Protein AF-A0A2T2NX23-F1 (afdb_monomer_lite)

Radius of gyration: 28.85 Å; chains: 1; bounding box: 80×73×83 Å

pLDDT: mean 78.24, std 18.64, range [32.81, 97.5]

Foldseek 3Di:
DDPDDDPVVVVVLVVVLVVVVVVPVVDDPPPQLQDLVSLVSQLVVLVVQLVVLVVVLVVVQVVCVVVVNDNVNVCPDPVVVVSVVSNVVSVVSSVVSVVSSVVNVVCSVVVVVVVVVVVCCVVVPPPDDPDDDDPVCCVVVVVVVQQPDWDAAQFVRDTDRLVQKDWAFLQDCVLALLLVCQWQHVVDDSCLSVDPLRTDTHGPVVVVCLLQLFKAKFFPFPPPVPDPVSLLVSLQCQQPPDADTKIKMWTPPCVVPDGDITTGHDPDRDYHDVLSSVLSLLLSLVSCQVPVVVVPDCVVVCLVVLSPSPANHEARTALLQQVLSCVVSDDSNVRSSRNHDPVRNPRHDRCSSVVSSVCSSVVSVVVVVVVVVVVVVVVVVVVVVPPPPPPPPDDDDDDD

Organism: NCBI:txid1448308

Structure (mmCIF, N/CA/C/O backbone):
data_AF-A0A2T2NX23-F1
#
_entry.id   AF-A0A2T2NX23-F1
#
loop_
_atom_site.group_PDB
_atom_site.id
_atom_site.type_symbol
_atom_site.label_atom_id
_atom_site.label_alt_id
_atom_site.label_comp_id
_atom_site.label_asym_id
_atom_site.label_entity_id
_atom_site.label_seq_id
_atom_site.pdbx_PDB_ins_code
_atom_site.Cartn_x
_atom_site.Cartn_y
_atom_site.Cartn_z
_atom_site.occupancy
_atom_site.B_iso_or_equiv
_atom_site.auth_seq_id
_atom_site.auth_comp_id
_atom_site.auth_asym_id
_atom_site.auth_atom_id
_atom_site.pdbx_PDB_model_num
ATOM 1 N N . MET A 1 1 ? -48.664 16.636 13.241 1.00 33.91 1 MET A N 1
ATOM 2 C CA . MET A 1 1 ? -49.111 15.301 12.798 1.00 33.91 1 MET A CA 1
ATOM 3 C C . MET A 1 1 ? -47.855 14.469 12.622 1.00 33.91 1 MET A C 1
ATOM 5 O O . MET A 1 1 ? -47.147 14.659 11.646 1.00 33.91 1 MET A O 1
ATOM 9 N N . SER A 1 2 ? -47.480 13.700 13.643 1.00 32.81 2 SER A N 1
ATOM 10 C CA . SER A 1 2 ? -46.312 12.820 13.602 1.00 32.81 2 SER A CA 1
ATOM 11 C C . SER A 1 2 ? -46.674 11.587 12.779 1.00 32.81 2 SER A C 1
ATOM 13 O O . SER A 1 2 ? -47.554 10.832 13.185 1.00 32.81 2 SER A O 1
ATOM 15 N N . ASN A 1 3 ? -46.022 11.395 11.634 1.00 34.81 3 ASN A N 1
ATOM 16 C CA . ASN A 1 3 ? -46.081 10.128 10.910 1.00 34.81 3 ASN A CA 1
ATOM 17 C C . ASN A 1 3 ? -45.314 9.091 11.738 1.00 34.81 3 ASN A C 1
ATOM 19 O O . ASN A 1 3 ? -44.100 8.954 11.595 1.00 34.81 3 ASN A O 1
ATOM 23 N N . SER A 1 4 ? -46.006 8.442 12.673 1.00 44.34 4 SER A N 1
ATOM 24 C CA . SER A 1 4 ? -45.501 7.255 13.352 1.00 44.34 4 SER A CA 1
ATOM 25 C C . SER A 1 4 ? -45.604 6.097 12.371 1.00 44.34 4 SER A C 1
ATOM 27 O O . SER A 1 4 ? -46.716 5.702 12.015 1.00 44.34 4 SER A O 1
ATOM 29 N N . PHE A 1 5 ? -44.461 5.588 11.925 1.00 53.78 5 PHE A N 1
ATOM 30 C CA . PHE A 1 5 ? -44.419 4.340 11.175 1.00 53.78 5 PHE A CA 1
ATOM 31 C C . PHE A 1 5 ? -44.986 3.216 12.041 1.00 53.78 5 PHE A C 1
ATOM 33 O O . PHE A 1 5 ? -44.733 3.141 13.247 1.00 53.78 5 PHE A O 1
ATOM 40 N N . THR A 1 6 ? -45.793 2.362 11.432 1.00 76.06 6 THR A N 1
ATOM 41 C CA . THR A 1 6 ? -46.304 1.164 12.088 1.00 76.06 6 THR A CA 1
ATOM 42 C C . THR A 1 6 ? -45.182 0.132 12.214 1.00 76.06 6 THR A C 1
ATOM 44 O O . THR A 1 6 ? -44.265 0.085 11.397 1.00 76.06 6 THR A O 1
ATOM 47 N N . SER A 1 7 ? -45.260 -0.742 13.222 1.00 58.16 7 SER A N 1
ATOM 48 C CA . SER A 1 7 ? -44.306 -1.853 13.385 1.00 58.16 7 SER A CA 1
ATOM 49 C C . SER A 1 7 ? -44.185 -2.728 12.126 1.00 58.16 7 SER A C 1
ATOM 51 O O . SER A 1 7 ? -43.153 -3.359 11.937 1.00 58.16 7 SER A O 1
ATOM 53 N N . ALA A 1 8 ? -45.219 -2.764 11.277 1.00 65.25 8 ALA A N 1
ATOM 54 C CA . ALA A 1 8 ? -45.244 -3.534 10.038 1.00 65.25 8 ALA A CA 1
ATOM 55 C C . ALA A 1 8 ? -44.397 -2.897 8.922 1.00 65.25 8 ALA A C 1
ATOM 57 O O . ALA A 1 8 ? -43.606 -3.596 8.302 1.00 65.25 8 ALA A O 1
ATOM 58 N N . GLU A 1 9 ? -44.492 -1.579 8.718 1.00 61.88 9 GLU A N 1
ATOM 59 C CA . GLU A 1 9 ? -43.665 -0.850 7.734 1.00 61.88 9 GLU A CA 1
ATOM 60 C C . GLU A 1 9 ? -42.169 -0.938 8.082 1.00 61.88 9 GLU A C 1
ATOM 62 O O . GLU A 1 9 ? -41.302 -0.968 7.212 1.00 61.88 9 GLU A O 1
ATOM 67 N N . LEU A 1 10 ? -41.867 -1.015 9.379 1.00 51.72 10 LEU A N 1
ATOM 68 C CA . LEU A 1 10 ? -40.516 -1.177 9.907 1.00 51.72 10 LEU A CA 1
ATOM 69 C C . LEU A 1 10 ? -39.969 -2.590 9.688 1.00 51.72 10 LEU A C 1
ATOM 71 O O . LEU A 1 10 ? -38.825 -2.749 9.268 1.00 51.72 10 LEU A O 1
ATOM 75 N N . GLN A 1 11 ? -40.801 -3.604 9.929 1.00 60.78 11 GLN A N 1
ATOM 76 C CA . GLN A 1 11 ? -40.476 -4.997 9.642 1.00 60.78 11 GLN A CA 1
ATOM 77 C C . GLN A 1 11 ? -40.222 -5.197 8.139 1.00 60.78 11 GLN A C 1
ATOM 79 O O . GLN A 1 11 ? -39.230 -5.812 7.765 1.00 60.78 11 GLN A O 1
ATOM 84 N N . GLU A 1 12 ? -41.048 -4.595 7.281 1.00 69.06 12 GLU A N 1
ATOM 85 C CA . GLU A 1 12 ? -40.896 -4.635 5.823 1.00 69.06 12 GLU A CA 1
ATOM 86 C C . GLU A 1 12 ? -39.609 -3.936 5.355 1.00 69.06 12 GLU A C 1
ATOM 88 O O . GLU A 1 12 ? -38.891 -4.464 4.506 1.00 69.06 12 GLU A O 1
ATOM 93 N N . ALA A 1 13 ? -39.251 -2.791 5.947 1.00 58.31 13 ALA A N 1
ATOM 94 C CA . ALA A 1 13 ? -37.991 -2.107 5.651 1.00 58.31 13 ALA A CA 1
ATOM 95 C C . ALA A 1 13 ? -36.764 -2.929 6.081 1.00 58.31 13 ALA A C 1
ATOM 97 O O . ALA A 1 13 ? -35.787 -3.006 5.335 1.00 58.31 13 ALA A O 1
ATOM 98 N N . ILE A 1 14 ? -36.819 -3.576 7.251 1.00 59.53 14 ILE A N 1
ATOM 99 C CA . ILE A 1 14 ? -35.761 -4.467 7.748 1.00 59.53 14 ILE A CA 1
ATOM 100 C C . ILE A 1 14 ? -35.641 -5.705 6.857 1.00 59.53 14 ILE A C 1
ATOM 102 O O . ILE A 1 14 ? -34.532 -6.072 6.474 1.00 59.53 14 ILE A O 1
ATOM 106 N N . GLU A 1 15 ? -36.753 -6.335 6.486 1.00 67.19 15 GLU A N 1
ATOM 107 C CA . GLU A 1 15 ? -36.774 -7.510 5.611 1.00 67.19 15 GLU A CA 1
ATOM 108 C C . GLU A 1 15 ? -36.294 -7.168 4.195 1.00 67.19 15 GLU A C 1
ATOM 110 O O . GLU A 1 15 ? -35.501 -7.919 3.629 1.00 67.19 15 GLU A O 1
ATOM 115 N N . SER A 1 16 ? -36.668 -6.002 3.660 1.00 64.62 16 SER A N 1
ATOM 116 C CA . SER A 1 16 ? -36.171 -5.476 2.383 1.00 64.62 16 SER A CA 1
ATOM 117 C C . SER A 1 16 ? -34.658 -5.231 2.414 1.00 64.62 16 SER A C 1
ATOM 119 O O . SER A 1 16 ? -33.931 -5.708 1.538 1.00 64.62 16 SER A O 1
ATOM 121 N N . LEU A 1 17 ? -34.144 -4.585 3.471 1.00 52.06 17 LEU A N 1
ATOM 122 C CA . LEU A 1 17 ? -32.704 -4.392 3.680 1.00 52.06 17 LEU A CA 1
ATOM 123 C C . LEU A 1 17 ? -31.967 -5.721 3.848 1.00 52.06 17 LEU A C 1
ATOM 125 O O . LEU A 1 17 ? -30.915 -5.902 3.246 1.00 52.06 17 LEU A O 1
ATOM 129 N N . THR A 1 18 ? -32.530 -6.665 4.604 1.00 57.03 18 THR A N 1
ATOM 130 C CA . THR A 1 18 ? -31.946 -7.995 4.842 1.00 57.03 18 THR A CA 1
ATOM 131 C C . THR A 1 18 ? -31.939 -8.839 3.567 1.00 57.03 18 THR A C 1
ATOM 133 O O . THR A 1 18 ? -30.994 -9.579 3.302 1.00 57.03 18 THR A O 1
ATOM 136 N N . MET A 1 19 ? -32.971 -8.720 2.731 1.00 53.81 19 MET A N 1
ATOM 137 C CA . MET A 1 19 ? -33.032 -9.371 1.426 1.00 53.81 19 MET A CA 1
ATOM 138 C C . MET A 1 19 ? -32.015 -8.753 0.459 1.00 53.81 19 MET A C 1
ATOM 140 O O . MET A 1 19 ? -31.310 -9.481 -0.240 1.00 53.81 19 MET A O 1
ATOM 144 N N . HIS A 1 20 ? -31.882 -7.424 0.443 1.00 48.19 20 HIS A N 1
ATOM 145 C CA . HIS A 1 20 ? -30.874 -6.729 -0.358 1.00 48.19 20 HIS A CA 1
ATOM 146 C C . HIS A 1 20 ? -29.442 -7.032 0.094 1.00 48.19 20 HIS A C 1
ATOM 148 O O . HIS A 1 20 ? -28.587 -7.245 -0.764 1.00 48.19 20 HIS A O 1
ATOM 154 N N . THR A 1 21 ? -29.174 -7.148 1.396 1.00 47.00 21 THR A N 1
ATOM 155 C CA . THR A 1 21 ? -27.851 -7.530 1.912 1.00 47.00 21 THR A CA 1
ATOM 156 C C . THR A 1 21 ? -27.547 -9.013 1.692 1.00 47.00 21 THR A C 1
ATOM 158 O O . THR A 1 21 ? -26.436 -9.335 1.276 1.00 47.00 21 THR A O 1
ATOM 161 N N . LYS A 1 22 ? -28.519 -9.929 1.837 1.00 47.91 22 LYS A N 1
ATOM 162 C CA . LYS A 1 22 ? -28.343 -11.365 1.517 1.00 47.91 22 LYS A CA 1
ATOM 163 C C . LYS A 1 22 ? -28.079 -11.625 0.031 1.00 47.91 22 LYS A C 1
ATOM 165 O O . LYS A 1 22 ? -27.241 -12.459 -0.295 1.00 47.91 22 LYS A O 1
ATOM 170 N N . ILE A 1 23 ? -28.726 -10.885 -0.874 1.00 47.50 23 ILE A N 1
ATOM 171 C CA . ILE A 1 23 ? -28.440 -10.940 -2.322 1.00 47.50 23 ILE A CA 1
ATOM 172 C C . ILE A 1 23 ? -27.027 -10.394 -2.640 1.00 47.50 23 ILE A C 1
ATOM 174 O O . ILE A 1 23 ? -26.457 -10.730 -3.676 1.00 47.50 23 ILE A O 1
ATOM 178 N N . GLN A 1 24 ? -26.432 -9.592 -1.748 1.00 46.75 24 GLN A N 1
ATOM 179 C CA . GLN A 1 24 ? -25.145 -8.912 -1.953 1.00 46.75 24 GLN A CA 1
ATOM 180 C C . GLN A 1 24 ? -23.944 -9.550 -1.228 1.00 46.75 24 GLN A C 1
ATOM 182 O O . GLN A 1 24 ? -22.819 -9.398 -1.714 1.00 46.75 24 GLN A O 1
ATOM 187 N N . LYS A 1 25 ? -24.150 -10.321 -0.144 1.00 40.50 25 LYS A N 1
ATOM 188 C CA . LYS A 1 25 ? -23.085 -11.090 0.544 1.00 40.50 25 LYS A CA 1
ATOM 189 C C . LYS A 1 25 ? -22.386 -12.112 -0.384 1.00 40.50 25 LYS A C 1
ATOM 191 O O . LYS A 1 25 ? -21.244 -12.473 -0.141 1.00 40.50 25 LYS A O 1
ATOM 196 N N . GLY A 1 26 ? -23.003 -12.499 -1.508 1.00 35.69 26 GLY A N 1
ATOM 197 C CA . GLY A 1 26 ? -22.426 -13.400 -2.524 1.00 35.69 26 GLY A CA 1
ATOM 198 C C . GLY A 1 26 ? -21.416 -12.781 -3.509 1.00 35.69 26 GLY A C 1
ATOM 199 O O . GLY A 1 26 ? -20.993 -13.457 -4.445 1.00 35.69 26 GLY A O 1
ATOM 200 N N . GLY A 1 27 ? -21.020 -11.518 -3.325 1.00 36.19 27 GLY A N 1
ATOM 201 C CA . GLY A 1 27 ? -19.955 -10.880 -4.102 1.00 36.19 27 GLY A CA 1
ATOM 202 C C . GLY A 1 27 ? -20.452 -9.751 -4.997 1.00 36.19 27 GLY A C 1
ATOM 203 O O . GLY A 1 27 ? -20.819 -9.985 -6.142 1.00 36.19 27 GLY A O 1
ATOM 204 N N . LEU A 1 28 ? -20.430 -8.523 -4.464 1.00 36.41 28 LEU A N 1
ATOM 205 C CA . LEU A 1 28 ? -20.261 -7.238 -5.171 1.00 36.41 28 LEU A CA 1
ATOM 206 C C . LEU A 1 28 ? -20.330 -6.080 -4.142 1.00 36.41 28 LEU A C 1
ATOM 208 O O . LEU A 1 28 ? -21.290 -5.313 -4.126 1.00 36.41 28 LEU A O 1
ATOM 212 N N . LYS A 1 29 ? -19.276 -5.898 -3.323 1.00 41.06 29 LYS A N 1
ATOM 213 C CA . LYS A 1 29 ? -19.095 -4.746 -2.393 1.00 41.06 29 LYS A CA 1
ATOM 214 C C . LYS A 1 29 ? -19.053 -3.362 -3.108 1.00 41.06 29 LYS A C 1
ATOM 216 O O . LYS A 1 29 ? -18.975 -2.339 -2.446 1.00 41.06 29 LYS A O 1
ATOM 221 N N . MET A 1 30 ? -19.142 -3.294 -4.447 1.00 34.66 30 MET A N 1
ATOM 222 C CA . MET A 1 30 ? -19.093 -2.040 -5.234 1.00 34.66 30 MET A CA 1
ATOM 223 C C . MET A 1 30 ? -20.441 -1.534 -5.792 1.00 34.66 30 MET A C 1
ATOM 225 O O . MET A 1 30 ? -20.488 -0.443 -6.356 1.00 34.66 30 MET A O 1
ATOM 229 N N . MET A 1 31 ? -21.549 -2.277 -5.669 1.00 39.81 31 MET A N 1
ATOM 230 C CA . MET A 1 31 ? -22.808 -1.930 -6.369 1.00 39.81 31 MET A CA 1
ATOM 231 C C . MET A 1 31 ? -23.786 -1.062 -5.559 1.00 39.81 31 MET A C 1
ATOM 233 O O . MET A 1 31 ? -24.723 -0.502 -6.129 1.00 39.81 31 MET A O 1
ATOM 237 N N . CYS A 1 32 ? -23.580 -0.917 -4.251 1.00 50.50 32 CYS A N 1
ATOM 238 C CA . CYS A 1 32 ? -24.488 -0.208 -3.343 1.00 50.50 32 CYS A CA 1
ATOM 239 C C . CYS A 1 32 ? -24.402 1.329 -3.432 1.00 50.50 32 CYS A C 1
ATOM 241 O O . CYS A 1 32 ? -25.313 2.011 -2.972 1.00 50.50 32 CYS A O 1
ATOM 243 N N . TYR A 1 33 ? -23.392 1.896 -4.102 1.00 59.03 33 TYR A N 1
ATOM 244 C CA . TYR A 1 33 ? -23.277 3.352 -4.235 1.00 59.03 33 TYR A CA 1
ATOM 245 C C . TYR A 1 33 ? -24.302 3.984 -5.188 1.00 59.03 33 TYR A C 1
ATOM 247 O O . TYR A 1 33 ? -24.558 5.170 -5.042 1.00 59.03 33 TYR A O 1
ATOM 255 N N . TYR A 1 34 ? -24.937 3.236 -6.102 1.00 67.31 34 TYR A N 1
ATOM 256 C CA . TYR A 1 34 ? -25.755 3.812 -7.192 1.00 67.31 34 TYR A CA 1
ATOM 257 C C . TYR A 1 34 ? -27.236 3.398 -7.200 1.00 67.31 34 TYR A C 1
ATOM 259 O O . TYR A 1 34 ? -27.917 3.591 -8.208 1.00 67.31 34 TYR A O 1
ATOM 267 N N . ASN A 1 35 ? -27.752 2.810 -6.117 1.00 77.31 35 ASN A N 1
ATOM 268 C CA . ASN A 1 35 ? -29.164 2.434 -6.025 1.00 77.31 35 ASN A CA 1
ATOM 269 C C . ASN A 1 35 ? -29.939 3.436 -5.150 1.00 77.31 35 ASN A C 1
ATOM 271 O O . ASN A 1 35 ? -29.676 3.549 -3.955 1.00 77.31 35 ASN A O 1
ATOM 275 N N . CYS A 1 36 ? -30.894 4.152 -5.751 1.00 82.50 36 CYS A N 1
ATOM 276 C CA . CYS A 1 36 ? -31.747 5.119 -5.055 1.00 82.50 36 CYS A CA 1
ATOM 277 C C . CYS A 1 36 ? -32.556 4.459 -3.928 1.00 82.50 36 CYS A C 1
ATOM 279 O O . CYS A 1 36 ? -32.545 4.952 -2.802 1.00 82.50 36 CYS A O 1
ATOM 281 N N . ASP A 1 37 ? -33.152 3.296 -4.202 1.00 80.00 37 ASP A N 1
ATOM 282 C CA . ASP A 1 37 ? -34.023 2.574 -3.266 1.00 80.00 37 ASP A CA 1
ATOM 283 C C . ASP A 1 37 ? -33.244 2.095 -2.029 1.00 80.00 37 ASP A C 1
ATOM 285 O O . ASP A 1 37 ? -33.760 2.082 -0.909 1.00 80.00 37 ASP A O 1
ATOM 289 N N . TYR A 1 38 ? -31.960 1.760 -2.211 1.00 84.38 38 TYR A N 1
ATOM 290 C CA . TYR A 1 38 ? -31.060 1.426 -1.106 1.00 84.38 38 TYR A CA 1
ATOM 291 C C . TYR A 1 38 ? -30.827 2.631 -0.194 1.00 84.38 38 TYR A C 1
ATOM 293 O O . TYR A 1 38 ? -30.977 2.511 1.019 1.00 84.38 38 TYR A O 1
ATOM 301 N N . TRP A 1 39 ? -30.475 3.792 -0.757 1.00 86.38 39 TRP A N 1
ATOM 302 C CA . TRP A 1 39 ? -30.197 4.990 0.041 1.00 86.38 39 TRP A CA 1
ATOM 303 C C . TRP A 1 39 ? -31.448 5.528 0.739 1.00 86.38 39 TRP A C 1
ATOM 305 O O . TRP A 1 39 ? -31.347 6.018 1.864 1.00 86.38 39 TRP A O 1
ATOM 315 N N . GLU A 1 40 ? -32.624 5.385 0.125 1.00 85.75 40 GLU A N 1
ATOM 316 C CA . GLU A 1 40 ? -33.910 5.662 0.773 1.00 85.75 40 GLU A CA 1
ATOM 317 C C . GLU A 1 40 ? -34.167 4.708 1.947 1.00 85.75 40 GLU A C 1
ATOM 319 O O . GLU A 1 40 ? -34.455 5.157 3.057 1.00 85.75 40 GLU A O 1
ATOM 324 N N . SER A 1 41 ? -33.969 3.403 1.749 1.00 82.50 41 SER A N 1
ATOM 325 C CA . SER A 1 41 ? -34.140 2.399 2.809 1.00 82.50 41 SER A CA 1
ATOM 326 C C . SER A 1 41 ? -33.141 2.599 3.957 1.00 82.50 41 SER A C 1
ATOM 328 O O . SER A 1 41 ? -33.516 2.571 5.130 1.00 82.50 41 SER A O 1
ATOM 330 N N . ALA A 1 42 ? -31.876 2.890 3.642 1.00 82.06 42 ALA A N 1
ATOM 331 C CA . ALA A 1 42 ? -30.838 3.208 4.622 1.00 82.06 42 ALA A CA 1
ATOM 332 C C . ALA A 1 42 ? -31.150 4.506 5.389 1.00 82.06 42 ALA A C 1
ATOM 334 O O . ALA A 1 42 ? -30.905 4.601 6.594 1.00 82.06 42 ALA A O 1
ATOM 335 N N . SER A 1 43 ? -31.744 5.499 4.721 1.00 88.88 43 SER A N 1
ATOM 336 C CA . SER A 1 43 ? -32.222 6.727 5.362 1.00 88.88 43 SER A CA 1
ATOM 337 C C . SER A 1 43 ? -33.369 6.468 6.344 1.00 88.88 43 SER A C 1
ATOM 339 O O . SER A 1 43 ? -33.428 7.111 7.391 1.00 88.88 43 SER A O 1
ATOM 341 N N . LEU A 1 44 ? -34.283 5.547 6.030 1.00 86.44 44 LEU A N 1
ATOM 342 C CA . LEU A 1 44 ? -35.371 5.170 6.937 1.00 86.44 44 LEU A CA 1
ATOM 343 C C . LEU A 1 44 ? -34.848 4.394 8.151 1.00 86.44 44 LEU A C 1
ATOM 345 O O . LEU A 1 44 ? -35.223 4.703 9.283 1.00 86.44 44 LEU A O 1
ATOM 349 N N . LEU A 1 45 ? -33.943 3.438 7.930 1.00 84.06 45 LEU A N 1
ATOM 350 C CA . LEU A 1 45 ? -33.334 2.657 9.006 1.00 84.06 45 LEU A CA 1
ATOM 351 C C . LEU A 1 45 ? -32.522 3.540 9.962 1.00 84.06 45 LEU A C 1
ATOM 353 O O . LEU A 1 45 ? -32.680 3.452 11.177 1.00 84.06 45 LEU A O 1
ATOM 357 N N . SER A 1 46 ? -31.682 4.424 9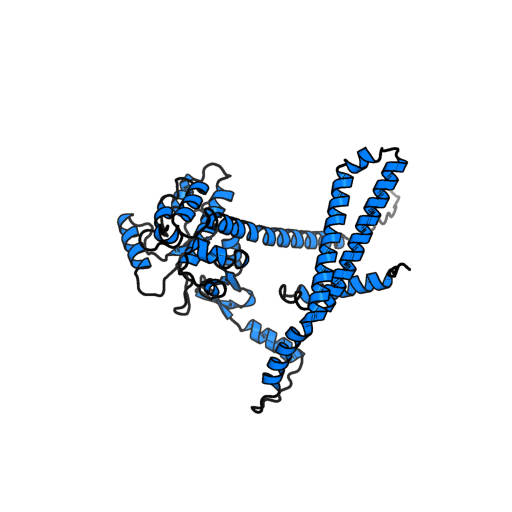.424 1.00 86.25 46 SER A N 1
ATOM 358 C CA . SER A 1 46 ? -30.873 5.343 10.235 1.00 86.25 46 SER A CA 1
ATOM 359 C C . SER A 1 46 ? -31.728 6.286 11.084 1.00 86.25 46 SER A C 1
ATOM 361 O O . SER A 1 46 ? -31.399 6.518 12.244 1.00 86.25 46 SER A O 1
ATOM 363 N N . LYS A 1 47 ? -32.870 6.752 10.562 1.00 91.62 47 LYS A N 1
ATOM 364 C CA . LYS A 1 47 ? -33.859 7.505 11.344 1.00 91.62 47 LYS A CA 1
ATOM 365 C C . LYS A 1 47 ? -34.440 6.691 12.499 1.00 91.62 47 LYS A C 1
ATOM 367 O O . LYS A 1 47 ? -34.552 7.206 13.605 1.00 91.62 47 LYS A O 1
ATOM 372 N N . PHE A 1 48 ? -34.793 5.431 12.264 1.00 89.44 48 PHE A N 1
ATOM 373 C CA . PHE A 1 48 ? -35.292 4.567 13.333 1.00 89.44 48 PHE A CA 1
ATOM 374 C C . PHE A 1 48 ? -34.253 4.366 14.449 1.00 89.44 48 PHE A C 1
ATOM 376 O O . PHE A 1 48 ? -34.593 4.407 15.632 1.00 89.44 48 PHE A O 1
ATOM 383 N N . LEU A 1 49 ? -32.984 4.180 14.082 1.00 87.94 49 LEU A N 1
ATOM 384 C CA . LEU A 1 49 ? -31.893 4.015 15.045 1.00 87.94 49 LEU A CA 1
ATOM 385 C C . LEU A 1 49 ? -31.609 5.308 15.821 1.00 87.94 49 LEU A C 1
ATOM 387 O O . LEU A 1 49 ? -31.409 5.255 17.033 1.00 87.94 49 LEU A O 1
ATOM 391 N N . GLU A 1 50 ? -31.694 6.465 15.162 1.00 93.31 50 GLU A N 1
ATOM 392 C CA . GLU A 1 50 ? -31.653 7.776 15.819 1.00 93.31 50 GLU A CA 1
ATOM 393 C C . GLU A 1 50 ? -32.792 7.930 16.845 1.00 93.31 50 GLU A C 1
ATOM 395 O O . GLU A 1 50 ? -32.538 8.289 17.996 1.00 93.31 50 GLU A O 1
ATOM 400 N N . ASP A 1 51 ? -34.034 7.606 16.464 1.00 91.94 51 ASP A N 1
ATOM 401 C CA . ASP A 1 51 ? -35.206 7.684 17.348 1.00 91.94 51 ASP A CA 1
ATOM 402 C C . ASP A 1 51 ? -35.054 6.750 18.565 1.00 91.94 51 ASP A C 1
ATOM 404 O O . ASP A 1 51 ? -35.379 7.128 19.696 1.00 91.94 51 ASP A O 1
ATOM 408 N N . ARG A 1 52 ? -34.503 5.545 18.361 1.00 91.44 52 ARG A N 1
ATOM 409 C CA . ARG A 1 52 ? -34.194 4.594 19.439 1.00 91.44 52 ARG A CA 1
ATOM 410 C C . ARG A 1 52 ? -33.139 5.146 20.400 1.00 91.44 52 ARG A C 1
ATOM 412 O O . ARG A 1 52 ? -33.359 5.092 21.612 1.00 91.44 52 ARG A O 1
ATOM 419 N N . ALA A 1 53 ? -32.034 5.686 19.883 1.00 88.44 53 ALA A N 1
ATOM 420 C CA . ALA A 1 53 ? -30.971 6.276 20.699 1.00 88.44 53 ALA A CA 1
ATOM 421 C C . ALA A 1 53 ? -31.495 7.474 21.513 1.00 88.44 53 ALA A C 1
ATOM 423 O O . ALA A 1 53 ? -31.266 7.565 22.721 1.00 88.44 53 ALA A O 1
ATOM 424 N N . CYS A 1 54 ? -32.302 8.337 20.888 1.00 93.50 54 CYS A N 1
ATOM 425 C CA . CYS A 1 54 ? -32.968 9.459 21.548 1.00 93.50 54 CYS A CA 1
ATOM 426 C C . CYS A 1 54 ? -33.917 8.994 22.671 1.00 93.50 54 CYS A C 1
ATOM 428 O O . CYS A 1 54 ? -33.889 9.528 23.783 1.00 93.50 54 CYS A O 1
ATOM 430 N N . HIS A 1 55 ? -34.721 7.952 22.428 1.00 91.94 55 HIS A N 1
ATOM 431 C CA . HIS A 1 55 ? -35.604 7.381 23.448 1.00 91.94 55 HIS A CA 1
ATOM 432 C C . HIS A 1 55 ? -34.817 6.777 24.621 1.00 91.94 55 HIS A C 1
ATOM 434 O O . HIS A 1 55 ? -35.193 6.954 25.782 1.00 91.94 55 HIS A O 1
ATOM 440 N N . GLN A 1 56 ? -33.716 6.078 24.341 1.00 92.50 56 GLN A N 1
ATOM 441 C CA . GLN A 1 56 ? -32.842 5.514 25.369 1.00 92.50 56 GLN A CA 1
ATOM 442 C C . GLN A 1 56 ? -32.203 6.614 26.225 1.00 92.50 56 GLN A C 1
ATOM 444 O O . GLN A 1 56 ? -32.246 6.535 27.453 1.00 92.50 56 GLN A O 1
ATOM 449 N N . PHE A 1 57 ? -31.721 7.688 25.594 1.00 93.62 57 PHE A N 1
ATOM 450 C CA . PHE A 1 57 ? -31.227 8.877 26.284 1.00 93.62 57 PHE A CA 1
ATOM 451 C C . PHE A 1 57 ? -32.293 9.500 27.201 1.00 93.62 57 PHE A C 1
ATOM 453 O O . PHE A 1 57 ? -32.034 9.756 28.381 1.00 93.62 57 PHE A O 1
ATOM 460 N N . ALA A 1 58 ? -33.513 9.700 26.692 1.00 93.00 58 ALA A N 1
ATOM 461 C CA . ALA A 1 58 ? -34.620 10.266 27.461 1.00 93.00 58 ALA A CA 1
ATOM 462 C C . ALA A 1 58 ? -34.998 9.391 28.667 1.00 93.00 58 ALA A C 1
ATOM 464 O O . ALA A 1 58 ? -35.184 9.912 29.770 1.00 93.00 58 ALA A O 1
ATOM 465 N N . LYS A 1 59 ? -35.048 8.066 28.474 1.00 95.00 59 LYS A N 1
ATOM 466 C CA . LYS A 1 59 ? -35.327 7.093 29.535 1.00 95.00 59 LYS A CA 1
ATOM 467 C C . LYS A 1 59 ? -34.273 7.154 30.642 1.00 95.00 59 LYS A C 1
ATOM 469 O O . LYS A 1 59 ? -34.633 7.338 31.801 1.00 95.00 59 LYS A O 1
ATOM 474 N N . CYS A 1 60 ? -32.986 7.086 30.298 1.00 93.69 60 CYS A N 1
ATOM 475 C CA . CYS A 1 60 ? -31.908 7.159 31.288 1.00 93.69 60 CYS A CA 1
ATOM 476 C C . CYS A 1 60 ? -31.889 8.510 32.024 1.00 93.69 60 CYS A C 1
ATOM 478 O O . CYS A 1 60 ? -31.642 8.560 33.229 1.00 93.69 60 CYS A O 1
ATOM 480 N N . SER A 1 61 ? -32.208 9.609 31.331 1.00 94.25 61 SER A N 1
ATOM 481 C CA . SER A 1 61 ? -32.341 10.928 31.960 1.00 94.25 61 SER A CA 1
ATOM 482 C C . SER A 1 61 ? -33.494 10.977 32.971 1.00 94.25 61 SER A C 1
ATOM 484 O O . SER A 1 61 ? -33.355 11.576 34.041 1.00 94.25 61 SER A O 1
ATOM 486 N N . GLN A 1 62 ? -34.627 10.337 32.666 1.00 94.81 62 GLN A N 1
ATOM 487 C CA . GLN A 1 62 ? -35.762 10.236 33.582 1.00 94.81 62 GLN A CA 1
ATOM 488 C C . GLN A 1 62 ? -35.433 9.365 34.802 1.00 94.81 62 GLN A C 1
ATOM 490 O O . GLN A 1 62 ? -35.667 9.801 35.928 1.00 94.81 62 GLN A O 1
ATOM 495 N N . GLU A 1 63 ? -34.833 8.192 34.598 1.00 95.75 63 GLU A N 1
ATOM 496 C CA . GLU A 1 63 ? -34.414 7.296 35.685 1.00 95.75 63 GLU A CA 1
ATOM 497 C C . GLU A 1 63 ? -33.431 7.996 36.638 1.00 95.75 63 GLU A C 1
ATOM 499 O O . GLU A 1 63 ? -33.575 7.917 37.858 1.00 95.75 63 GLU A O 1
ATOM 504 N N . ALA A 1 64 ? -32.484 8.774 36.100 1.00 95.31 64 ALA A N 1
ATOM 505 C CA . ALA A 1 64 ? -31.565 9.570 36.909 1.00 95.31 64 ALA A CA 1
ATOM 506 C C . ALA A 1 64 ? -32.301 10.610 37.778 1.00 95.31 64 ALA A C 1
ATOM 508 O O . ALA A 1 64 ? -31.945 10.801 38.945 1.00 95.31 64 ALA A O 1
ATOM 509 N N . ARG A 1 65 ? -33.349 11.258 37.243 1.00 94.88 65 ARG A N 1
ATOM 510 C CA . ARG A 1 65 ? -34.187 12.206 38.002 1.00 94.88 65 ARG A CA 1
ATOM 511 C C . ARG A 1 65 ? -34.981 11.516 39.105 1.00 94.88 65 ARG A C 1
ATOM 513 O O . ARG A 1 65 ? -35.051 12.050 40.209 1.00 94.88 65 ARG A O 1
ATOM 520 N N . GLU A 1 66 ? -35.558 10.351 38.826 1.00 96.62 66 GLU A N 1
ATOM 521 C CA . GLU A 1 66 ? -36.319 9.561 39.804 1.00 96.62 66 GLU A CA 1
ATOM 522 C C . GLU A 1 66 ? -35.432 9.079 40.962 1.00 96.62 66 GLU A C 1
ATOM 524 O O . GLU A 1 66 ? -35.872 9.037 42.109 1.00 96.62 66 GLU A O 1
ATOM 529 N N . GLN A 1 67 ? -34.151 8.824 40.689 1.00 97.50 67 GLN A N 1
ATOM 530 C CA . GLN A 1 67 ? -33.137 8.505 41.699 1.00 97.50 67 GLN A CA 1
ATOM 531 C C . GLN A 1 67 ? -32.626 9.732 42.479 1.00 97.50 67 GLN A C 1
ATOM 533 O O . GLN A 1 67 ? -31.768 9.597 43.351 1.00 97.50 67 GLN A O 1
ATOM 538 N N . GLY A 1 68 ? -33.116 10.939 42.181 1.00 97.19 68 GLY A N 1
ATOM 539 C CA . GLY A 1 68 ? -32.663 12.178 42.818 1.00 97.19 68 GLY A CA 1
ATOM 540 C C . GLY A 1 68 ? -31.278 12.649 42.364 1.00 97.19 68 GLY A C 1
ATOM 541 O O . GLY A 1 68 ? -30.684 13.521 43.003 1.00 97.19 68 GLY A O 1
ATOM 542 N N . THR A 1 69 ? -30.750 12.107 41.262 1.00 96.56 69 THR A N 1
ATOM 543 C CA . THR A 1 69 ? -29.483 12.564 40.683 1.00 96.56 69 THR A CA 1
ATOM 544 C C . THR A 1 69 ? -29.675 13.966 40.119 1.00 96.56 69 THR A C 1
ATOM 546 O O . THR A 1 69 ? -30.589 14.220 39.329 1.00 96.56 69 THR A O 1
ATOM 549 N N . ARG A 1 70 ? -28.807 14.908 40.507 1.00 96.56 70 ARG A N 1
ATOM 550 C CA . ARG A 1 70 ? -28.843 16.248 39.916 1.00 96.56 70 ARG A CA 1
ATOM 551 C C . ARG A 1 70 ? -28.524 16.171 38.423 1.00 96.56 70 ARG A C 1
ATOM 553 O O . ARG A 1 70 ? -27.637 15.433 38.000 1.00 96.56 70 ARG A O 1
ATOM 560 N N . ILE A 1 71 ? -29.223 16.980 37.632 1.00 91.94 71 ILE A N 1
ATOM 561 C CA . ILE A 1 71 ? -29.128 16.948 36.169 1.00 91.94 71 ILE A CA 1
ATOM 562 C C . ILE A 1 71 ? -27.704 17.218 35.657 1.00 91.94 71 ILE A C 1
ATOM 564 O O . ILE A 1 71 ? -27.254 16.560 34.727 1.00 91.94 71 ILE A O 1
ATOM 568 N N . ASP A 1 72 ? -26.962 18.115 36.308 1.00 93.69 72 ASP A N 1
ATOM 569 C CA . ASP A 1 72 ? -25.567 18.424 35.987 1.00 93.69 72 ASP A CA 1
ATOM 570 C C . ASP A 1 72 ? -24.627 17.241 36.241 1.00 93.69 72 ASP A C 1
ATOM 572 O O . ASP A 1 72 ? -23.668 17.048 35.501 1.00 93.69 72 ASP A O 1
ATOM 576 N N . VAL A 1 73 ? -24.915 16.407 37.243 1.00 95.94 73 VAL A N 1
ATOM 577 C CA . VAL A 1 73 ? -24.136 15.190 37.512 1.00 95.94 73 VAL A CA 1
ATOM 578 C C . VAL A 1 73 ? -24.399 14.132 36.438 1.00 95.94 73 VAL A C 1
ATOM 580 O O . VAL A 1 73 ? -23.454 13.503 35.970 1.00 95.94 73 VAL A O 1
ATOM 583 N N . PHE A 1 74 ? -25.651 13.974 35.993 1.00 95.44 74 PHE A N 1
ATOM 584 C CA . PHE A 1 74 ? -25.990 13.063 34.893 1.00 95.44 74 PHE A CA 1
ATOM 585 C C . PHE A 1 74 ? -25.301 13.473 33.586 1.00 95.44 74 PHE A C 1
ATOM 587 O O . PHE A 1 74 ? -24.656 12.634 32.962 1.00 95.44 74 PHE A O 1
ATOM 594 N N . PHE A 1 75 ? -25.354 14.755 33.210 1.00 94.56 75 PHE A N 1
ATOM 595 C CA . PHE A 1 75 ? -24.720 15.245 31.978 1.00 94.56 75 PHE A CA 1
ATOM 596 C C . PHE A 1 75 ? -23.189 15.125 31.970 1.00 94.56 75 PHE A C 1
ATOM 598 O O . PHE A 1 75 ? -22.597 15.033 30.902 1.00 94.56 75 PHE A O 1
ATOM 605 N N . ASN A 1 76 ? -22.551 15.085 33.142 1.00 96.06 76 ASN A N 1
ATOM 606 C CA . ASN A 1 76 ? -21.111 14.843 33.273 1.00 96.06 76 ASN A CA 1
ATOM 607 C C . ASN A 1 76 ? -20.760 13.357 33.483 1.00 96.06 76 ASN A C 1
ATOM 609 O O . ASN A 1 76 ? -19.595 13.019 33.692 1.00 96.06 76 ASN A O 1
ATOM 613 N N . SER A 1 77 ? -21.750 12.459 33.476 1.00 96.50 77 SER A N 1
ATOM 614 C CA . SER A 1 77 ? -21.521 11.025 33.650 1.00 96.50 77 SER A CA 1
ATOM 615 C C . SER A 1 77 ? -21.014 10.374 32.361 1.00 96.50 77 SER A C 1
ATOM 617 O O . SER A 1 77 ? -21.395 10.766 31.257 1.00 96.50 77 SER A O 1
ATOM 619 N N . LYS A 1 78 ? -20.203 9.317 32.504 1.00 96.69 78 LYS A N 1
ATOM 620 C CA . LYS A 1 78 ? -19.711 8.517 31.369 1.00 96.69 78 LYS A CA 1
ATOM 621 C C . LYS A 1 78 ? -20.857 7.963 30.513 1.00 96.69 78 LYS A C 1
ATOM 623 O O . LYS A 1 78 ? -20.797 8.047 29.295 1.00 96.69 78 LYS A O 1
ATOM 628 N N . LEU A 1 79 ? -21.916 7.475 31.165 1.00 94.62 79 LEU A N 1
ATOM 629 C CA . LEU A 1 79 ? -23.106 6.933 30.507 1.00 94.62 79 LEU A CA 1
ATOM 630 C C . LEU A 1 79 ? -23.788 7.970 29.604 1.00 94.62 79 LEU A C 1
ATOM 632 O O . LEU A 1 79 ? -24.175 7.656 28.485 1.00 94.62 79 LEU A O 1
ATOM 636 N N . CYS A 1 80 ? -23.930 9.214 30.075 1.00 95.50 80 CYS A N 1
ATOM 637 C CA . CYS A 1 80 ? -24.498 10.282 29.255 1.00 95.50 80 CYS A CA 1
ATOM 638 C C . CYS A 1 80 ? -23.612 10.592 28.042 1.00 95.50 80 CYS A C 1
ATOM 640 O O . CYS A 1 80 ? -24.153 10.850 26.972 1.00 95.50 80 CYS A O 1
ATOM 642 N N . GLY A 1 81 ? -22.284 10.553 28.199 1.00 93.94 81 GLY A N 1
ATOM 643 C CA . GLY A 1 81 ? -21.344 10.697 27.085 1.00 93.94 81 GLY A CA 1
ATOM 644 C C . GLY A 1 81 ? -21.547 9.619 26.019 1.00 93.94 81 GLY A C 1
ATOM 645 O O . GLY A 1 81 ? -21.765 9.950 24.861 1.00 93.94 81 GLY A O 1
ATOM 646 N N . GLU A 1 82 ? -21.590 8.348 26.425 1.00 94.00 82 GLU A N 1
ATOM 647 C CA . GLU A 1 82 ? -21.796 7.209 25.515 1.00 94.00 82 GLU A CA 1
ATOM 648 C C . GLU A 1 82 ? -23.138 7.293 24.764 1.00 94.00 82 GLU A C 1
ATOM 650 O O . GLU A 1 82 ? -23.177 7.136 23.545 1.00 94.00 82 GLU A O 1
ATOM 655 N N . LEU A 1 83 ? -24.232 7.614 25.466 1.00 92.50 83 LEU A N 1
ATOM 656 C CA . LEU A 1 83 ? -25.556 7.766 24.848 1.00 92.50 83 LEU A CA 1
ATOM 657 C C . LEU A 1 83 ? -25.623 8.959 23.884 1.00 92.50 83 LEU A C 1
ATOM 659 O O . LEU A 1 83 ? -26.314 8.902 22.866 1.00 92.50 83 LEU A O 1
ATOM 663 N N . LEU A 1 84 ? -24.934 10.056 24.211 1.00 93.75 84 LEU A N 1
ATOM 664 C CA . LEU A 1 84 ? -24.896 11.245 23.366 1.00 93.75 84 LEU A CA 1
ATOM 665 C C . LEU A 1 84 ? -24.050 11.000 22.110 1.00 93.75 84 LEU A C 1
ATOM 667 O O . LEU A 1 84 ? -24.444 11.427 21.028 1.00 93.75 84 LEU A O 1
ATOM 671 N N . ASP A 1 85 ? -22.933 10.284 22.235 1.00 89.75 85 ASP A N 1
ATOM 672 C CA . ASP A 1 85 ? -22.090 9.884 21.106 1.00 89.75 85 ASP A CA 1
ATOM 673 C C . ASP A 1 85 ? -22.833 8.932 20.161 1.00 89.75 85 ASP A C 1
ATOM 675 O O . ASP A 1 85 ? -22.806 9.128 18.943 1.00 89.75 85 ASP A O 1
ATOM 679 N N . GLU A 1 86 ? -23.564 7.952 20.701 1.00 91.62 86 GLU A N 1
ATOM 680 C CA . GLU A 1 86 ? -24.412 7.055 19.911 1.00 91.62 86 GLU A CA 1
ATOM 681 C C . GLU A 1 86 ? -25.500 7.839 19.157 1.00 91.62 86 GLU A C 1
ATOM 683 O O . GLU A 1 86 ? -25.651 7.696 17.940 1.00 91.62 86 GLU A O 1
ATOM 688 N N . TRP A 1 87 ? -26.218 8.733 19.847 1.00 93.25 87 TRP A N 1
ATOM 689 C CA . TRP A 1 87 ? -27.247 9.561 19.215 1.00 93.25 87 TRP A CA 1
ATOM 690 C C . TRP A 1 87 ? -26.666 10.486 18.132 1.00 93.25 87 TRP A C 1
ATOM 692 O O . TRP A 1 87 ? -27.205 10.560 17.022 1.00 93.25 87 TRP A O 1
ATOM 702 N N . ASN A 1 88 ? -25.533 11.143 18.397 1.00 90.06 88 ASN A N 1
ATOM 703 C CA . ASN A 1 88 ? -24.845 11.995 17.423 1.00 90.06 88 ASN A CA 1
ATOM 704 C C . ASN A 1 88 ? -24.378 11.203 16.193 1.00 90.06 88 ASN A C 1
ATOM 706 O O . ASN A 1 88 ? -24.493 11.691 15.066 1.00 90.06 88 ASN A O 1
ATOM 710 N N . THR A 1 89 ? -23.894 9.975 16.394 1.00 88.06 89 THR A N 1
ATOM 711 C CA . THR A 1 89 ? -23.453 9.082 15.314 1.00 88.06 89 THR A CA 1
ATOM 712 C C . THR A 1 89 ? -24.607 8.763 14.369 1.00 88.06 89 THR A C 1
ATOM 714 O O . THR A 1 89 ? -24.482 8.952 13.156 1.00 88.06 89 THR A O 1
ATOM 717 N N . TRP A 1 90 ? -25.763 8.363 14.906 1.00 92.19 90 TRP A N 1
ATOM 718 C CA . TRP A 1 90 ? -26.938 8.061 14.084 1.00 92.19 90 TRP A CA 1
ATOM 719 C C . TRP A 1 90 ? -27.529 9.298 13.412 1.00 92.19 90 TRP A C 1
ATOM 721 O O . TRP A 1 90 ? -27.918 9.229 12.246 1.00 92.19 90 TRP A O 1
ATOM 731 N N . THR A 1 91 ? -27.498 10.447 14.088 1.00 91.88 91 THR A N 1
ATOM 732 C CA . THR A 1 91 ? -27.901 11.736 13.505 1.00 91.88 91 THR A CA 1
ATOM 733 C C . THR A 1 91 ? -27.044 12.080 12.281 1.00 91.88 91 THR A C 1
ATOM 735 O O . THR A 1 91 ? -27.563 12.445 11.222 1.00 91.88 91 THR A O 1
ATOM 738 N N . TYR A 1 92 ? -25.720 11.924 12.392 1.00 88.69 92 TYR A N 1
ATOM 739 C CA . TYR A 1 92 ? -24.797 12.144 11.278 1.00 88.69 92 TYR A CA 1
ATOM 740 C C . TYR A 1 92 ? -25.031 11.148 10.137 1.00 88.69 92 TYR A C 1
ATOM 742 O O . TYR A 1 92 ? -25.130 11.547 8.972 1.00 88.69 92 TYR A O 1
ATOM 750 N N . PHE A 1 93 ? -25.146 9.859 10.462 1.00 86.50 93 PHE A N 1
ATOM 751 C CA . PHE A 1 93 ? -25.324 8.801 9.472 1.00 86.50 93 PHE A CA 1
ATOM 752 C C . PHE A 1 93 ? -26.634 8.961 8.693 1.00 86.50 93 PHE A C 1
ATOM 754 O O . PHE A 1 93 ? -26.640 8.885 7.464 1.00 86.50 93 PHE A O 1
ATOM 761 N N . ARG A 1 94 ? -27.730 9.307 9.374 1.00 92.00 94 ARG A N 1
ATOM 762 C CA . ARG A 1 94 ? -28.997 9.645 8.722 1.00 92.00 94 ARG A CA 1
ATOM 763 C C . ARG A 1 94 ? -28.850 10.815 7.758 1.00 92.00 94 ARG A C 1
ATOM 765 O O . ARG A 1 94 ? -29.278 10.716 6.609 1.00 92.00 94 ARG A O 1
ATOM 772 N N . ALA A 1 95 ? -28.214 11.906 8.186 1.00 90.88 95 ALA A N 1
ATOM 773 C CA . ALA A 1 95 ? -28.001 13.072 7.330 1.00 90.88 95 ALA A CA 1
ATOM 774 C C . ALA A 1 95 ? -27.168 12.737 6.077 1.00 90.88 95 ALA A C 1
ATOM 776 O O . ALA A 1 95 ? -27.381 13.323 5.009 1.00 90.88 95 ALA A O 1
ATOM 777 N N . LEU A 1 96 ? -26.228 11.793 6.191 1.00 87.19 96 LEU A N 1
ATOM 778 C CA . LEU A 1 96 ? -25.464 11.266 5.064 1.00 87.19 96 LEU A CA 1
ATOM 779 C C . LEU A 1 96 ? -26.360 10.468 4.104 1.00 87.19 96 LEU A C 1
ATOM 781 O O . LEU A 1 96 ? -26.359 10.760 2.906 1.00 87.19 96 LEU A O 1
ATOM 785 N N . CYS A 1 97 ? -27.150 9.519 4.613 1.00 86.50 97 CYS A N 1
ATOM 786 C CA . CYS A 1 97 ? -28.076 8.721 3.805 1.00 86.50 97 CYS A CA 1
ATOM 787 C C . CYS A 1 97 ? -29.114 9.597 3.088 1.00 86.50 97 CYS A C 1
ATOM 789 O O . CYS A 1 97 ? -29.296 9.457 1.881 1.00 86.50 97 CYS A O 1
ATOM 791 N N . GLU A 1 98 ? -29.720 10.568 3.778 1.00 91.50 98 GLU A N 1
ATOM 792 C CA . GLU A 1 98 ? -30.676 11.520 3.191 1.00 91.50 98 GLU A CA 1
ATOM 793 C C . GLU A 1 98 ? -30.046 12.379 2.080 1.00 91.50 98 GLU A C 1
ATOM 795 O O . GLU A 1 98 ? -30.715 12.775 1.119 1.00 91.50 98 GLU A O 1
ATOM 800 N N . ARG A 1 99 ? -28.757 12.718 2.206 1.00 91.38 99 ARG A N 1
ATOM 801 C CA . ARG A 1 99 ? -28.023 13.470 1.179 1.00 91.38 99 ARG A CA 1
ATOM 802 C C . ARG A 1 99 ? -27.757 12.608 -0.051 1.00 91.38 99 ARG A C 1
ATOM 804 O O . ARG A 1 99 ? -27.945 13.092 -1.163 1.00 91.38 99 ARG A O 1
ATOM 811 N N . GLN A 1 100 ? -27.347 11.357 0.147 1.00 88.12 100 GLN A N 1
ATOM 812 C CA . GLN A 1 100 ? -27.093 10.423 -0.950 1.00 88.12 100 GLN A CA 1
ATOM 813 C C . GLN A 1 100 ? -28.380 10.036 -1.679 1.00 88.12 100 GLN A C 1
ATOM 815 O O . GLN A 1 100 ? -28.409 10.067 -2.906 1.00 88.12 100 GLN A O 1
ATOM 820 N N . ALA A 1 101 ? -29.467 9.777 -0.946 1.00 88.25 101 ALA A N 1
ATOM 821 C CA . ALA A 1 101 ? -30.779 9.518 -1.531 1.00 88.25 101 ALA A CA 1
ATOM 822 C C . ALA A 1 101 ? -31.216 10.680 -2.438 1.00 88.25 101 ALA A C 1
ATOM 824 O O . ALA A 1 101 ? -31.513 10.466 -3.611 1.00 88.25 101 ALA A O 1
ATOM 825 N N . ARG A 1 102 ? -31.140 11.930 -1.952 1.00 91.44 102 ARG A N 1
ATOM 826 C CA . ARG A 1 102 ? -31.441 13.123 -2.767 1.00 91.44 102 ARG A CA 1
ATOM 827 C C . ARG A 1 102 ? -30.536 13.257 -3.984 1.00 91.44 102 ARG A C 1
ATOM 829 O O . ARG A 1 102 ? -31.026 13.480 -5.086 1.00 91.44 102 ARG A O 1
ATOM 836 N N . TYR A 1 103 ? -29.228 13.083 -3.804 1.00 87.06 103 TYR A N 1
ATOM 837 C CA . TYR A 1 103 ? -28.278 13.147 -4.910 1.00 87.06 103 TYR A CA 1
ATOM 838 C C . TYR A 1 103 ? -28.628 12.132 -6.010 1.00 87.06 103 TYR A C 1
ATOM 840 O O . TYR A 1 103 ? -28.628 12.480 -7.191 1.00 87.06 103 TYR A O 1
ATOM 848 N N . MET A 1 104 ? -29.000 10.907 -5.628 1.00 85.81 104 MET A N 1
ATOM 849 C CA . MET A 1 104 ? -29.406 9.847 -6.554 1.00 85.81 104 MET A CA 1
ATOM 850 C C . MET A 1 104 ? -30.769 10.109 -7.201 1.00 85.81 104 MET A C 1
ATOM 852 O O . MET A 1 104 ? -30.925 9.843 -8.391 1.00 85.81 104 MET A O 1
ATOM 856 N N . GLN A 1 105 ? -31.732 10.687 -6.484 1.00 85.75 105 GLN A N 1
ATOM 857 C CA . GLN A 1 105 ? -33.004 11.120 -7.075 1.00 85.75 105 GLN A CA 1
ATOM 858 C C . GLN A 1 105 ? -32.791 12.209 -8.140 1.00 85.75 105 GLN A C 1
ATOM 860 O O . GLN A 1 105 ? -33.420 12.177 -9.201 1.00 85.75 105 GLN A O 1
ATOM 865 N N . GLU A 1 106 ? -31.878 13.149 -7.883 1.00 89.19 106 GLU A N 1
ATOM 866 C CA . GLU A 1 106 ? -31.571 14.269 -8.779 1.00 89.19 106 GLU A CA 1
ATOM 867 C C . GLU A 1 106 ? -30.717 13.847 -9.991 1.00 89.19 106 GLU A C 1
ATOM 869 O O . GLU A 1 106 ? -30.978 14.288 -11.111 1.00 89.19 106 GLU A O 1
ATOM 874 N N . HIS A 1 107 ? -29.726 12.965 -9.799 1.00 82.06 107 HIS A N 1
ATOM 875 C CA . HIS A 1 107 ? -28.691 12.664 -10.804 1.00 82.06 107 HIS A CA 1
ATOM 876 C C . HIS A 1 107 ? -28.707 11.215 -11.323 1.00 82.06 107 HIS A C 1
ATOM 878 O O . HIS A 1 107 ? -28.093 10.915 -12.350 1.00 82.06 107 HIS A O 1
ATOM 884 N N . GLY A 1 108 ? -29.432 10.298 -10.678 1.00 68.69 108 GLY A N 1
ATOM 885 C CA . GLY A 1 108 ? -29.401 8.857 -10.974 1.00 68.69 108 GLY A CA 1
ATOM 886 C C . GLY A 1 108 ? -29.878 8.483 -12.381 1.00 68.69 108 GLY A C 1
ATOM 887 O O . GLY A 1 108 ? -29.431 7.483 -12.948 1.00 68.69 108 GLY A O 1
ATOM 888 N N . LYS A 1 109 ? -30.711 9.321 -13.015 1.00 62.12 109 LYS A N 1
ATOM 889 C CA . LYS A 1 109 ? -31.148 9.119 -14.411 1.00 62.12 109 LYS A CA 1
ATOM 890 C C . LYS A 1 109 ? -30.001 9.221 -15.420 1.00 62.12 109 LYS A C 1
ATOM 892 O O . LYS A 1 109 ? -30.073 8.567 -16.456 1.00 62.12 109 LYS A O 1
ATOM 897 N N . VAL A 1 110 ? -28.945 9.982 -15.122 1.00 58.41 110 VAL A N 1
ATOM 898 C CA . VAL A 1 110 ? -27.760 10.100 -15.991 1.00 58.41 110 VAL A CA 1
ATOM 899 C C . VAL A 1 110 ? -26.955 8.796 -15.975 1.00 58.41 110 VAL A C 1
ATOM 901 O O . VAL A 1 110 ? -26.542 8.315 -17.026 1.00 58.41 110 VAL A O 1
ATOM 904 N N . PHE A 1 111 ? -26.847 8.145 -14.814 1.00 55.03 111 PHE A N 1
ATOM 905 C CA . PHE A 1 111 ? -26.122 6.879 -14.652 1.00 55.03 111 PHE A CA 1
ATOM 906 C C . PHE A 1 111 ? -26.888 5.655 -15.187 1.00 55.03 111 PHE A C 1
ATOM 908 O O . PHE A 1 111 ? -26.281 4.704 -15.683 1.00 55.03 111 PHE A O 1
ATOM 915 N N . ALA A 1 112 ? -28.225 5.674 -15.160 1.00 54.03 112 ALA A N 1
ATOM 916 C CA . ALA A 1 112 ? -29.049 4.615 -15.751 1.00 54.03 112 ALA A CA 1
ATOM 917 C C . ALA A 1 112 ? -29.043 4.626 -17.298 1.00 54.03 112 ALA A C 1
ATOM 919 O O . ALA A 1 112 ? -29.197 3.576 -17.933 1.00 54.03 112 ALA A O 1
ATOM 920 N N . PHE A 1 113 ? -28.844 5.796 -17.919 1.00 48.66 113 PHE A N 1
ATOM 921 C CA . PHE A 1 113 ? -28.957 5.988 -19.370 1.00 48.66 113 PHE A CA 1
ATOM 922 C C . PHE A 1 113 ? -27.769 5.412 -20.166 1.00 48.66 113 PHE A C 1
ATOM 924 O O . PHE A 1 113 ? -27.963 4.926 -21.284 1.00 48.66 113 PHE A O 1
ATOM 931 N N . ASP A 1 114 ? -26.565 5.365 -19.586 1.00 55.78 114 ASP A N 1
ATOM 932 C CA . ASP A 1 114 ? -25.381 4.785 -20.247 1.00 55.78 114 ASP A CA 1
ATOM 933 C C . ASP A 1 114 ? -25.362 3.250 -20.213 1.00 55.78 114 ASP A C 1
ATOM 935 O O . ASP A 1 114 ? -24.908 2.598 -21.159 1.00 55.78 114 ASP A O 1
ATOM 939 N N . LYS A 1 115 ? -25.972 2.641 -19.190 1.00 55.03 115 LYS A N 1
ATOM 940 C CA . LYS A 1 115 ? -26.076 1.180 -19.074 1.00 55.03 115 LYS A CA 1
ATOM 941 C C . LYS A 1 115 ? -27.030 0.584 -20.116 1.00 55.03 115 LYS A C 1
ATOM 943 O O . LYS A 1 115 ? -26.736 -0.460 -20.695 1.00 55.03 115 LYS A O 1
ATOM 948 N N . HIS A 1 116 ? -28.145 1.262 -20.400 1.00 50.47 116 HIS A N 1
ATOM 949 C CA . HIS A 1 116 ? -29.116 0.823 -21.408 1.00 50.47 116 HIS A CA 1
ATOM 950 C C . HIS A 1 116 ? -28.581 0.990 -22.839 1.00 50.47 116 HIS A C 1
ATOM 952 O O . HIS A 1 116 ? -28.800 0.113 -23.668 1.00 50.47 116 HIS A O 1
ATOM 958 N N . LYS A 1 117 ? -27.812 2.049 -23.130 1.00 54.44 117 LYS A N 1
ATOM 959 C CA . LYS A 1 117 ? -27.206 2.255 -24.457 1.00 54.44 117 LYS A CA 1
ATOM 960 C C . LYS A 1 117 ? -26.150 1.207 -24.807 1.00 54.44 117 LYS A C 1
ATOM 962 O O . LYS A 1 117 ? -26.156 0.729 -25.936 1.00 54.44 117 LYS A O 1
ATOM 967 N N . LEU A 1 118 ? -25.309 0.791 -23.857 1.00 55.78 118 LEU A N 1
ATOM 968 C CA . LEU A 1 118 ? -24.336 -0.288 -24.084 1.00 55.78 118 LEU A CA 1
ATOM 969 C C . LEU A 1 118 ? -25.034 -1.640 -24.316 1.00 55.78 118 LEU A C 1
ATOM 971 O O . LEU A 1 118 ? -24.649 -2.411 -25.195 1.00 55.78 118 LEU A O 1
ATOM 975 N N . TYR A 1 119 ? -26.115 -1.895 -23.575 1.00 52.12 119 TYR A N 1
ATOM 976 C CA . TYR A 1 119 ? -26.931 -3.101 -23.729 1.00 52.12 119 TYR A CA 1
ATOM 977 C C . TYR A 1 119 ? -27.689 -3.124 -25.069 1.00 52.12 119 TYR A C 1
ATOM 979 O O . TYR A 1 119 ? -27.752 -4.151 -25.742 1.00 52.12 119 TYR A O 1
ATOM 987 N N . MET A 1 120 ? -28.213 -1.974 -25.502 1.00 52.97 120 MET A N 1
ATOM 988 C CA . MET A 1 120 ? -28.885 -1.799 -26.793 1.00 52.97 120 MET A CA 1
ATOM 989 C C . MET A 1 120 ? -27.904 -1.899 -27.969 1.00 52.97 120 MET A C 1
ATOM 991 O O . MET A 1 120 ? -28.266 -2.447 -29.005 1.00 52.97 120 MET A O 1
ATOM 995 N N . LEU A 1 121 ? -26.645 -1.478 -27.802 1.00 53.69 121 LEU A N 1
ATOM 996 C CA . LEU A 1 121 ? -25.602 -1.624 -28.823 1.00 53.69 121 LEU A CA 1
ATOM 997 C C . LEU A 1 121 ? -25.273 -3.098 -29.120 1.00 53.69 121 LEU A C 1
ATOM 999 O O . LEU A 1 121 ? -25.013 -3.457 -30.265 1.00 53.69 121 LEU A O 1
ATOM 1003 N N . LEU A 1 122 ? -25.320 -3.962 -28.101 1.00 50.88 122 LEU A N 1
ATOM 1004 C CA . LEU A 1 122 ? -25.038 -5.396 -28.238 1.00 50.88 122 LEU A CA 1
ATOM 1005 C C . LEU A 1 122 ? -26.257 -6.209 -28.698 1.00 50.88 122 LEU A C 1
ATOM 1007 O O . LEU A 1 122 ? -26.090 -7.247 -29.332 1.00 50.88 122 LEU A O 1
ATOM 1011 N N . HIS A 1 123 ? -27.477 -5.734 -28.426 1.00 46.22 123 HIS A N 1
ATOM 1012 C CA . HIS A 1 123 ? -28.709 -6.453 -28.767 1.00 46.22 123 HIS A CA 1
ATOM 1013 C C . HIS A 1 123 ? -29.450 -5.942 -30.010 1.00 46.22 123 HIS A C 1
ATOM 1015 O O . HIS A 1 123 ? -30.218 -6.704 -30.594 1.00 46.22 123 HIS A O 1
ATOM 1021 N N . GLN A 1 124 ? -29.245 -4.687 -30.421 1.00 46.28 124 GLN A N 1
ATOM 1022 C CA . GLN A 1 124 ? -29.910 -4.070 -31.580 1.00 46.28 124 GLN A CA 1
ATOM 1023 C C . GLN A 1 124 ? -28.955 -3.764 -32.741 1.00 46.28 124 GLN A C 1
ATOM 1025 O O . GLN A 1 124 ? -29.377 -3.194 -33.747 1.00 46.28 124 GLN A O 1
ATOM 1030 N N . SER A 1 125 ? -27.677 -4.148 -32.629 1.00 45.28 125 SER A N 1
ATOM 1031 C CA . SER A 1 125 ? -26.737 -4.059 -33.747 1.00 45.28 125 SER A CA 1
ATOM 1032 C C . SER A 1 125 ? -27.240 -4.894 -34.941 1.00 45.28 125 SER A C 1
ATOM 1034 O O . SER A 1 125 ? -27.555 -6.077 -34.768 1.00 45.28 125 SER A O 1
ATOM 1036 N N . PRO A 1 126 ? -27.263 -4.333 -36.165 1.00 46.28 126 PRO A N 1
ATOM 1037 C CA . PRO A 1 126 ? -27.675 -5.031 -37.387 1.00 46.28 126 PRO A CA 1
ATOM 1038 C C . PRO A 1 126 ? -26.832 -6.266 -37.756 1.00 46.28 126 PRO A C 1
ATOM 1040 O O . PRO A 1 126 ? -27.180 -6.969 -38.699 1.00 46.28 126 PRO A O 1
ATOM 1043 N N . LEU A 1 127 ? -25.733 -6.544 -37.041 1.00 48.91 127 LEU A N 1
ATOM 1044 C CA . LEU A 1 127 ? -24.857 -7.701 -37.276 1.00 48.91 127 LEU A CA 1
ATOM 1045 C C . LEU A 1 127 ? -25.346 -9.016 -36.630 1.00 48.91 127 LEU A C 1
ATOM 1047 O O . LEU A 1 127 ? -24.655 -10.022 -36.728 1.00 48.91 127 LEU A O 1
ATOM 1051 N N . GLY A 1 128 ? -26.538 -9.021 -36.020 1.00 50.03 128 GLY A N 1
ATOM 1052 C CA . GLY A 1 128 ? -27.425 -10.187 -35.923 1.00 50.03 128 GLY A CA 1
ATOM 1053 C C . GLY A 1 128 ? -26.863 -11.480 -35.320 1.00 50.03 128 GLY A C 1
ATOM 1054 O O . GLY A 1 128 ? -26.385 -12.343 -36.045 1.00 50.03 128 GLY A O 1
ATOM 1055 N N . LEU A 1 129 ? -27.109 -11.710 -34.026 1.00 46.94 129 LEU A N 1
ATOM 1056 C CA . LEU A 1 129 ? -27.197 -13.062 -33.454 1.00 46.94 129 LEU A CA 1
ATOM 1057 C C . LEU A 1 129 ? -28.332 -13.111 -32.420 1.00 46.94 129 LEU A C 1
ATOM 1059 O O . LEU A 1 129 ? -28.130 -12.960 -31.218 1.00 46.94 129 LEU A O 1
ATOM 1063 N N . HIS A 1 130 ? -29.561 -13.304 -32.902 1.00 42.38 130 HIS A N 1
ATOM 1064 C CA . HIS A 1 130 ? -30.765 -13.488 -32.085 1.00 42.38 130 HIS A CA 1
ATOM 1065 C C . HIS A 1 130 ? -30.794 -14.861 -31.396 1.00 42.38 130 HIS A C 1
ATOM 1067 O O . HIS A 1 130 ? -31.650 -15.697 -31.673 1.00 42.38 130 HIS A O 1
ATOM 1073 N N . ILE A 1 131 ? -29.870 -15.100 -30.473 1.00 46.47 131 ILE A N 1
ATOM 1074 C CA . ILE A 1 131 ? -29.898 -16.274 -29.603 1.00 46.47 131 ILE A CA 1
ATOM 1075 C C . ILE A 1 131 ? -30.396 -15.794 -28.241 1.00 46.47 131 ILE A C 1
ATOM 1077 O O . ILE A 1 131 ? -29.746 -14.970 -27.602 1.00 46.47 131 ILE A O 1
ATOM 1081 N N . ARG A 1 132 ? -31.567 -16.273 -27.799 1.00 44.12 132 ARG A N 1
ATOM 1082 C CA . ARG A 1 132 ? -32.015 -16.119 -26.407 1.00 44.12 132 ARG A CA 1
ATOM 1083 C C . ARG A 1 132 ? -31.619 -17.371 -25.628 1.00 44.12 132 ARG A C 1
ATOM 1085 O O . ARG A 1 132 ? -32.307 -18.383 -25.742 1.00 44.12 132 ARG A O 1
ATOM 1092 N N . PRO A 1 133 ? -30.520 -17.343 -24.870 1.00 46.78 133 PRO A N 1
ATOM 1093 C CA . PRO A 1 133 ? -30.219 -18.418 -23.943 1.00 46.78 133 PRO A CA 1
ATOM 1094 C C . PRO A 1 133 ? -31.192 -18.408 -22.753 1.00 46.78 133 PRO A C 1
ATOM 1096 O O . PRO A 1 133 ? -31.622 -17.347 -22.298 1.00 46.78 133 PRO A O 1
ATOM 1099 N N . SER A 1 134 ? -31.530 -19.602 -22.258 1.00 53.38 134 SER A N 1
ATOM 1100 C CA . SER A 1 134 ? -32.270 -19.791 -21.002 1.00 53.38 134 SER A CA 1
ATOM 1101 C C . SER A 1 134 ? -31.543 -19.083 -19.841 1.00 53.38 134 SER A C 1
ATOM 1103 O O . SER A 1 134 ? -30.309 -19.104 -19.829 1.00 53.38 134 SER A O 1
ATOM 1105 N N . PRO A 1 135 ? -32.254 -18.482 -18.864 1.00 62.69 135 PRO A N 1
ATOM 1106 C CA . PRO A 1 135 ? -31.648 -17.917 -17.654 1.00 62.69 135 PRO A CA 1
ATOM 1107 C C . PRO A 1 135 ? -30.709 -18.904 -16.948 1.00 62.69 135 PRO A C 1
ATOM 1109 O O . PRO A 1 135 ? -29.609 -18.519 -16.557 1.00 62.69 135 PRO A O 1
ATOM 1112 N N . ASP A 1 136 ? -31.089 -20.183 -16.908 1.00 68.81 136 ASP A N 1
ATOM 1113 C CA . ASP A 1 136 ? -30.292 -21.256 -16.306 1.00 68.81 136 ASP A CA 1
ATOM 1114 C C . ASP A 1 136 ? -29.049 -21.571 -17.142 1.00 68.81 136 ASP A C 1
ATOM 1116 O O . ASP A 1 136 ? -27.966 -21.761 -16.604 1.00 68.81 136 ASP A O 1
ATOM 1120 N N . TYR A 1 137 ? -29.158 -21.528 -18.475 1.00 63.19 137 TYR A N 1
ATOM 1121 C CA . TYR A 1 137 ? -28.004 -21.691 -19.362 1.00 63.19 137 TYR A CA 1
ATOM 1122 C C . TYR A 1 137 ? -27.055 -20.491 -19.293 1.00 63.19 137 TYR A C 1
ATOM 1124 O O . TYR A 1 137 ? -25.853 -20.676 -19.388 1.00 63.19 137 TYR A O 1
ATOM 1132 N N . LEU A 1 138 ? -27.545 -19.259 -19.114 1.00 58.34 138 LEU A N 1
ATOM 1133 C CA . LEU A 1 138 ? -26.675 -18.097 -18.905 1.00 58.34 138 LEU A CA 1
ATOM 1134 C C . LEU A 1 138 ? -25.994 -18.126 -17.543 1.00 58.34 138 LEU A C 1
ATOM 1136 O O . LEU A 1 138 ? -24.830 -17.748 -17.464 1.00 58.34 138 LEU A O 1
ATOM 1140 N N . ALA A 1 139 ? -26.695 -18.549 -16.492 1.00 68.38 139 ALA A N 1
ATOM 1141 C CA . ALA A 1 139 ? -26.110 -18.717 -15.169 1.00 68.38 139 ALA A CA 1
ATOM 1142 C C . ALA A 1 139 ? -25.056 -19.832 -15.181 1.00 68.38 139 ALA A C 1
ATOM 1144 O O . ALA A 1 139 ? -23.942 -19.615 -14.717 1.00 68.38 139 ALA A O 1
ATOM 1145 N N . GLN A 1 140 ? -25.363 -20.971 -15.807 1.00 65.00 140 GLN A N 1
ATOM 1146 C CA . GLN A 1 140 ? -24.461 -22.114 -15.914 1.00 65.00 140 GLN A CA 1
ATOM 1147 C C . GLN A 1 140 ? -23.295 -21.854 -16.868 1.00 65.00 140 GLN A C 1
ATOM 1149 O O . GLN A 1 140 ? -22.158 -22.086 -16.498 1.00 65.00 140 GLN A O 1
ATOM 1154 N N . LYS A 1 141 ? -23.528 -21.257 -18.041 1.00 62.88 141 LYS A N 1
ATOM 1155 C CA . LYS A 1 141 ? -22.457 -20.865 -18.966 1.00 62.88 141 LYS A CA 1
ATOM 1156 C C . LYS A 1 141 ? -21.597 -19.748 -18.392 1.00 62.88 141 LYS A C 1
ATOM 1158 O O . LYS A 1 141 ? -20.405 -19.765 -18.631 1.00 62.88 141 LYS A O 1
ATOM 1163 N N . ARG A 1 142 ? -22.147 -18.799 -17.621 1.00 59.53 142 ARG A N 1
ATOM 1164 C CA . ARG A 1 142 ? -21.322 -17.821 -16.889 1.00 59.53 142 ARG A CA 1
ATOM 1165 C C . ARG A 1 142 ? -20.543 -18.483 -15.767 1.00 59.53 142 ARG A C 1
ATOM 1167 O O . ARG A 1 142 ? -19.384 -18.139 -15.615 1.00 59.53 142 ARG A O 1
ATOM 1174 N N . ALA A 1 143 ? -21.135 -19.412 -15.018 1.00 60.91 143 ALA A N 1
ATOM 1175 C CA . ALA A 1 143 ? -20.427 -20.183 -14.000 1.00 60.91 143 ALA A CA 1
ATOM 1176 C C . ALA A 1 143 ? -19.305 -21.028 -14.623 1.00 60.91 143 ALA A C 1
ATOM 1178 O O . ALA A 1 143 ? -18.199 -21.029 -14.099 1.00 60.91 143 ALA A O 1
ATOM 1179 N N . ASP A 1 144 ? -19.543 -21.639 -15.783 1.00 56.94 144 ASP A N 1
ATOM 1180 C CA . ASP A 1 144 ? -18.559 -22.404 -16.545 1.00 56.94 144 ASP A CA 1
ATOM 1181 C C . ASP A 1 144 ? -17.496 -21.477 -17.168 1.00 56.94 144 ASP A C 1
ATOM 1183 O O . ASP A 1 144 ? -16.304 -21.705 -17.008 1.00 56.94 144 ASP A O 1
ATOM 1187 N N . GLU A 1 145 ? -17.874 -20.371 -17.813 1.00 57.91 145 GLU A N 1
ATOM 1188 C CA . GLU A 1 145 ? -16.945 -19.383 -18.390 1.00 57.91 145 GLU A CA 1
ATOM 1189 C C . GLU A 1 145 ? -16.095 -18.691 -17.308 1.00 57.91 145 GLU A C 1
ATOM 1191 O O . GLU A 1 145 ? -14.902 -18.473 -17.523 1.00 57.91 145 GLU A O 1
ATOM 1196 N N . LEU A 1 146 ? -16.657 -18.412 -16.126 1.00 55.06 146 LEU A N 1
ATOM 1197 C CA . LEU A 1 146 ? -15.921 -17.942 -14.944 1.00 55.06 146 LEU A CA 1
ATOM 1198 C C . LEU A 1 146 ? -15.051 -19.049 -14.331 1.00 55.06 146 LEU A C 1
ATOM 1200 O O . LEU A 1 146 ? -13.945 -18.755 -13.881 1.00 55.06 146 LEU A O 1
ATOM 1204 N N . ALA A 1 147 ? -15.491 -20.311 -14.362 1.00 55.50 147 ALA A N 1
ATOM 1205 C CA . ALA A 1 147 ? -14.682 -21.465 -13.962 1.00 55.50 147 ALA A CA 1
ATOM 1206 C C . ALA A 1 147 ? -13.516 -21.741 -14.935 1.00 55.50 147 ALA A C 1
ATOM 1208 O O . ALA A 1 147 ? -12.519 -22.358 -14.547 1.00 55.50 147 ALA A O 1
ATOM 1209 N N . PHE A 1 148 ? -13.600 -21.257 -16.180 1.00 61.91 148 PHE A N 1
ATOM 1210 C CA . PHE A 1 148 ? -12.556 -21.404 -17.199 1.00 61.91 148 PHE A CA 1
ATOM 1211 C C . PHE A 1 148 ? -11.639 -20.192 -17.365 1.00 61.91 148 PHE A C 1
ATOM 1213 O O . PHE A 1 148 ? -10.544 -20.359 -17.911 1.00 61.91 148 PHE A O 1
ATOM 1220 N N . GLN A 1 149 ? -12.009 -19.000 -16.885 1.00 79.12 149 GLN A N 1
ATOM 1221 C CA . GLN A 1 149 ? -11.055 -17.895 -16.832 1.00 79.12 149 GLN A CA 1
ATOM 1222 C C . GLN A 1 149 ? -9.985 -18.225 -15.792 1.00 79.12 149 GLN A C 1
ATOM 1224 O O . GLN A 1 149 ? -10.217 -18.246 -14.583 1.00 79.12 149 GLN A O 1
ATOM 1229 N N . ARG A 1 150 ? -8.802 -18.562 -16.303 1.00 89.75 150 ARG A N 1
ATOM 1230 C CA . ARG A 1 150 ? -7.619 -18.807 -15.497 1.00 89.75 150 ARG A CA 1
ATOM 1231 C C . ARG A 1 150 ? -6.680 -17.626 -15.631 1.00 89.75 150 ARG A C 1
ATOM 1233 O O . ARG A 1 150 ? -6.309 -17.243 -16.738 1.00 89.75 150 ARG A O 1
ATOM 1240 N N . ASN A 1 151 ? -6.266 -17.105 -14.493 1.00 94.06 151 ASN A N 1
ATOM 1241 C CA . ASN A 1 151 ? -5.247 -16.080 -14.384 1.00 94.06 151 ASN A CA 1
ATOM 1242 C C . ASN A 1 151 ? -3.881 -16.726 -14.161 1.00 94.06 151 ASN A C 1
ATOM 1244 O O . ASN A 1 151 ? -3.779 -17.863 -13.702 1.00 94.06 151 ASN A O 1
ATOM 1248 N N . TRP A 1 152 ? -2.814 -16.018 -14.514 1.00 95.25 152 TRP A N 1
ATOM 1249 C CA . TRP A 1 152 ? -1.459 -16.525 -14.337 1.00 95.25 152 TRP A CA 1
ATOM 1250 C C . TRP A 1 152 ? -0.957 -16.252 -12.919 1.00 95.25 152 TRP A C 1
ATOM 1252 O O . TRP A 1 152 ? -0.858 -15.098 -12.510 1.00 95.25 152 TRP A O 1
ATOM 1262 N N . ASP A 1 153 ? -0.609 -17.304 -12.179 1.00 95.44 153 ASP A N 1
ATOM 1263 C CA . ASP A 1 153 ? 0.066 -17.176 -10.891 1.00 95.44 153 ASP A CA 1
ATOM 1264 C C . ASP A 1 153 ? 1.548 -16.857 -11.122 1.00 95.44 153 ASP A C 1
ATOM 1266 O O . ASP A 1 153 ? 2.333 -17.725 -11.519 1.00 95.44 153 ASP A O 1
ATOM 1270 N N . ILE A 1 154 ? 1.932 -15.607 -10.854 1.00 95.69 154 ILE A N 1
ATOM 1271 C CA . ILE A 1 154 ? 3.305 -15.124 -11.048 1.00 95.69 154 ILE A CA 1
ATOM 1272 C C . ILE A 1 154 ? 4.322 -15.784 -10.110 1.00 95.69 154 ILE A C 1
ATOM 1274 O O . ILE A 1 154 ? 5.519 -15.722 -10.376 1.00 95.69 154 ILE A O 1
ATOM 1278 N N . ILE A 1 155 ? 3.884 -16.424 -9.024 1.00 94.12 155 ILE A N 1
ATOM 1279 C CA . ILE A 1 155 ? 4.760 -17.184 -8.133 1.00 94.12 155 ILE A CA 1
ATOM 1280 C C . ILE A 1 155 ? 4.832 -18.617 -8.630 1.00 94.12 155 ILE A C 1
ATOM 1282 O O . ILE A 1 155 ? 5.912 -19.102 -8.968 1.00 94.12 155 ILE A O 1
ATOM 1286 N N . ALA A 1 156 ? 3.692 -19.307 -8.699 1.00 93.94 156 ALA A N 1
ATOM 1287 C CA . ALA A 1 156 ? 3.650 -20.727 -9.025 1.00 93.94 156 ALA A CA 1
ATOM 1288 C C . ALA A 1 156 ? 4.003 -21.033 -10.492 1.00 93.94 156 ALA A C 1
ATOM 1290 O O . ALA A 1 156 ? 4.318 -22.186 -10.790 1.00 93.94 156 ALA A O 1
ATOM 1291 N N . ASN A 1 157 ? 4.015 -20.020 -11.367 1.00 95.06 157 ASN A N 1
ATOM 1292 C CA . ASN A 1 157 ? 4.272 -20.134 -12.803 1.00 95.06 157 ASN A CA 1
ATOM 1293 C C . ASN A 1 157 ? 3.289 -21.100 -13.487 1.00 95.06 157 ASN A C 1
ATOM 1295 O O . ASN A 1 157 ? 3.680 -21.985 -14.250 1.00 95.06 157 ASN A O 1
ATOM 1299 N N . ARG A 1 158 ? 2.005 -20.984 -13.133 1.00 94.88 158 ARG A N 1
ATOM 1300 C CA . ARG A 1 158 ? 0.924 -21.833 -13.650 1.00 94.88 158 ARG A CA 1
ATOM 1301 C C . ARG A 1 158 ? -0.402 -21.070 -13.674 1.00 94.88 158 ARG A C 1
ATOM 1303 O O . ARG A 1 158 ? -0.583 -20.150 -12.879 1.00 94.88 158 ARG A O 1
ATOM 1310 N N . PRO A 1 159 ? -1.355 -21.463 -14.530 1.00 94.75 159 PRO A N 1
ATOM 1311 C CA . PRO A 1 159 ? -2.689 -20.881 -14.507 1.00 94.75 159 PRO A CA 1
ATOM 1312 C C . PRO A 1 159 ? -3.467 -21.332 -13.256 1.00 94.75 159 PRO A C 1
ATOM 1314 O O . PRO A 1 159 ? -3.479 -22.521 -12.930 1.00 94.75 159 PRO A O 1
ATOM 1317 N N . ILE A 1 160 ? -4.144 -20.399 -12.587 1.00 93.62 160 ILE A N 1
ATOM 1318 C CA . ILE A 1 160 ? -5.031 -20.616 -11.433 1.00 93.62 160 ILE A CA 1
ATOM 1319 C C . ILE A 1 160 ? -6.421 -20.014 -11.703 1.00 93.62 160 ILE A C 1
ATOM 1321 O O . ILE A 1 160 ? -6.527 -19.113 -12.535 1.00 93.62 160 ILE A O 1
ATOM 1325 N N . PRO A 1 161 ? -7.501 -20.500 -11.062 1.00 92.31 161 PRO A N 1
ATOM 1326 C CA . PRO A 1 161 ? -8.841 -19.938 -11.251 1.00 92.31 161 PRO A CA 1
ATOM 1327 C C . PRO A 1 161 ? -8.886 -18.441 -10.927 1.00 92.31 161 PRO A C 1
ATOM 1329 O O . PRO A 1 161 ? -8.288 -18.011 -9.941 1.00 92.31 161 PRO A O 1
ATOM 1332 N N . SER A 1 162 ? -9.624 -17.650 -11.711 1.00 90.94 162 SER A N 1
ATOM 1333 C CA . SER A 1 162 ? -9.741 -16.203 -11.480 1.00 90.94 162 SER A CA 1
ATOM 1334 C C . SER A 1 162 ? -10.264 -15.840 -10.090 1.00 90.94 162 SER A C 1
ATOM 1336 O O . SER A 1 162 ? -9.831 -14.837 -9.530 1.00 90.94 162 SER A O 1
ATOM 1338 N N . SER A 1 163 ? -11.130 -16.672 -9.503 1.00 88.81 163 SER A N 1
ATOM 1339 C CA . SER A 1 163 ? -11.644 -16.505 -8.135 1.00 88.81 163 SER A CA 1
ATOM 1340 C C . SER A 1 163 ? -10.548 -16.512 -7.061 1.00 88.81 163 SER A C 1
ATOM 1342 O O . SER A 1 163 ? -10.738 -15.964 -5.974 1.00 88.81 163 SER A O 1
ATOM 1344 N N . HIS A 1 164 ? -9.390 -17.106 -7.360 1.00 92.00 164 HIS A N 1
ATOM 1345 C CA . HIS A 1 164 ? -8.248 -17.194 -6.452 1.00 92.00 164 HIS A CA 1
ATOM 1346 C C . HIS A 1 164 ? -7.256 -16.042 -6.638 1.00 92.00 164 HIS A C 1
ATOM 1348 O O . HIS A 1 164 ? -6.237 -16.012 -5.947 1.00 92.00 164 HIS A O 1
ATOM 1354 N N . CYS A 1 165 ? -7.527 -15.108 -7.551 1.00 94.44 165 CYS A N 1
ATOM 1355 C CA . CYS A 1 165 ? -6.692 -13.941 -7.789 1.00 94.44 165 CYS A CA 1
ATOM 1356 C C . CYS A 1 165 ? -7.356 -12.658 -7.298 1.00 94.44 165 CYS A C 1
ATOM 1358 O O . CYS A 1 165 ? -8.575 -12.517 -7.326 1.00 94.44 165 CYS A O 1
ATOM 1360 N N . VAL A 1 166 ? -6.523 -11.696 -6.926 1.00 95.25 166 VAL A N 1
ATOM 1361 C CA . VAL A 1 166 ? -6.911 -10.339 -6.553 1.00 95.25 166 VAL A CA 1
ATOM 1362 C C . VAL A 1 166 ? -6.026 -9.370 -7.327 1.00 95.25 166 VAL A C 1
ATOM 1364 O O . VAL A 1 166 ? -4.819 -9.584 -7.454 1.00 95.25 166 VAL A O 1
ATOM 1367 N N . ALA A 1 167 ? -6.628 -8.317 -7.878 1.00 95.50 167 ALA A N 1
ATOM 1368 C CA . ALA A 1 167 ? -5.881 -7.194 -8.428 1.00 95.50 167 ALA A CA 1
ATOM 1369 C C . ALA A 1 167 ? -5.389 -6.329 -7.259 1.00 95.50 167 ALA A C 1
ATOM 1371 O O . ALA A 1 167 ? -6.148 -5.542 -6.702 1.00 95.50 167 ALA A O 1
ATOM 1372 N N . TYR A 1 168 ? -4.138 -6.530 -6.863 1.00 96.00 168 TYR A N 1
ATOM 1373 C CA . TYR A 1 168 ? -3.513 -5.885 -5.719 1.00 96.00 168 TYR A CA 1
ATOM 1374 C C . TYR A 1 168 ? -2.858 -4.561 -6.143 1.00 96.00 168 TYR A C 1
ATOM 1376 O O . TYR A 1 168 ? -1.909 -4.594 -6.942 1.00 96.00 168 TYR A O 1
ATOM 1384 N N . PRO A 1 169 ? -3.338 -3.400 -5.659 1.00 96.38 169 PRO A N 1
ATOM 1385 C CA . PRO A 1 169 ? -2.692 -2.120 -5.916 1.00 96.38 169 PRO A CA 1
ATOM 1386 C C . PRO A 1 169 ? -1.383 -2.022 -5.123 1.00 96.38 169 PRO A C 1
ATOM 1388 O O . PRO A 1 169 ? -1.336 -2.307 -3.931 1.00 96.38 169 PRO A O 1
ATOM 1391 N N . LEU A 1 170 ? -0.306 -1.596 -5.778 1.00 96.94 170 LEU A N 1
ATOM 1392 C CA . LEU A 1 170 ? 1.000 -1.423 -5.137 1.00 96.94 170 LEU A CA 1
ATOM 1393 C C . LEU A 1 170 ? 1.032 -0.137 -4.298 1.00 96.94 170 LEU A C 1
ATOM 1395 O O . LEU A 1 170 ? 1.451 -0.155 -3.141 1.00 96.94 170 LEU A O 1
ATOM 1399 N N . PHE A 1 171 ? 0.525 0.957 -4.866 1.00 97.12 171 PHE A N 1
ATOM 1400 C CA . PHE A 1 171 ? 0.218 2.210 -4.184 1.00 97.12 171 PHE A CA 1
ATOM 1401 C C . PHE A 1 171 ? -1.301 2.384 -4.118 1.00 97.12 171 PHE A C 1
ATOM 1403 O O . PHE A 1 171 ? -1.970 2.460 -5.155 1.00 97.12 171 PHE A O 1
ATOM 1410 N N . ALA A 1 172 ? -1.859 2.418 -2.909 1.00 95.19 172 ALA A N 1
ATOM 1411 C CA . ALA A 1 172 ? -3.304 2.399 -2.726 1.00 95.19 172 ALA A CA 1
ATOM 1412 C C . ALA A 1 172 ? -3.980 3.698 -3.211 1.00 95.19 172 ALA A C 1
ATOM 1414 O O . ALA A 1 172 ? -3.548 4.809 -2.901 1.00 95.19 172 ALA A O 1
ATOM 1415 N N . HIS A 1 173 ? -5.101 3.550 -3.925 1.00 94.25 173 HIS A N 1
ATOM 1416 C CA . HIS A 1 173 ? -5.934 4.663 -4.401 1.00 94.25 173 HIS A CA 1
ATOM 1417 C C . HIS A 1 173 ? -6.313 5.700 -3.320 1.00 94.25 173 HIS A C 1
ATOM 1419 O O . HIS A 1 173 ? -6.277 6.889 -3.640 1.00 94.25 173 HIS A O 1
ATOM 1425 N N . PRO A 1 174 ? -6.645 5.319 -2.065 1.00 94.06 174 PRO A N 1
ATOM 1426 C CA . PRO A 1 174 ? -7.039 6.276 -1.028 1.00 94.06 174 PRO A CA 1
ATOM 1427 C C . PRO A 1 174 ? -6.006 7.366 -0.714 1.00 94.06 174 PRO A C 1
ATOM 1429 O O . PRO A 1 174 ? -6.392 8.427 -0.233 1.00 94.06 174 PRO A O 1
ATOM 1432 N N . HIS A 1 175 ? -4.720 7.150 -1.012 1.00 94.50 175 HIS A N 1
ATOM 1433 C CA . HIS A 1 175 ? -3.685 8.184 -0.851 1.00 94.50 175 HIS A CA 1
ATOM 1434 C C . HIS A 1 175 ? -3.856 9.340 -1.846 1.00 94.50 175 HIS A C 1
ATOM 1436 O O . HIS A 1 175 ? -3.462 10.475 -1.580 1.00 94.50 175 HIS A O 1
ATOM 1442 N N . GLY A 1 176 ? -4.475 9.056 -2.992 1.00 95.25 176 GLY A N 1
ATOM 1443 C CA . GLY A 1 176 ? -4.804 10.017 -4.031 1.00 95.25 176 GLY A CA 1
ATOM 1444 C C . GLY A 1 176 ? -3.615 10.485 -4.887 1.00 95.25 176 GLY A C 1
ATOM 1445 O O . GLY A 1 176 ? -2.447 10.226 -4.578 1.00 95.25 176 GLY A O 1
ATOM 1446 N N . PRO A 1 177 ? -3.896 11.217 -5.983 1.00 95.94 177 PRO A N 1
ATOM 1447 C CA . PRO A 1 177 ? -2.870 11.654 -6.930 1.00 95.94 177 PRO A CA 1
ATOM 1448 C C . PRO A 1 177 ? -1.883 12.678 -6.358 1.00 95.94 177 PRO A C 1
ATOM 1450 O O . PRO A 1 177 ? -0.722 12.677 -6.747 1.00 95.94 177 PRO A O 1
ATOM 1453 N N . LYS A 1 178 ? -2.315 13.529 -5.411 1.00 95.31 178 LYS A N 1
ATOM 1454 C CA . LYS A 1 178 ? -1.428 14.517 -4.767 1.00 95.31 178 LYS A CA 1
ATOM 1455 C C . LYS A 1 178 ? -0.291 13.813 -4.021 1.00 95.31 178 LYS A C 1
ATOM 1457 O O . LYS A 1 178 ? 0.867 14.175 -4.199 1.00 95.31 178 LYS A O 1
ATOM 1462 N N . ALA A 1 179 ? -0.610 12.784 -3.230 1.00 95.81 179 ALA A N 1
ATOM 1463 C CA . ALA A 1 179 ? 0.402 12.003 -2.523 1.00 95.81 179 ALA A CA 1
ATOM 1464 C C . ALA A 1 179 ? 1.330 11.278 -3.505 1.00 95.81 179 ALA A C 1
ATOM 1466 O O . ALA A 1 179 ? 2.542 11.289 -3.316 1.00 95.81 179 ALA A O 1
ATOM 1467 N N . LEU A 1 180 ? 0.772 10.719 -4.586 1.00 95.62 180 LEU A N 1
ATOM 1468 C CA . LEU A 1 180 ? 1.543 10.079 -5.649 1.00 95.62 180 LEU A CA 1
ATOM 1469 C C . LEU A 1 180 ? 2.618 11.023 -6.221 1.00 95.62 180 LEU A C 1
ATOM 1471 O O . LEU A 1 180 ? 3.794 10.667 -6.246 1.00 95.62 180 LEU A O 1
ATOM 1475 N N . THR A 1 181 ? 2.237 12.234 -6.634 1.00 94.81 181 THR A N 1
ATOM 1476 C CA . THR A 1 181 ? 3.177 13.220 -7.193 1.00 94.81 181 THR A CA 1
ATOM 1477 C C . THR A 1 181 ? 4.144 13.773 -6.148 1.00 94.81 181 THR A C 1
ATOM 1479 O O . THR A 1 181 ? 5.303 14.013 -6.463 1.00 94.81 181 THR A O 1
ATOM 1482 N N . SER A 1 182 ? 3.710 13.946 -4.894 1.00 94.38 182 SER A N 1
ATOM 1483 C CA . SER A 1 182 ? 4.592 14.410 -3.814 1.00 94.38 182 SER A CA 1
ATOM 1484 C C . SER A 1 182 ? 5.651 13.374 -3.429 1.00 94.38 182 SER A C 1
ATOM 1486 O O . SER A 1 182 ? 6.747 13.750 -3.025 1.00 94.38 182 SER A O 1
ATOM 1488 N N . ILE A 1 183 ? 5.339 12.080 -3.543 1.00 95.19 183 ILE A N 1
ATOM 1489 C CA . ILE A 1 183 ? 6.269 10.991 -3.222 1.00 95.19 183 ILE A CA 1
ATOM 1490 C C . ILE A 1 183 ? 7.216 10.735 -4.396 1.00 95.19 183 ILE A C 1
ATOM 1492 O O . ILE A 1 183 ? 8.429 10.733 -4.211 1.00 95.19 183 ILE A O 1
ATOM 1496 N N . PHE A 1 184 ? 6.674 10.533 -5.599 1.00 95.06 184 PHE A N 1
ATOM 1497 C CA . PHE A 1 184 ? 7.436 10.082 -6.771 1.00 95.06 184 PHE A CA 1
ATOM 1498 C C . PHE A 1 184 ? 7.853 11.220 -7.722 1.00 95.06 184 PHE A C 1
ATOM 1500 O O . PHE A 1 184 ? 8.303 10.962 -8.842 1.00 95.06 184 PHE A O 1
ATOM 1507 N N . GLY A 1 185 ? 7.656 12.473 -7.311 1.00 93.62 185 GLY A N 1
ATOM 1508 C CA . GLY A 1 185 ? 7.995 13.672 -8.072 1.00 93.62 185 GLY A CA 1
ATOM 1509 C C . GLY A 1 185 ? 6.983 14.059 -9.166 1.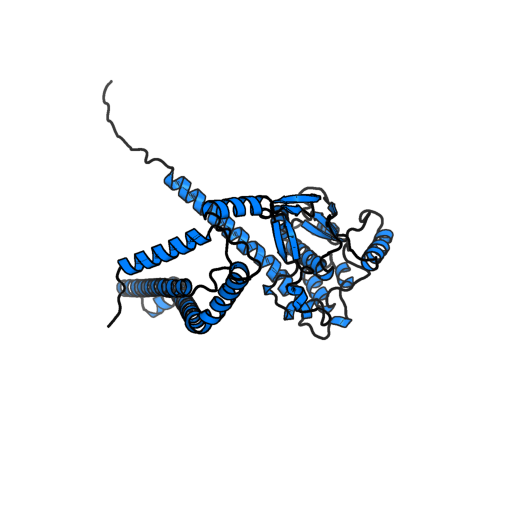00 93.62 185 GLY A C 1
ATOM 1510 O O . GLY A 1 185 ? 6.126 13.261 -9.566 1.00 93.62 185 GLY A O 1
ATOM 1511 N N . PRO A 1 186 ? 7.106 15.284 -9.713 1.00 92.94 186 PRO A N 1
ATOM 1512 C CA . PRO A 1 186 ? 6.153 15.864 -10.668 1.00 92.94 186 PRO A CA 1
ATOM 1513 C C . PRO A 1 186 ? 6.154 15.191 -12.047 1.00 92.94 186 PRO A C 1
ATOM 1515 O O . PRO A 1 186 ? 5.217 15.361 -12.821 1.00 92.94 186 PRO A O 1
ATOM 1518 N N . ALA A 1 187 ? 7.190 14.411 -12.370 1.00 92.38 187 ALA A N 1
ATOM 1519 C CA . ALA A 1 187 ? 7.245 13.625 -13.602 1.00 92.38 187 ALA A CA 1
ATOM 1520 C C . ALA A 1 187 ? 6.320 12.392 -13.572 1.00 92.38 187 ALA A C 1
ATOM 1522 O O . ALA A 1 187 ? 6.139 11.737 -14.600 1.00 92.38 187 ALA A O 1
ATOM 1523 N N . THR A 1 188 ? 5.768 12.040 -12.406 1.00 94.38 188 THR A N 1
ATOM 1524 C CA . THR A 1 188 ? 4.839 10.918 -12.276 1.00 94.38 188 THR A CA 1
ATOM 1525 C C . THR A 1 188 ? 3.454 11.307 -12.774 1.00 94.38 188 THR A C 1
ATOM 1527 O O . THR A 1 188 ? 2.858 12.263 -12.288 1.00 94.38 188 THR A O 1
ATOM 1530 N N . ASP A 1 189 ? 2.932 10.522 -13.715 1.00 95.94 189 ASP A N 1
ATOM 1531 C CA . ASP A 1 189 ? 1.590 10.698 -14.255 1.00 95.94 189 ASP A CA 1
ATOM 1532 C C . ASP A 1 189 ? 0.528 10.343 -13.192 1.00 95.94 189 ASP A C 1
ATOM 1534 O O . ASP A 1 189 ? 0.519 9.211 -12.699 1.00 95.94 189 ASP A O 1
ATOM 1538 N N . PRO A 1 190 ? -0.384 11.263 -12.827 1.00 95.62 190 PRO A N 1
ATOM 1539 C CA . PRO A 1 190 ? -1.528 10.975 -11.963 1.00 95.62 190 PRO A CA 1
ATOM 1540 C C . PRO A 1 190 ? -2.381 9.781 -12.416 1.00 95.62 190 PRO A C 1
ATOM 1542 O O . PRO A 1 190 ? -2.944 9.077 -11.574 1.00 95.62 190 PRO A O 1
ATOM 1545 N N . GLU A 1 191 ? -2.474 9.533 -13.727 1.00 96.12 191 GLU A N 1
ATOM 1546 C CA . GLU A 1 191 ? -3.237 8.415 -14.291 1.00 96.12 191 GLU A CA 1
ATOM 1547 C C . GLU A 1 191 ? -2.565 7.059 -14.038 1.00 96.12 191 GLU A C 1
ATOM 1549 O O . GLU A 1 191 ? -3.244 6.025 -14.038 1.00 96.12 191 GLU A O 1
ATOM 1554 N N . ASP A 1 192 ? -1.258 7.041 -13.724 1.00 95.31 192 ASP A N 1
ATOM 1555 C CA . ASP A 1 192 ? -0.547 5.805 -13.389 1.00 95.31 192 ASP A CA 1
ATOM 1556 C C . ASP A 1 192 ? -1.184 5.103 -12.173 1.00 95.31 192 ASP A C 1
ATOM 1558 O O . ASP A 1 192 ? -1.090 3.875 -12.079 1.00 95.31 192 ASP A O 1
ATOM 1562 N N . LEU A 1 193 ? -1.893 5.839 -11.299 1.00 95.12 193 LEU A N 1
ATOM 1563 C CA . LEU A 1 193 ? -2.625 5.308 -10.141 1.00 95.12 193 LEU A CA 1
ATOM 1564 C C . LEU A 1 193 ? -3.621 4.202 -10.522 1.00 95.12 193 LEU A C 1
ATOM 1566 O O . LEU A 1 193 ? -3.751 3.220 -9.791 1.00 95.12 193 LEU A O 1
ATOM 1570 N N . PHE A 1 194 ? -4.282 4.347 -11.674 1.00 94.88 194 PHE A N 1
ATOM 1571 C CA . PHE A 1 194 ? -5.276 3.404 -12.200 1.00 94.88 194 PHE A CA 1
ATOM 1572 C C . PHE A 1 194 ? -4.728 2.547 -13.346 1.00 94.88 194 PHE A C 1
ATOM 1574 O O . PHE A 1 194 ? -5.474 1.837 -14.022 1.00 94.88 194 PHE A O 1
ATOM 1581 N N . SER A 1 195 ? -3.420 2.612 -13.583 1.00 95.88 195 SER A N 1
ATOM 1582 C CA . SER A 1 195 ? -2.764 1.856 -14.639 1.00 95.88 195 SER A CA 1
ATOM 1583 C C . SER A 1 195 ? -2.317 0.475 -14.157 1.00 95.88 195 SER A C 1
ATOM 1585 O O . SER A 1 195 ? -2.048 0.240 -12.978 1.00 95.88 195 SER A O 1
ATOM 1587 N N . ALA A 1 196 ? -2.090 -0.431 -15.109 1.00 95.56 196 ALA A N 1
ATOM 1588 C CA . ALA A 1 196 ? -1.475 -1.726 -14.829 1.00 95.56 196 ALA A CA 1
ATOM 1589 C 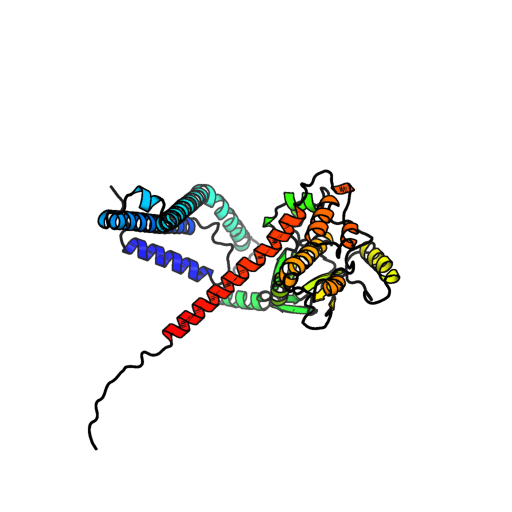C . ALA A 1 196 ? -0.011 -1.621 -14.344 1.00 95.56 196 ALA A C 1
ATOM 1591 O O . ALA A 1 196 ? 0.585 -2.641 -14.005 1.00 95.56 196 ALA A O 1
ATOM 1592 N N . LYS A 1 197 ? 0.602 -0.425 -14.329 1.00 96.00 197 LYS A N 1
ATOM 1593 C CA . LYS A 1 197 ? 1.936 -0.220 -13.744 1.00 96.00 197 LYS A CA 1
ATOM 1594 C C . LYS A 1 197 ? 1.897 -0.192 -12.213 1.00 96.00 197 LYS A C 1
ATOM 1596 O O . LYS A 1 197 ? 2.912 -0.494 -11.594 1.00 96.00 197 LYS A O 1
ATOM 1601 N N . ASN A 1 198 ? 0.750 0.157 -11.625 1.00 97.50 198 ASN A N 1
ATOM 1602 C CA . ASN A 1 198 ? 0.533 0.273 -10.181 1.00 97.50 198 ASN A CA 1
ATOM 1603 C C . ASN A 1 198 ? -0.233 -0.932 -9.593 1.00 97.50 198 ASN A C 1
ATOM 1605 O O . ASN A 1 198 ? -0.733 -0.876 -8.474 1.00 97.50 198 ASN A O 1
ATOM 1609 N N . ALA A 1 199 ? -0.365 -2.036 -10.330 1.00 96.50 199 ALA A N 1
ATOM 1610 C CA . ALA A 1 199 ? -1.113 -3.195 -9.855 1.00 96.50 199 ALA A CA 1
ATOM 1611 C C . ALA A 1 199 ? -0.467 -4.516 -10.272 1.00 96.50 199 ALA A C 1
ATOM 1613 O O . ALA A 1 199 ? 0.164 -4.626 -11.325 1.00 96.50 199 ALA A O 1
ATOM 1614 N N . LEU A 1 200 ? -0.676 -5.538 -9.447 1.00 96.38 200 LEU A N 1
ATOM 1615 C CA . LEU A 1 200 ? -0.342 -6.923 -9.748 1.00 96.38 200 LEU A CA 1
ATOM 1616 C C . LEU A 1 200 ? -1.571 -7.806 -9.576 1.00 96.38 200 LEU A C 1
ATOM 1618 O O . LEU A 1 200 ? -2.354 -7.627 -8.652 1.00 96.38 200 LEU A O 1
ATOM 1622 N N . LEU A 1 201 ? -1.718 -8.804 -10.441 1.00 95.88 201 LEU A N 1
ATOM 1623 C CA . LEU A 1 201 ? -2.708 -9.854 -10.246 1.00 95.88 201 LEU A CA 1
ATOM 1624 C C . LEU A 1 201 ? -2.072 -10.967 -9.414 1.00 95.88 201 LEU A C 1
ATOM 1626 O O . LEU A 1 201 ? -1.211 -11.697 -9.908 1.00 95.88 201 LEU A O 1
ATOM 1630 N N . LEU A 1 202 ? -2.450 -11.054 -8.141 1.00 96.25 202 LEU A N 1
ATOM 1631 C CA . LEU A 1 202 ? -1.806 -11.921 -7.159 1.00 96.25 202 LEU A CA 1
ATOM 1632 C C . LEU A 1 202 ? -2.758 -13.012 -6.666 1.00 96.25 202 LEU A C 1
ATOM 1634 O O . LEU A 1 202 ? -3.955 -12.760 -6.539 1.00 96.25 202 LEU A O 1
ATOM 1638 N N . PRO A 1 203 ? -2.260 -14.218 -6.351 1.00 96.00 203 PRO A N 1
ATOM 1639 C CA . PRO A 1 203 ? -3.041 -15.201 -5.611 1.00 96.00 203 PRO A CA 1
ATOM 1640 C C . PRO A 1 203 ? -3.445 -14.670 -4.229 1.00 96.00 203 PRO A C 1
ATOM 1642 O O . PRO A 1 203 ? -2.623 -14.044 -3.560 1.00 96.00 203 PRO A O 1
ATOM 1645 N N . ARG A 1 204 ? -4.658 -14.988 -3.759 1.00 94.88 204 ARG A N 1
ATOM 1646 C CA . ARG A 1 204 ? -5.164 -14.567 -2.433 1.00 94.88 204 ARG A CA 1
ATOM 1647 C C . ARG A 1 204 ? -4.193 -14.879 -1.289 1.00 94.88 204 ARG A C 1
ATOM 1649 O O . ARG A 1 204 ? -3.906 -14.004 -0.490 1.00 94.88 204 ARG A O 1
ATOM 1656 N N . TYR A 1 205 ? -3.601 -16.076 -1.273 1.00 93.44 205 TYR A N 1
ATOM 1657 C CA . TYR A 1 205 ? -2.641 -16.462 -0.227 1.00 93.44 205 TYR A CA 1
ATOM 1658 C C . TYR A 1 205 ? -1.394 -15.560 -0.181 1.00 93.44 205 TYR A C 1
ATOM 1660 O O . TYR A 1 205 ? -0.762 -15.424 0.862 1.00 93.44 205 TYR A O 1
ATOM 1668 N N . LEU A 1 206 ? -0.993 -14.988 -1.323 1.00 94.19 206 LEU A N 1
ATOM 1669 C CA . LEU A 1 206 ? 0.156 -14.091 -1.398 1.00 94.19 206 LEU A CA 1
ATOM 1670 C C . LEU A 1 206 ? -0.225 -12.680 -0.957 1.00 94.19 206 LEU A C 1
ATOM 1672 O O . LEU A 1 206 ? 0.606 -12.008 -0.360 1.00 94.19 206 LEU A O 1
ATOM 1676 N N . VAL A 1 207 ? -1.459 -12.259 -1.247 1.00 94.94 207 VAL A N 1
ATOM 1677 C CA . VAL A 1 207 ? -2.024 -11.007 -0.735 1.00 94.94 207 VAL A CA 1
ATOM 1678 C C . VAL A 1 207 ? -2.031 -11.032 0.789 1.00 94.94 207 VAL A C 1
ATOM 1680 O O . VAL A 1 207 ? -1.385 -10.180 1.379 1.00 94.94 207 VAL A O 1
ATOM 1683 N N . SER A 1 208 ? -2.578 -12.083 1.412 1.00 92.69 208 SER A N 1
ATOM 1684 C CA . SER A 1 208 ? -2.527 -12.245 2.874 1.00 92.69 208 SER A CA 1
ATOM 1685 C C . SER A 1 208 ? -1.092 -12.169 3.408 1.00 92.69 208 SER A C 1
ATOM 1687 O O . SER A 1 208 ? -0.803 -11.423 4.331 1.00 92.69 208 SER A 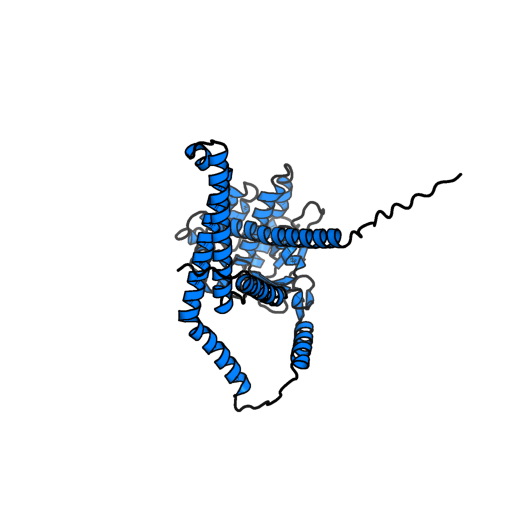O 1
ATOM 1689 N N . ALA A 1 209 ? -0.139 -12.852 2.761 1.00 92.62 209 ALA A N 1
ATOM 1690 C CA . ALA A 1 209 ? 1.260 -12.804 3.185 1.00 92.62 209 ALA A CA 1
ATOM 1691 C C . ALA A 1 209 ? 1.923 -11.416 3.031 1.00 92.62 209 ALA A C 1
ATOM 1693 O O . ALA A 1 209 ? 2.844 -11.099 3.787 1.00 92.62 209 ALA A O 1
ATOM 1694 N N . LEU A 1 210 ? 1.519 -10.616 2.037 1.00 93.44 210 LEU A N 1
ATOM 1695 C CA . LEU A 1 210 ? 1.973 -9.230 1.869 1.00 93.44 210 LEU A CA 1
ATOM 1696 C C . LEU A 1 210 ? 1.364 -8.328 2.940 1.00 93.44 210 LEU A C 1
ATOM 1698 O O . LEU A 1 210 ? 2.069 -7.503 3.517 1.00 93.44 210 LEU A O 1
ATOM 1702 N N . ASP A 1 211 ? 0.079 -8.502 3.209 1.00 92.19 211 ASP A N 1
ATOM 1703 C CA . ASP A 1 211 ? -0.660 -7.702 4.176 1.00 92.19 211 ASP A CA 1
ATOM 1704 C C . ASP A 1 211 ? -0.177 -7.987 5.610 1.00 92.19 211 ASP A C 1
ATOM 1706 O O . ASP A 1 211 ? -0.043 -7.064 6.409 1.00 92.19 211 ASP A O 1
ATOM 1710 N N . ASP A 1 212 ? 0.246 -9.224 5.891 1.00 89.75 212 ASP A N 1
ATOM 1711 C CA . ASP A 1 212 ? 0.837 -9.645 7.169 1.00 89.75 212 ASP A CA 1
ATOM 1712 C C . ASP A 1 212 ? 2.312 -9.243 7.357 1.00 89.75 212 ASP A C 1
ATOM 1714 O O . ASP A 1 212 ? 2.929 -9.534 8.395 1.00 89.75 212 ASP A O 1
ATOM 1718 N N . GLY A 1 213 ? 2.944 -8.620 6.360 1.00 90.00 213 GLY A N 1
ATOM 1719 C CA . GLY A 1 213 ? 4.358 -8.265 6.465 1.00 90.00 213 GLY A CA 1
ATOM 1720 C C . GLY A 1 213 ? 5.335 -9.433 6.285 1.00 90.00 213 GLY A C 1
ATOM 1721 O O . GLY A 1 213 ? 6.508 -9.326 6.676 1.00 90.00 213 GLY A O 1
ATOM 1722 N N . LEU A 1 214 ? 4.861 -10.590 5.806 1.00 89.75 214 LEU A N 1
ATOM 1723 C CA . LEU A 1 214 ? 5.623 -11.846 5.769 1.00 89.75 214 LEU A CA 1
ATOM 1724 C C . LEU A 1 214 ? 6.497 -11.969 4.527 1.00 89.75 214 LEU A C 1
ATOM 1726 O O . LEU A 1 214 ? 7.497 -12.693 4.558 1.00 89.75 214 LEU A O 1
ATOM 1730 N N . VAL A 1 215 ? 6.141 -11.283 3.444 1.00 92.94 215 VAL A N 1
ATOM 1731 C CA . VAL A 1 215 ? 6.890 -11.296 2.187 1.00 92.94 215 VAL A CA 1
ATOM 1732 C C . VAL A 1 215 ? 7.068 -9.891 1.632 1.00 92.94 215 VAL A C 1
ATOM 1734 O O . VAL A 1 215 ? 6.241 -9.017 1.841 1.00 92.94 215 VAL A O 1
ATOM 1737 N N . ALA A 1 216 ? 8.137 -9.683 0.874 1.00 93.50 216 ALA A N 1
ATOM 1738 C CA . ALA A 1 216 ? 8.365 -8.459 0.120 1.00 93.50 216 ALA A CA 1
ATOM 1739 C C . ALA A 1 216 ? 8.763 -8.784 -1.319 1.00 93.50 216 ALA A C 1
ATOM 1741 O O . ALA A 1 216 ? 9.331 -9.844 -1.598 1.00 93.50 216 ALA A O 1
ATOM 1742 N N . PHE A 1 217 ? 8.486 -7.865 -2.242 1.00 94.50 217 PHE A N 1
ATOM 1743 C CA . PHE A 1 217 ? 9.039 -7.940 -3.589 1.00 94.50 217 PHE A CA 1
ATOM 1744 C C . PHE A 1 217 ? 10.345 -7.157 -3.666 1.00 94.50 217 PHE A C 1
ATOM 1746 O O . PHE A 1 217 ? 10.424 -6.007 -3.240 1.00 94.50 217 PHE A O 1
ATOM 1753 N N . VAL A 1 218 ? 11.366 -7.786 -4.239 1.00 93.06 218 VAL A N 1
ATOM 1754 C CA . VAL A 1 218 ? 12.697 -7.199 -4.414 1.00 93.06 218 VAL A CA 1
ATOM 1755 C C . VAL A 1 218 ? 13.194 -7.413 -5.848 1.00 93.06 218 VAL A C 1
ATOM 1757 O O . VAL A 1 218 ? 12.663 -8.278 -6.559 1.00 93.06 218 VAL A O 1
ATOM 1760 N N . PRO A 1 219 ? 14.193 -6.643 -6.310 1.00 93.50 219 PRO A N 1
ATOM 1761 C CA . PRO A 1 219 ? 14.828 -6.850 -7.602 1.00 93.50 219 PRO A CA 1
ATOM 1762 C C . PRO A 1 219 ? 15.355 -8.278 -7.761 1.00 93.50 219 PRO A C 1
ATOM 1764 O O . PRO A 1 219 ? 15.915 -8.872 -6.837 1.00 93.50 219 PRO A O 1
ATOM 1767 N N . ASP A 1 220 ? 15.174 -8.846 -8.951 1.00 92.31 220 ASP A N 1
ATOM 1768 C CA . ASP A 1 220 ? 15.730 -10.155 -9.291 1.00 92.31 220 ASP A CA 1
ATOM 1769 C C . ASP A 1 220 ? 17.209 -10.031 -9.657 1.00 92.31 220 ASP A C 1
ATOM 1771 O O . ASP A 1 220 ? 17.578 -9.939 -10.828 1.00 92.31 220 ASP A O 1
ATOM 1775 N N . ILE A 1 221 ? 18.045 -9.975 -8.624 1.00 88.88 221 ILE A N 1
ATOM 1776 C CA . ILE A 1 221 ? 19.496 -9.894 -8.752 1.00 88.88 221 ILE A CA 1
ATOM 1777 C C . ILE A 1 221 ? 20.079 -11.262 -8.370 1.00 88.88 221 ILE A C 1
ATOM 1779 O O . ILE A 1 221 ? 19.831 -11.738 -7.252 1.00 88.88 221 ILE A O 1
ATOM 1783 N N . PRO A 1 222 ? 20.801 -11.938 -9.283 1.00 81.81 222 PRO A N 1
ATOM 1784 C CA . PRO A 1 222 ? 21.483 -13.182 -8.956 1.00 81.81 222 PRO A CA 1
ATOM 1785 C C . PRO A 1 222 ? 22.563 -12.921 -7.896 1.00 81.81 222 PRO A C 1
ATOM 1787 O O . PRO A 1 222 ? 23.235 -11.894 -7.925 1.00 81.81 222 PRO A O 1
ATOM 1790 N N . ASP A 1 223 ? 22.717 -13.857 -6.960 1.00 69.69 223 ASP A N 1
ATOM 1791 C CA . ASP A 1 223 ? 23.823 -13.889 -5.997 1.00 69.69 223 ASP A CA 1
ATOM 1792 C C . ASP A 1 223 ? 23.961 -12.675 -5.054 1.00 69.69 223 ASP A C 1
ATOM 1794 O O . ASP A 1 223 ? 25.067 -12.226 -4.762 1.00 69.69 223 ASP A O 1
ATOM 1798 N N . LEU A 1 224 ? 22.851 -12.197 -4.477 1.00 66.25 224 LEU A N 1
ATOM 1799 C CA . LEU A 1 224 ? 22.859 -11.231 -3.357 1.00 66.25 224 LEU A CA 1
ATOM 1800 C C . LEU A 1 224 ? 23.628 -11.716 -2.108 1.00 66.25 224 LEU A C 1
ATOM 1802 O O . LEU A 1 224 ? 23.955 -10.912 -1.234 1.00 66.25 224 LEU A O 1
ATOM 1806 N N . ASP A 1 225 ? 23.913 -13.017 -2.019 1.00 61.47 225 ASP A N 1
ATOM 1807 C CA . ASP A 1 225 ? 24.724 -13.622 -0.956 1.00 61.47 225 ASP A CA 1
ATOM 1808 C C . ASP A 1 225 ? 26.225 -13.685 -1.286 1.00 61.47 225 ASP A C 1
ATOM 1810 O O . ASP A 1 225 ? 27.036 -13.992 -0.411 1.00 61.47 225 ASP A O 1
ATOM 1814 N N . SER A 1 226 ? 26.610 -13.362 -2.525 1.00 61.16 226 SER A N 1
ATOM 1815 C CA . SER A 1 226 ? 28.012 -13.220 -2.929 1.00 61.16 226 SER A CA 1
ATOM 1816 C C . SER A 1 226 ? 28.522 -11.805 -2.623 1.00 61.16 226 SER A C 1
ATOM 1818 O O . SER A 1 226 ? 27.740 -10.875 -2.463 1.00 61.16 226 SER A O 1
ATOM 1820 N N . SER A 1 227 ? 29.844 -11.646 -2.480 1.00 62.56 227 SER A N 1
ATOM 1821 C CA . SER A 1 227 ? 30.511 -10.458 -1.908 1.00 62.56 227 SER A CA 1
ATOM 1822 C C . SER A 1 227 ? 29.918 -9.088 -2.306 1.00 62.56 227 SER A C 1
ATOM 1824 O O . SER A 1 227 ? 29.580 -8.866 -3.468 1.00 62.56 227 SER A O 1
ATOM 1826 N N . ALA A 1 228 ? 29.908 -8.134 -1.364 1.00 63.78 228 ALA A N 1
ATOM 1827 C CA . ALA A 1 228 ? 29.287 -6.806 -1.501 1.00 63.78 228 ALA A CA 1
ATOM 1828 C C . ALA A 1 228 ? 29.691 -6.002 -2.759 1.00 63.78 228 ALA A C 1
ATOM 1830 O O . ALA A 1 228 ? 28.892 -5.230 -3.286 1.00 63.78 228 ALA A O 1
ATOM 1831 N N . ALA A 1 229 ? 30.915 -6.184 -3.271 1.00 58.75 229 ALA A N 1
ATOM 1832 C CA . ALA A 1 229 ? 31.385 -5.497 -4.478 1.00 58.75 229 ALA A CA 1
ATOM 1833 C C . ALA A 1 229 ? 30.665 -5.974 -5.755 1.00 58.75 229 ALA A C 1
ATOM 1835 O O . ALA A 1 229 ? 30.445 -5.190 -6.677 1.00 58.75 229 ALA A O 1
ATOM 1836 N N . THR A 1 230 ? 30.260 -7.245 -5.805 1.00 62.34 230 THR A N 1
ATOM 1837 C CA . THR A 1 230 ? 29.490 -7.813 -6.922 1.00 62.34 230 THR A CA 1
ATOM 1838 C C . THR A 1 230 ? 28.052 -7.290 -6.916 1.00 62.34 230 THR A C 1
ATOM 1840 O O . THR A 1 230 ? 27.452 -7.112 -7.975 1.00 62.34 230 THR A O 1
ATOM 1843 N N . THR A 1 231 ? 27.521 -6.964 -5.736 1.00 74.06 231 THR A N 1
ATOM 1844 C CA . THR A 1 231 ? 26.136 -6.527 -5.547 1.00 74.06 231 THR A CA 1
ATOM 1845 C C . THR A 1 231 ? 25.865 -5.160 -6.180 1.00 74.06 231 THR A C 1
ATOM 1847 O O . THR A 1 231 ? 24.908 -5.033 -6.933 1.00 74.06 231 THR A O 1
ATOM 1850 N N . ALA A 1 232 ? 26.721 -4.153 -5.971 1.00 79.31 232 ALA A N 1
ATOM 1851 C CA . ALA A 1 232 ? 26.486 -2.801 -6.501 1.00 79.31 232 ALA A CA 1
ATOM 1852 C C . ALA A 1 232 ? 26.476 -2.750 -8.042 1.00 79.31 232 ALA A C 1
ATOM 1854 O O . ALA A 1 232 ? 25.590 -2.145 -8.647 1.00 79.31 232 ALA A O 1
ATOM 1855 N N . ALA A 1 233 ? 27.426 -3.434 -8.689 1.00 83.44 233 ALA A N 1
ATOM 1856 C CA . ALA A 1 233 ? 27.467 -3.533 -10.148 1.00 83.44 233 ALA A CA 1
ATOM 1857 C C . ALA A 1 233 ? 26.249 -4.290 -10.700 1.00 83.44 233 ALA A C 1
ATOM 1859 O O . ALA A 1 233 ? 25.696 -3.896 -11.725 1.00 83.44 233 ALA A O 1
ATOM 1860 N N . ALA A 1 234 ? 25.797 -5.340 -10.008 1.00 85.94 234 ALA A N 1
ATOM 1861 C CA . ALA A 1 234 ? 24.616 -6.098 -10.400 1.00 85.94 234 ALA A CA 1
ATOM 1862 C C . ALA A 1 234 ? 23.316 -5.297 -10.219 1.00 85.94 234 ALA A C 1
ATOM 1864 O O . ALA A 1 234 ? 22.453 -5.354 -11.095 1.00 85.94 234 ALA A O 1
ATOM 1865 N N . ILE A 1 235 ? 23.187 -4.499 -9.149 1.00 85.00 235 ILE A N 1
ATOM 1866 C CA . ILE A 1 235 ? 22.037 -3.600 -8.975 1.00 85.00 235 ILE A CA 1
ATOM 1867 C C . ILE A 1 235 ? 22.041 -2.519 -10.059 1.00 85.00 235 ILE A C 1
ATOM 1869 O O . ILE A 1 235 ? 21.011 -2.279 -10.687 1.00 85.00 235 ILE A O 1
ATOM 1873 N N . SER A 1 236 ? 23.197 -1.911 -10.343 1.00 85.38 236 SER A N 1
ATOM 1874 C CA . SER A 1 236 ? 23.326 -0.924 -11.420 1.00 85.38 236 SER A CA 1
ATOM 1875 C C . SER A 1 236 ? 22.984 -1.530 -12.787 1.00 85.38 236 SER A C 1
ATOM 1877 O O . SER A 1 236 ? 22.246 -0.924 -13.564 1.00 85.38 236 SER A O 1
ATOM 1879 N N . ALA A 1 237 ? 23.431 -2.759 -13.066 1.00 88.50 237 ALA A N 1
ATOM 1880 C CA . ALA A 1 237 ? 23.079 -3.491 -14.281 1.00 88.50 237 ALA A CA 1
ATOM 1881 C C . ALA A 1 237 ? 21.584 -3.846 -14.346 1.00 88.50 237 ALA A C 1
ATOM 1883 O O . ALA A 1 237 ? 20.991 -3.788 -15.419 1.00 88.50 237 ALA A O 1
ATOM 1884 N N . TRP A 1 238 ? 20.949 -4.175 -13.218 1.00 90.06 238 TRP A N 1
ATOM 1885 C CA . TRP A 1 238 ? 19.503 -4.404 -13.153 1.00 90.06 238 TRP A CA 1
ATOM 1886 C C . TRP A 1 238 ? 18.708 -3.112 -13.392 1.00 90.06 238 TRP A C 1
ATOM 1888 O O . TRP A 1 238 ? 17.714 -3.120 -14.118 1.00 90.06 238 TRP A O 1
ATOM 1898 N N . ALA A 1 239 ? 19.166 -1.994 -12.823 1.00 88.06 239 ALA A N 1
ATOM 1899 C CA . ALA A 1 239 ? 18.531 -0.688 -12.957 1.00 88.06 239 ALA A CA 1
ATOM 1900 C C . ALA A 1 239 ? 18.656 -0.130 -14.386 1.00 88.06 239 ALA A C 1
ATOM 1902 O O . ALA A 1 239 ? 17.660 0.298 -14.974 1.00 88.06 239 ALA A O 1
ATOM 1903 N N . SER A 1 240 ? 19.864 -0.191 -14.957 1.00 87.81 240 SER A N 1
ATOM 1904 C CA . SER A 1 240 ? 20.181 0.293 -16.310 1.00 87.81 240 SER A CA 1
ATOM 1905 C C . SER A 1 240 ? 19.849 -0.699 -17.431 1.00 87.81 240 SER A C 1
ATOM 1907 O O . SER A 1 240 ? 19.826 -0.317 -18.601 1.00 87.81 240 SER A O 1
ATOM 1909 N N . GLY A 1 241 ? 19.602 -1.967 -17.092 1.00 84.44 241 GLY A N 1
ATOM 1910 C CA . GLY A 1 241 ? 19.347 -3.040 -18.046 1.00 84.44 241 GLY A CA 1
ATOM 1911 C C . GLY A 1 241 ? 18.115 -2.801 -18.919 1.00 84.44 241 GLY A C 1
ATOM 1912 O O . GLY A 1 241 ? 17.179 -2.084 -18.558 1.00 84.44 241 GLY A O 1
ATOM 1913 N N . SER A 1 242 ? 18.098 -3.438 -20.093 1.00 72.88 242 SER A N 1
ATOM 1914 C CA . SER A 1 242 ? 16.956 -3.377 -21.005 1.00 72.88 242 SER A CA 1
ATOM 1915 C C . SER A 1 242 ? 15.699 -3.938 -20.337 1.00 72.88 242 SER A C 1
ATOM 1917 O O . SER A 1 242 ? 15.723 -5.043 -19.791 1.00 72.88 242 SER A O 1
ATOM 1919 N N . ARG A 1 243 ? 14.587 -3.197 -20.420 1.00 82.56 243 ARG A N 1
ATOM 1920 C CA . ARG A 1 243 ? 13.258 -3.681 -20.017 1.00 82.56 243 ARG A CA 1
ATOM 1921 C C . ARG A 1 243 ? 12.944 -4.999 -20.749 1.00 82.56 243 ARG A C 1
ATOM 1923 O O . ARG A 1 243 ? 13.322 -5.124 -21.914 1.00 82.56 243 ARG A O 1
ATOM 1930 N N . PRO A 1 244 ? 12.251 -5.958 -20.110 1.00 89.25 244 PRO A N 1
ATOM 1931 C CA . PRO A 1 244 ? 11.517 -5.849 -18.843 1.00 89.25 244 PRO A CA 1
ATOM 1932 C C . PRO A 1 244 ? 12.338 -6.186 -17.585 1.00 89.25 244 PRO A C 1
ATOM 1934 O O . PRO A 1 244 ? 13.148 -7.111 -17.578 1.00 89.25 244 PRO A O 1
ATOM 1937 N N . ARG A 1 245 ? 12.060 -5.489 -16.474 1.00 91.94 245 ARG A N 1
ATOM 1938 C CA . ARG A 1 245 ? 12.697 -5.775 -15.177 1.00 91.94 245 ARG A CA 1
ATOM 1939 C C . ARG A 1 245 ? 12.177 -7.067 -14.555 1.00 91.94 245 ARG A C 1
ATOM 1941 O O . ARG A 1 245 ? 10.987 -7.377 -14.624 1.00 91.94 245 ARG A O 1
ATOM 1948 N N . GLY A 1 246 ? 13.088 -7.827 -13.954 1.00 93.38 246 GLY A N 1
ATOM 1949 C CA . GLY A 1 246 ? 12.773 -9.013 -13.162 1.00 93.38 246 GLY A CA 1
ATOM 1950 C C . GLY A 1 246 ? 12.622 -8.668 -11.684 1.00 93.38 246 GLY A C 1
ATOM 1951 O O . GLY A 1 246 ? 13.361 -7.834 -11.163 1.00 93.38 246 GLY A O 1
ATOM 1952 N N . TYR A 1 247 ? 11.702 -9.348 -11.009 1.00 95.31 247 TYR A N 1
ATOM 1953 C CA . TYR A 1 247 ? 11.498 -9.243 -9.565 1.00 95.31 247 TYR A CA 1
ATOM 1954 C C . TYR A 1 247 ? 11.462 -10.642 -8.952 1.00 95.31 247 TYR A C 1
ATOM 1956 O O . TYR A 1 247 ? 11.209 -11.629 -9.649 1.00 95.31 247 TYR A O 1
ATOM 1964 N N . ARG A 1 248 ? 11.670 -10.730 -7.643 1.00 93.75 248 ARG A N 1
ATOM 1965 C CA . ARG A 1 248 ? 11.502 -11.952 -6.853 1.00 93.75 248 ARG A CA 1
ATOM 1966 C C . ARG A 1 248 ? 10.730 -11.643 -5.576 1.00 93.75 248 ARG A C 1
ATOM 1968 O O . ARG A 1 248 ? 10.807 -10.535 -5.054 1.00 93.75 248 ARG A O 1
ATOM 1975 N N . VAL A 1 249 ? 9.989 -12.625 -5.077 1.00 93.56 249 VAL A N 1
ATOM 1976 C CA . VAL A 1 249 ? 9.440 -12.586 -3.720 1.00 93.56 249 VAL A CA 1
ATOM 1977 C C . VAL A 1 249 ? 10.522 -13.031 -2.743 1.00 93.56 249 VAL A C 1
ATOM 1979 O O . VAL A 1 249 ? 11.268 -13.970 -3.035 1.00 93.56 249 VAL A O 1
ATOM 1982 N N . GLN A 1 250 ? 10.606 -12.360 -1.603 1.00 89.81 250 GLN A N 1
ATOM 1983 C CA . GLN A 1 250 ? 11.496 -12.678 -0.497 1.00 89.81 250 GLN A CA 1
ATOM 1984 C C . GLN A 1 250 ? 10.671 -12.827 0.776 1.00 89.81 250 GLN A C 1
ATOM 1986 O O . GLN A 1 250 ? 9.877 -11.950 1.105 1.00 89.81 250 GLN A O 1
ATOM 1991 N N . VAL A 1 251 ? 10.856 -13.935 1.491 1.00 89.31 251 VAL A N 1
ATOM 1992 C CA . VAL A 1 251 ? 10.245 -14.129 2.811 1.00 89.31 251 VAL A CA 1
ATOM 1993 C C . VAL A 1 251 ? 11.011 -13.314 3.847 1.00 89.31 251 VAL A C 1
ATOM 1995 O O . VAL A 1 251 ? 12.226 -13.444 3.986 1.00 89.31 251 VAL A O 1
ATOM 1998 N N . MET A 1 252 ? 10.272 -12.484 4.573 1.00 82.75 252 MET A N 1
ATOM 1999 C CA . MET A 1 252 ? 10.745 -11.577 5.621 1.00 82.75 252 MET A CA 1
ATOM 2000 C C . MET A 1 252 ? 10.610 -12.208 7.018 1.00 82.75 252 MET A C 1
ATOM 2002 O O . MET A 1 252 ? 11.085 -11.662 8.016 1.00 82.75 252 MET A O 1
ATOM 2006 N N . ASP A 1 253 ? 9.941 -13.361 7.122 1.00 76.56 253 ASP A N 1
ATOM 2007 C CA . ASP A 1 253 ? 9.802 -14.105 8.371 1.00 76.56 253 ASP A CA 1
ATOM 2008 C C . ASP A 1 253 ? 11.081 -14.874 8.743 1.00 76.56 253 ASP A C 1
ATOM 2010 O O . ASP A 1 253 ? 11.342 -15.994 8.302 1.00 76.56 253 ASP A O 1
ATOM 2014 N N . LEU A 1 254 ? 11.873 -14.254 9.617 1.00 63.84 254 LEU A N 1
ATOM 2015 C CA . LEU A 1 254 ? 13.106 -14.811 10.166 1.00 63.84 254 LEU A CA 1
ATOM 2016 C C . LEU A 1 254 ? 12.868 -15.955 11.164 1.00 63.84 254 LEU A C 1
ATOM 2018 O O . LEU A 1 254 ? 13.797 -16.725 11.420 1.00 63.84 254 LEU A O 1
ATOM 2022 N N . ALA A 1 255 ? 11.665 -16.078 11.742 1.00 68.62 255 ALA A N 1
ATOM 2023 C CA . ALA A 1 255 ? 11.364 -17.132 12.712 1.00 68.62 255 ALA A CA 1
ATOM 2024 C C . ALA A 1 255 ? 11.349 -18.517 12.048 1.00 68.62 255 ALA A C 1
ATOM 2026 O O . ALA A 1 255 ? 11.716 -19.511 12.672 1.00 68.62 255 ALA A O 1
ATOM 2027 N N . ARG A 1 256 ? 11.011 -18.571 10.755 1.00 64.88 256 ARG A N 1
ATOM 2028 C CA . ARG A 1 256 ? 10.986 -19.799 9.946 1.00 64.88 256 ARG A CA 1
ATOM 2029 C C . ARG A 1 256 ? 12.343 -20.189 9.347 1.00 64.88 256 ARG A C 1
ATOM 2031 O O . ARG A 1 256 ? 12.420 -21.150 8.588 1.00 64.88 256 ARG A O 1
ATOM 2038 N N . GLY A 1 257 ? 13.423 -19.496 9.719 1.00 54.34 257 GLY A N 1
ATOM 2039 C CA . GLY A 1 257 ? 14.793 -19.999 9.566 1.00 54.34 257 GLY A CA 1
ATOM 2040 C C . GLY A 1 257 ? 15.342 -20.085 8.138 1.00 54.34 257 GLY A C 1
ATOM 2041 O O . GLY A 1 257 ? 16.371 -20.728 7.941 1.00 54.34 257 GLY A O 1
ATOM 2042 N N . GLY A 1 258 ? 14.722 -19.437 7.147 1.00 60.06 258 GLY A N 1
ATOM 2043 C CA . GLY A 1 258 ? 15.235 -19.437 5.777 1.00 60.06 258 GLY A CA 1
ATOM 2044 C C . GLY A 1 258 ? 14.782 -18.239 4.949 1.00 60.06 258 GLY A C 1
ATOM 2045 O O . GLY A 1 258 ? 13.605 -17.888 4.937 1.00 60.06 258 GLY A O 1
ATOM 2046 N N . VAL A 1 259 ? 15.723 -17.647 4.209 1.00 65.50 259 VAL A N 1
ATOM 2047 C CA . VAL A 1 259 ? 15.439 -16.661 3.158 1.00 65.50 259 VAL A CA 1
ATOM 2048 C C . VAL A 1 259 ? 14.909 -17.428 1.947 1.00 65.50 259 VAL A C 1
ATOM 2050 O O . VAL A 1 259 ? 15.653 -17.793 1.037 1.00 65.50 259 VAL A O 1
ATOM 2053 N N . TRP A 1 260 ? 13.615 -17.755 1.957 1.00 72.31 260 TRP A N 1
ATOM 2054 C CA . TRP A 1 260 ? 12.990 -18.315 0.765 1.00 72.31 260 TRP A CA 1
ATOM 2055 C C . TRP A 1 260 ? 12.800 -17.203 -0.251 1.00 72.31 260 TRP A C 1
ATOM 2057 O O . TRP A 1 260 ? 12.226 -16.152 0.043 1.00 72.31 260 TRP A O 1
ATOM 2067 N N . THR A 1 261 ? 13.305 -17.444 -1.453 1.00 83.31 261 THR A N 1
ATOM 2068 C CA . THR A 1 261 ? 13.204 -16.490 -2.541 1.00 83.31 261 THR A CA 1
ATOM 2069 C C . THR A 1 261 ? 12.779 -17.186 -3.817 1.00 83.31 261 THR A C 1
ATOM 2071 O O . THR A 1 261 ? 13.283 -18.256 -4.161 1.00 83.31 261 THR A O 1
ATOM 2074 N N . ARG A 1 262 ? 11.853 -16.566 -4.545 1.00 91.44 262 ARG A N 1
ATOM 2075 C CA . ARG A 1 262 ? 11.351 -17.109 -5.808 1.00 91.44 262 ARG A CA 1
ATOM 2076 C C . ARG A 1 262 ? 11.162 -16.003 -6.829 1.00 91.44 262 ARG A C 1
ATOM 2078 O O . ARG A 1 262 ? 10.531 -14.991 -6.543 1.00 91.44 262 ARG A O 1
ATOM 2085 N N . ARG A 1 263 ? 11.718 -16.205 -8.022 1.00 94.56 263 ARG A N 1
ATOM 2086 C CA . ARG A 1 263 ? 11.572 -15.282 -9.149 1.00 94.56 263 ARG A CA 1
ATOM 2087 C C . ARG A 1 263 ? 10.102 -15.182 -9.560 1.00 94.56 263 ARG A C 1
ATOM 2089 O O . ARG A 1 263 ? 9.435 -16.209 -9.676 1.00 94.56 263 ARG A O 1
ATOM 2096 N N . LEU A 1 264 ? 9.626 -13.962 -9.795 1.00 95.50 264 LEU A N 1
ATOM 2097 C CA . LEU A 1 264 ? 8.301 -13.718 -10.355 1.00 95.50 264 LEU A CA 1
ATOM 2098 C C . LEU A 1 264 ? 8.319 -14.054 -11.849 1.00 95.50 264 LEU A C 1
ATOM 2100 O O . LEU A 1 264 ? 9.164 -13.563 -12.602 1.00 95.50 264 LEU A O 1
ATOM 2104 N N . ALA A 1 265 ? 7.380 -14.884 -12.282 1.00 95.94 265 ALA A N 1
ATOM 2105 C CA . ALA A 1 265 ? 7.251 -15.326 -13.658 1.00 95.94 265 ALA A CA 1
ATOM 2106 C C . ALA A 1 265 ? 6.077 -14.616 -14.336 1.00 95.94 265 ALA A C 1
ATOM 2108 O O . ALA A 1 265 ? 4.917 -14.996 -14.182 1.00 95.94 265 ALA A O 1
ATOM 2109 N N . PHE A 1 266 ? 6.387 -13.572 -15.097 1.00 95.06 266 PHE A N 1
ATOM 2110 C CA . PHE A 1 266 ? 5.398 -12.839 -15.878 1.00 95.06 266 PHE A CA 1
ATOM 2111 C C . PHE A 1 266 ? 5.232 -13.477 -17.265 1.00 95.06 266 PHE A C 1
ATOM 2113 O O . PHE A 1 266 ? 6.238 -13.767 -17.914 1.00 95.06 266 PHE A O 1
ATOM 2120 N N . PRO A 1 267 ? 3.994 -13.657 -17.754 1.00 92.44 267 PRO A N 1
ATOM 2121 C CA . PRO A 1 267 ? 3.736 -14.327 -19.030 1.00 92.44 267 PRO A CA 1
ATOM 2122 C C . PRO A 1 267 ? 4.036 -13.453 -20.260 1.00 92.44 267 PRO A C 1
ATOM 2124 O O . PRO A 1 267 ? 4.133 -13.967 -21.369 1.00 92.44 267 PRO A O 1
ATOM 2127 N N . ASN A 1 268 ? 4.163 -12.137 -20.086 1.00 92.69 268 ASN A N 1
ATOM 2128 C CA . ASN A 1 268 ? 4.441 -11.164 -21.145 1.00 92.69 268 ASN A CA 1
ATOM 2129 C C . ASN A 1 268 ? 5.554 -10.195 -20.703 1.00 92.69 268 ASN A C 1
ATOM 2131 O O . ASN A 1 268 ? 6.214 -10.429 -19.691 1.00 92.69 268 ASN A O 1
ATOM 2135 N N . GLU A 1 269 ? 5.784 -9.111 -21.445 1.00 92.69 269 GLU A N 1
ATOM 2136 C CA . GLU A 1 269 ? 6.776 -8.073 -21.110 1.00 92.69 269 GLU A CA 1
ATOM 2137 C C . GLU A 1 269 ? 6.245 -6.995 -20.151 1.00 92.69 269 GLU A C 1
ATOM 2139 O O . GLU A 1 269 ? 7.012 -6.154 -19.684 1.00 92.69 269 GLU A O 1
ATOM 2144 N N . HIS A 1 270 ? 4.953 -7.021 -19.809 1.00 92.00 270 HIS A N 1
ATOM 2145 C CA . HIS A 1 270 ? 4.360 -6.028 -18.916 1.00 92.00 270 HIS A CA 1
ATOM 2146 C C . HIS A 1 270 ? 4.894 -6.193 -17.495 1.00 92.00 270 HIS A C 1
ATOM 2148 O O . HIS A 1 270 ? 4.892 -7.293 -16.936 1.00 92.00 270 HIS A O 1
ATOM 2154 N N . ARG A 1 271 ? 5.359 -5.100 -16.896 1.00 93.62 271 ARG A N 1
ATOM 2155 C CA . ARG A 1 271 ? 5.873 -5.070 -15.526 1.00 93.62 271 ARG A CA 1
ATOM 2156 C C . ARG A 1 271 ? 5.274 -3.882 -14.786 1.00 93.62 271 ARG A C 1
ATOM 2158 O O . ARG A 1 271 ? 5.060 -2.843 -15.417 1.00 93.62 271 ARG A O 1
ATOM 2165 N N . PRO A 1 272 ? 5.059 -4.005 -13.469 1.00 95.75 272 PRO A N 1
ATOM 2166 C CA . PRO A 1 272 ? 4.857 -2.834 -12.640 1.00 95.75 272 PRO A CA 1
ATOM 2167 C C . PRO A 1 272 ? 6.038 -1.874 -12.747 1.00 95.75 272 PRO A C 1
ATOM 2169 O O . PRO A 1 272 ? 7.163 -2.291 -13.040 1.00 95.75 272 PRO A O 1
ATOM 2172 N N . ASP A 1 273 ? 5.789 -0.596 -12.481 1.00 95.25 273 ASP A N 1
ATOM 2173 C CA . ASP A 1 273 ? 6.884 0.362 -12.365 1.00 95.25 273 ASP A CA 1
ATOM 2174 C C . ASP A 1 273 ? 7.709 0.061 -11.103 1.00 95.25 273 ASP A C 1
ATOM 2176 O O . ASP A 1 273 ? 7.177 -0.315 -10.053 1.00 95.25 273 ASP A O 1
ATOM 2180 N N . ALA A 1 274 ? 9.025 0.236 -11.195 1.00 94.88 274 ALA A N 1
ATOM 2181 C CA . ALA A 1 274 ? 9.938 -0.038 -10.098 1.00 94.88 274 ALA A CA 1
ATOM 2182 C C . ALA A 1 274 ? 9.659 0.854 -8.884 1.00 94.88 274 ALA A C 1
ATOM 2184 O O . ALA A 1 274 ? 9.744 0.361 -7.763 1.00 94.88 274 ALA A O 1
ATOM 2185 N N . LYS A 1 275 ? 9.232 2.107 -9.094 1.00 96.00 275 LYS A N 1
ATOM 2186 C CA . LYS A 1 275 ? 8.866 3.026 -8.004 1.00 96.00 275 LYS A CA 1
ATOM 2187 C C . LYS A 1 275 ? 7.719 2.493 -7.131 1.00 96.00 275 LYS A C 1
ATOM 2189 O O . LYS A 1 275 ? 7.767 2.614 -5.911 1.00 96.00 275 LYS A O 1
ATOM 2194 N N . TYR A 1 276 ? 6.732 1.824 -7.733 1.00 97.25 276 TYR A N 1
ATOM 2195 C CA . TYR A 1 276 ? 5.601 1.232 -7.009 1.00 97.25 276 TYR A CA 1
ATOM 2196 C C . TYR A 1 276 ? 5.991 -0.038 -6.256 1.00 97.25 276 TYR A C 1
ATOM 2198 O O . TYR A 1 276 ? 5.574 -0.248 -5.119 1.00 97.25 276 TYR A O 1
ATOM 2206 N N . MET A 1 277 ? 6.835 -0.868 -6.870 1.00 96.31 277 MET A N 1
ATOM 2207 C CA . MET A 1 277 ? 7.402 -2.047 -6.212 1.00 96.31 277 MET A CA 1
ATOM 2208 C C . MET A 1 277 ? 8.289 -1.649 -5.026 1.00 96.31 277 MET A C 1
ATOM 2210 O O . MET A 1 277 ? 8.236 -2.289 -3.978 1.00 96.31 277 MET A O 1
ATOM 2214 N N . PHE A 1 278 ? 9.055 -0.565 -5.171 1.00 95.88 278 PHE A N 1
ATOM 2215 C CA . PHE A 1 278 ? 9.859 0.007 -4.100 1.00 95.88 278 PHE A CA 1
ATOM 2216 C C . PHE A 1 278 ? 8.987 0.553 -2.966 1.00 95.88 278 PHE A C 1
ATOM 2218 O O . PHE A 1 278 ? 9.236 0.239 -1.808 1.00 95.88 278 PHE A O 1
ATOM 2225 N N . PHE A 1 279 ? 7.917 1.290 -3.276 1.00 97.25 279 PHE A N 1
ATOM 2226 C CA . PHE A 1 279 ? 6.964 1.751 -2.264 1.00 97.25 279 PHE A CA 1
ATOM 2227 C C . PHE A 1 279 ? 6.360 0.589 -1.465 1.00 97.25 279 PHE A C 1
ATOM 2229 O O . PHE A 1 279 ? 6.363 0.621 -0.236 1.00 97.25 279 PHE A O 1
ATOM 2236 N N . LEU A 1 280 ? 5.921 -0.478 -2.142 1.00 96.06 280 LEU A N 1
ATOM 2237 C CA . LEU A 1 280 ? 5.419 -1.665 -1.454 1.00 96.06 280 LEU A CA 1
ATOM 2238 C C . LEU A 1 280 ? 6.505 -2.305 -0.576 1.00 96.06 280 LEU A C 1
ATOM 2240 O O . LEU A 1 280 ? 6.214 -2.696 0.548 1.00 96.06 280 LEU A O 1
ATOM 2244 N N . TYR A 1 281 ? 7.758 -2.367 -1.036 1.00 95.25 281 TYR A N 1
ATOM 2245 C CA . TYR A 1 281 ? 8.883 -2.817 -0.211 1.00 95.25 281 TYR A CA 1
ATOM 2246 C C . TYR A 1 281 ? 9.054 -1.963 1.060 1.00 95.25 281 TYR A C 1
ATOM 2248 O O . TYR A 1 281 ? 9.224 -2.524 2.143 1.00 95.25 281 TYR A O 1
ATOM 2256 N N . LEU A 1 282 ? 8.931 -0.633 0.969 1.00 95.25 282 LEU A N 1
ATOM 2257 C CA . LEU A 1 282 ? 8.969 0.251 2.141 1.00 95.25 282 LEU A CA 1
ATOM 2258 C C . LEU A 1 282 ? 7.813 -0.029 3.116 1.00 95.25 282 LEU A C 1
ATOM 2260 O O . LEU A 1 282 ? 8.047 -0.022 4.325 1.00 95.25 282 LEU A O 1
ATOM 2264 N N . CYS A 1 283 ? 6.606 -0.353 2.626 1.00 95.31 283 CYS A N 1
ATOM 2265 C CA . CYS A 1 283 ? 5.496 -0.796 3.486 1.00 95.31 283 CYS A CA 1
ATOM 2266 C C . CYS A 1 283 ? 5.897 -2.036 4.295 1.00 95.31 283 CYS A C 1
ATOM 2268 O O . CYS A 1 283 ? 5.681 -2.085 5.505 1.00 95.31 283 CYS A O 1
ATOM 2270 N N . GLN A 1 284 ? 6.527 -3.017 3.640 1.00 92.56 284 GLN A N 1
ATOM 2271 C CA . GLN A 1 284 ? 6.972 -4.253 4.286 1.00 92.56 284 GLN A CA 1
ATOM 2272 C C . GLN A 1 284 ? 8.073 -3.992 5.322 1.00 92.56 284 GLN A C 1
ATOM 2274 O O . GLN A 1 284 ? 8.052 -4.572 6.409 1.00 92.56 284 GLN A O 1
ATOM 2279 N N . VAL A 1 285 ? 9.022 -3.099 5.024 1.00 91.06 285 VAL A N 1
ATOM 2280 C CA . VAL A 1 285 ? 10.056 -2.677 5.983 1.00 91.06 285 VAL A CA 1
ATOM 2281 C C . VAL A 1 285 ? 9.416 -2.025 7.210 1.00 91.06 285 VAL A C 1
ATOM 2283 O O . VAL A 1 285 ? 9.680 -2.464 8.331 1.00 91.06 285 VAL A O 1
ATOM 2286 N N . LEU A 1 286 ? 8.529 -1.045 7.006 1.00 92.38 286 LEU A N 1
ATOM 2287 C CA . LEU A 1 286 ? 7.841 -0.338 8.089 1.00 92.38 286 LEU A CA 1
ATOM 2288 C C . LEU A 1 286 ? 7.025 -1.297 8.962 1.00 92.38 286 LEU A C 1
ATOM 2290 O O . LEU A 1 286 ? 7.120 -1.253 10.188 1.00 92.38 286 LEU A O 1
ATOM 2294 N N . TRP A 1 287 ? 6.281 -2.213 8.334 1.00 90.62 287 TRP A N 1
ATOM 2295 C CA . TRP A 1 287 ? 5.502 -3.236 9.029 1.00 90.62 287 TRP A CA 1
ATOM 2296 C C . TRP A 1 287 ? 6.375 -4.076 9.963 1.00 90.62 287 TRP A C 1
ATOM 2298 O O . TRP A 1 287 ? 6.062 -4.262 11.141 1.00 90.62 287 TRP A O 1
ATOM 2308 N N . ASN A 1 288 ? 7.506 -4.563 9.449 1.00 86.06 288 ASN A N 1
ATOM 2309 C CA . ASN A 1 288 ? 8.431 -5.379 10.226 1.00 86.06 288 ASN A CA 1
ATOM 2310 C C . ASN A 1 288 ? 9.023 -4.595 11.407 1.00 86.06 288 ASN A C 1
ATOM 2312 O O . ASN A 1 288 ? 9.134 -5.143 12.504 1.00 86.06 288 ASN A O 1
ATOM 2316 N N . VAL A 1 289 ? 9.353 -3.317 11.217 1.00 86.06 289 VAL A N 1
ATOM 2317 C CA . VAL A 1 289 ? 9.901 -2.456 12.275 1.00 86.06 289 VAL A CA 1
ATOM 2318 C C . VAL A 1 289 ? 8.864 -2.210 13.372 1.00 86.06 289 VAL A C 1
ATOM 2320 O O . VAL A 1 289 ? 9.141 -2.467 14.545 1.00 86.06 289 VAL A O 1
ATOM 2323 N N . TRP A 1 290 ? 7.651 -1.793 13.008 1.00 88.19 290 TRP A N 1
ATOM 2324 C CA . TRP A 1 290 ? 6.598 -1.448 13.966 1.00 88.19 290 TRP A CA 1
ATOM 2325 C C . TRP A 1 290 ? 6.073 -2.644 14.762 1.00 88.19 290 TRP A C 1
ATOM 2327 O O . TRP A 1 290 ? 5.808 -2.517 15.963 1.00 88.19 290 TRP A O 1
ATOM 2337 N N . TRP A 1 291 ? 5.934 -3.806 14.120 1.00 82.31 291 TRP A N 1
ATOM 2338 C CA . TRP A 1 291 ? 5.307 -4.969 14.748 1.00 82.31 291 TRP A CA 1
ATOM 2339 C C . TRP A 1 291 ? 6.305 -5.962 15.339 1.00 82.31 291 TRP A C 1
ATOM 2341 O O . TRP A 1 291 ? 6.084 -6.448 16.448 1.00 82.31 291 TRP A O 1
ATOM 2351 N N . LYS A 1 292 ? 7.434 -6.231 14.671 1.00 73.19 292 LYS A N 1
ATOM 2352 C CA . LYS A 1 292 ? 8.444 -7.174 15.191 1.00 73.19 292 LYS A CA 1
ATOM 2353 C C . LYS A 1 292 ? 9.470 -6.494 16.100 1.00 73.19 292 LYS A C 1
ATOM 2355 O O . LYS A 1 292 ? 10.035 -7.158 16.966 1.00 73.19 292 LYS A O 1
ATOM 2360 N N . GLY A 1 293 ? 9.668 -5.177 15.976 1.00 63.22 293 GLY A N 1
ATOM 2361 C CA . GLY A 1 293 ? 10.585 -4.399 16.821 1.00 63.22 293 GLY A CA 1
ATOM 2362 C C . GLY A 1 293 ? 10.201 -4.349 18.305 1.00 63.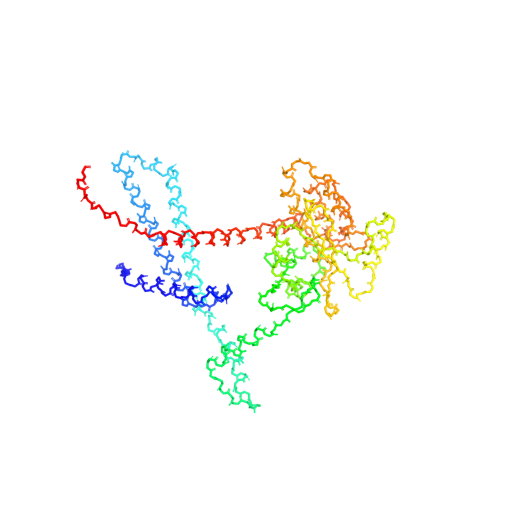22 293 GLY A C 1
ATOM 2363 O O . GLY A 1 293 ? 11.071 -4.158 19.152 1.00 63.22 293 GLY A O 1
ATOM 2364 N N . ARG A 1 294 ? 8.929 -4.601 18.653 1.00 58.00 294 ARG A N 1
ATOM 2365 C CA . ARG A 1 294 ? 8.473 -4.684 20.055 1.00 58.00 294 ARG A CA 1
ATOM 2366 C C . ARG A 1 294 ? 8.955 -5.944 20.780 1.00 58.00 294 ARG A C 1
ATOM 2368 O O . ARG A 1 294 ? 9.001 -5.959 22.008 1.00 58.00 294 ARG A O 1
ATOM 2375 N N . VAL A 1 295 ? 9.348 -6.987 20.047 1.00 54.25 295 VAL A N 1
ATOM 2376 C C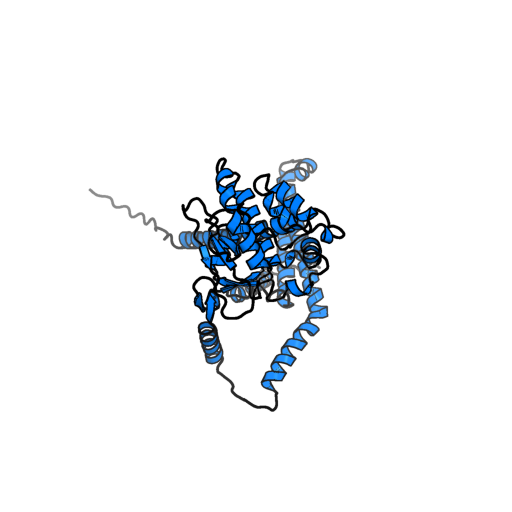A . VAL A 1 295 ? 9.884 -8.232 20.615 1.00 54.25 295 VAL A CA 1
ATOM 2377 C C . VAL A 1 295 ? 11.408 -8.091 20.705 1.00 54.25 295 VAL A C 1
ATOM 2379 O O . VAL A 1 295 ? 12.159 -8.559 19.849 1.00 54.25 295 VAL A O 1
ATOM 2382 N N . GLY A 1 296 ? 11.848 -7.325 21.709 1.00 44.91 296 GLY A N 1
ATOM 2383 C CA . GLY A 1 296 ? 13.218 -6.838 21.889 1.00 44.91 296 GLY A CA 1
ATOM 2384 C C . GLY A 1 296 ? 14.310 -7.889 21.659 1.00 44.91 296 GLY A C 1
ATOM 2385 O O . GLY A 1 296 ? 14.482 -8.810 22.452 1.00 44.91 296 GLY A O 1
ATOM 2386 N N . GLY A 1 297 ? 15.076 -7.720 20.576 1.00 50.34 297 GLY A N 1
ATOM 2387 C CA . GLY A 1 297 ? 16.285 -8.506 20.291 1.00 50.34 297 GLY A CA 1
ATOM 2388 C C . GLY A 1 297 ? 16.538 -8.823 18.813 1.00 50.34 297 GLY A C 1
ATOM 2389 O O . GLY A 1 297 ? 17.659 -9.169 18.448 1.00 50.34 297 GLY A O 1
ATOM 2390 N N . LEU A 1 298 ? 15.537 -8.677 17.936 1.00 50.72 298 LEU A N 1
ATOM 2391 C CA . LEU A 1 298 ? 15.635 -9.069 16.519 1.00 50.72 298 LEU A CA 1
ATOM 2392 C C . LEU A 1 298 ? 16.071 -7.960 15.545 1.00 50.72 298 LEU A C 1
ATOM 2394 O O . LEU A 1 298 ? 16.292 -8.262 14.371 1.00 50.72 298 LEU A O 1
ATOM 2398 N N . LEU A 1 299 ? 16.287 -6.718 16.007 1.00 49.81 299 LEU A N 1
ATOM 2399 C CA . LEU A 1 299 ? 16.781 -5.620 15.153 1.00 49.81 299 LEU A CA 1
ATOM 2400 C C . LEU A 1 299 ? 18.095 -5.985 14.437 1.00 49.81 299 LEU A C 1
ATOM 2402 O O . LEU A 1 299 ? 18.272 -5.657 13.270 1.00 49.81 299 LEU A O 1
ATOM 2406 N N . GLY A 1 300 ? 18.972 -6.764 15.083 1.00 50.75 300 GLY A N 1
ATOM 2407 C CA . GLY A 1 300 ? 20.217 -7.247 14.474 1.00 50.75 300 GLY A CA 1
ATOM 2408 C C . GLY A 1 300 ? 20.030 -8.246 13.321 1.00 50.75 300 GLY A C 1
ATOM 2409 O O . GLY A 1 300 ? 20.936 -8.399 12.508 1.00 50.75 300 GLY A O 1
ATOM 2410 N N . ARG A 1 301 ? 18.869 -8.911 13.202 1.00 51.41 301 ARG A N 1
ATOM 2411 C CA . ARG A 1 301 ? 18.550 -9.794 12.059 1.00 51.41 301 ARG A CA 1
ATOM 2412 C C . ARG A 1 301 ? 17.723 -9.096 10.977 1.00 51.41 301 ARG A C 1
ATOM 2414 O O . ARG A 1 301 ? 17.801 -9.505 9.821 1.00 51.41 301 ARG A O 1
ATOM 2421 N N . ALA A 1 302 ? 17.025 -8.008 11.312 1.00 49.00 302 ALA A N 1
ATOM 2422 C CA . ALA A 1 302 ? 16.446 -7.095 10.324 1.00 49.00 302 ALA A CA 1
ATOM 2423 C C . ALA A 1 302 ? 17.523 -6.457 9.421 1.00 49.00 302 ALA A C 1
ATOM 2425 O O . ALA A 1 302 ? 17.225 -6.082 8.297 1.00 49.00 302 ALA A O 1
ATOM 2426 N N . VAL A 1 303 ? 18.796 -6.445 9.834 1.00 50.16 303 VAL A N 1
ATOM 2427 C CA . VAL A 1 303 ? 19.942 -6.036 8.995 1.00 50.16 303 VAL A CA 1
ATOM 2428 C C . VAL A 1 303 ? 20.097 -6.907 7.733 1.00 50.16 303 VAL A C 1
ATOM 2430 O O . VAL A 1 303 ? 20.584 -6.431 6.714 1.00 50.16 303 VAL A O 1
ATOM 2433 N N . GLY A 1 304 ? 19.638 -8.167 7.745 1.00 56.31 304 GLY A N 1
ATOM 2434 C CA . GLY A 1 304 ? 19.596 -9.002 6.534 1.00 56.31 304 GLY A CA 1
ATOM 2435 C C . GLY A 1 304 ? 18.556 -8.525 5.512 1.00 56.31 304 GLY A C 1
ATOM 2436 O O . GLY A 1 304 ? 18.781 -8.629 4.308 1.00 56.31 304 GLY A O 1
ATOM 2437 N N . VAL A 1 305 ? 17.455 -7.950 6.002 1.00 54.56 305 VAL A N 1
ATOM 2438 C CA . VAL A 1 305 ? 16.442 -7.245 5.204 1.00 54.56 305 VAL A CA 1
ATOM 2439 C C . VAL A 1 305 ? 16.956 -5.862 4.786 1.00 54.56 305 VAL A C 1
ATOM 2441 O O . VAL A 1 305 ? 16.740 -5.453 3.655 1.00 54.56 305 VAL A O 1
ATOM 2444 N N . GLY A 1 306 ? 17.712 -5.189 5.659 1.00 51.84 306 GLY A N 1
ATOM 2445 C CA . GLY A 1 306 ? 18.408 -3.925 5.396 1.00 51.84 306 GLY A CA 1
ATOM 2446 C C . GLY A 1 306 ? 19.611 -4.033 4.452 1.00 51.84 306 GLY A C 1
ATOM 2447 O O . GLY A 1 306 ? 20.266 -3.028 4.192 1.00 51.84 306 GLY A O 1
ATOM 2448 N N . ARG A 1 307 ? 19.913 -5.217 3.892 1.00 64.56 307 ARG A N 1
ATOM 2449 C CA . ARG A 1 307 ? 20.765 -5.270 2.699 1.00 64.56 307 ARG A CA 1
ATOM 2450 C C . ARG A 1 307 ? 20.057 -4.451 1.622 1.00 64.56 307 ARG A C 1
ATOM 2452 O O . ARG A 1 307 ? 18.886 -4.703 1.343 1.00 64.56 307 ARG A O 1
ATOM 2459 N N . ASN A 1 308 ? 20.753 -3.480 1.037 1.00 65.50 308 ASN A N 1
ATOM 2460 C CA . ASN A 1 308 ? 20.246 -2.646 -0.051 1.00 65.50 308 ASN A CA 1
ATOM 2461 C C . ASN A 1 308 ? 19.941 -3.508 -1.287 1.00 65.50 308 ASN A C 1
ATOM 2463 O O . ASN A 1 308 ? 20.721 -3.570 -2.231 1.00 65.50 308 ASN A O 1
ATOM 2467 N N . HIS A 1 309 ? 18.800 -4.196 -1.288 1.00 74.75 309 HIS A N 1
ATOM 2468 C CA . HIS A 1 309 ? 18.233 -4.818 -2.484 1.00 74.75 309 HIS A CA 1
ATOM 2469 C C . HIS A 1 309 ? 17.806 -3.735 -3.482 1.00 74.75 309 HIS A C 1
ATOM 2471 O O . HIS A 1 309 ? 17.770 -3.964 -4.687 1.00 74.75 309 HIS A O 1
ATOM 2477 N N . TRP A 1 310 ? 17.514 -2.549 -2.949 1.00 81.56 310 TRP A N 1
ATOM 2478 C CA . TRP A 1 310 ? 17.169 -1.327 -3.647 1.00 81.56 310 TRP A CA 1
ATOM 2479 C C . TRP A 1 310 ? 18.270 -0.291 -3.348 1.00 81.56 310 TRP A C 1
ATOM 2481 O O . TRP A 1 310 ? 18.348 0.194 -2.221 1.00 81.56 310 TRP A O 1
ATOM 2491 N N . GLY A 1 311 ? 19.174 -0.011 -4.298 1.00 68.25 311 GLY A N 1
ATOM 2492 C CA . GLY A 1 311 ? 20.227 1.011 -4.130 1.00 68.25 311 GLY A CA 1
ATOM 2493 C C . GLY A 1 311 ? 21.315 1.029 -5.220 1.00 68.25 311 GLY A C 1
ATOM 2494 O O . GLY A 1 311 ? 21.652 -0.009 -5.774 1.00 68.25 311 GLY A O 1
ATOM 2495 N N . MET A 1 312 ? 21.878 2.217 -5.494 1.00 58.62 312 MET A N 1
ATOM 2496 C CA . MET A 1 312 ? 22.982 2.562 -6.430 1.00 58.62 312 MET A CA 1
ATOM 2497 C C . MET A 1 312 ? 22.665 2.825 -7.921 1.00 58.62 312 MET A C 1
ATOM 2499 O O . MET A 1 312 ? 23.587 2.828 -8.740 1.00 58.62 312 MET A O 1
ATOM 2503 N N . GLY A 1 313 ? 21.419 3.095 -8.326 1.00 69.69 313 GLY A N 1
ATOM 2504 C CA . GLY A 1 313 ? 21.162 3.430 -9.741 1.00 69.69 313 GLY A CA 1
ATOM 2505 C C . GLY A 1 313 ? 19.990 4.358 -10.003 1.00 69.69 313 GLY A C 1
ATOM 2506 O O . GLY A 1 313 ? 20.127 5.320 -10.754 1.00 69.69 313 GLY A O 1
ATOM 2507 N N . GLU A 1 314 ? 18.850 4.090 -9.376 1.00 84.50 314 GLU A N 1
ATOM 2508 C CA . GLU A 1 314 ? 17.648 4.892 -9.562 1.00 84.50 314 GLU A CA 1
ATOM 2509 C C . GLU A 1 314 ? 17.188 5.508 -8.260 1.00 84.50 314 GLU A C 1
ATOM 2511 O O . GLU A 1 314 ? 17.293 4.911 -7.191 1.00 84.50 314 GLU A O 1
ATOM 2516 N N . ARG A 1 315 ? 16.671 6.723 -8.394 1.00 92.00 315 ARG A N 1
ATOM 2517 C CA . ARG A 1 315 ? 16.079 7.478 -7.309 1.00 92.00 315 ARG A CA 1
ATOM 2518 C C . ARG A 1 315 ? 14.582 7.487 -7.550 1.00 92.00 315 ARG A C 1
ATOM 2520 O O . ARG A 1 315 ? 14.127 7.912 -8.611 1.00 92.00 315 ARG A O 1
ATOM 2527 N N . TYR A 1 316 ? 13.838 6.924 -6.610 1.00 93.50 316 TYR A N 1
ATOM 2528 C CA . TYR A 1 316 ? 12.407 6.674 -6.776 1.00 93.50 316 TYR A CA 1
ATOM 2529 C C . TYR A 1 316 ? 11.554 7.708 -6.048 1.00 93.50 316 TYR A C 1
ATOM 2531 O O . TYR A 1 316 ? 10.398 7.895 -6.410 1.00 93.50 316 TYR A O 1
ATOM 2539 N N . VAL A 1 317 ? 12.097 8.324 -5.001 1.00 94.62 317 VAL A N 1
ATOM 2540 C CA . VAL A 1 317 ? 11.353 9.136 -4.034 1.00 94.62 317 VAL A CA 1
ATOM 2541 C C . VAL A 1 317 ? 12.153 10.400 -3.744 1.00 94.62 317 VAL A C 1
ATOM 2543 O O . VAL A 1 317 ? 13.375 10.363 -3.844 1.00 94.62 317 VAL A O 1
ATOM 2546 N N . ALA A 1 318 ? 11.515 11.503 -3.360 1.00 94.25 318 ALA A N 1
ATOM 2547 C CA . ALA A 1 318 ? 12.241 12.694 -2.905 1.00 94.25 318 ALA A CA 1
ATOM 2548 C C . ALA A 1 318 ? 13.157 12.392 -1.697 1.00 94.25 318 ALA A C 1
ATOM 2550 O O . ALA A 1 318 ? 12.810 11.587 -0.825 1.00 94.25 318 ALA A O 1
ATOM 2551 N N . GLU A 1 319 ? 14.335 13.020 -1.640 1.00 94.38 319 GLU A N 1
ATOM 2552 C CA . GLU A 1 319 ? 15.339 12.761 -0.598 1.00 94.38 319 GLU A CA 1
ATOM 2553 C C . GLU A 1 319 ? 14.810 13.120 0.795 1.00 94.38 319 GLU A C 1
ATOM 2555 O O . GLU A 1 319 ? 14.973 12.337 1.733 1.00 94.38 319 GLU A O 1
ATOM 2560 N N . VAL A 1 320 ? 14.097 14.243 0.925 1.00 94.38 320 VAL A N 1
ATOM 2561 C CA . VAL A 1 320 ? 13.466 14.664 2.190 1.00 94.38 320 VAL A CA 1
ATOM 2562 C C . VAL A 1 320 ? 12.478 13.611 2.706 1.00 94.38 320 VAL A C 1
ATOM 2564 O O . VAL A 1 320 ? 12.460 13.303 3.896 1.00 94.38 320 VAL A O 1
ATOM 2567 N N . GLN A 1 321 ? 11.698 12.994 1.814 1.00 94.94 321 GLN A N 1
ATOM 2568 C CA . GLN A 1 321 ? 10.758 11.927 2.178 1.00 94.94 321 GLN A CA 1
ATOM 2569 C C . GLN A 1 321 ? 11.482 10.664 2.647 1.00 94.94 321 GLN A C 1
ATOM 2571 O O . GLN A 1 321 ? 11.080 10.043 3.632 1.00 94.94 321 GLN A O 1
ATOM 2576 N N . MET A 1 322 ? 12.551 10.281 1.942 1.00 95.19 322 MET A N 1
ATOM 2577 C CA . MET A 1 322 ? 13.348 9.109 2.295 1.00 95.19 322 MET A CA 1
ATOM 2578 C C . MET A 1 322 ? 14.067 9.301 3.632 1.00 95.19 322 MET A C 1
ATOM 2580 O O . MET A 1 322 ? 14.135 8.367 4.426 1.00 95.19 322 MET A O 1
ATOM 2584 N N . ARG A 1 323 ? 14.549 10.516 3.914 1.00 95.06 323 ARG A N 1
ATOM 2585 C CA . ARG A 1 323 ? 15.160 10.863 5.199 1.00 95.06 323 ARG A CA 1
ATOM 2586 C C . ARG A 1 323 ? 14.167 10.720 6.347 1.00 95.06 323 ARG A C 1
ATOM 2588 O O . ARG A 1 323 ? 14.459 9.986 7.281 1.00 95.06 323 ARG A O 1
ATOM 2595 N N . ALA A 1 324 ? 12.967 11.290 6.214 1.00 95.38 324 ALA A N 1
ATOM 2596 C CA . ALA A 1 324 ? 11.907 11.132 7.211 1.00 95.38 324 ALA A CA 1
ATOM 2597 C C . ALA A 1 324 ? 11.546 9.653 7.462 1.00 95.38 324 ALA A C 1
ATOM 2599 O O . ALA A 1 324 ? 11.293 9.250 8.596 1.00 95.38 324 ALA A O 1
ATOM 2600 N N . PHE A 1 325 ? 11.553 8.819 6.415 1.00 94.94 325 PHE A N 1
ATOM 2601 C CA . PHE A 1 325 ? 11.342 7.377 6.554 1.00 94.94 325 PHE A CA 1
ATOM 2602 C C . PHE A 1 325 ? 12.487 6.675 7.303 1.00 94.94 325 PHE A C 1
ATOM 2604 O O . PHE A 1 325 ? 12.233 5.864 8.192 1.00 94.94 325 PHE A O 1
ATOM 2611 N N . VAL A 1 326 ? 13.742 6.971 6.953 1.00 93.50 326 VAL A N 1
ATOM 2612 C CA . VAL A 1 326 ? 14.923 6.386 7.611 1.00 93.50 326 VAL A CA 1
ATOM 2613 C C . VAL A 1 326 ? 15.027 6.839 9.067 1.00 93.50 326 VAL A C 1
ATOM 2615 O O . VAL A 1 326 ? 15.379 6.025 9.916 1.00 93.50 326 VAL A O 1
ATOM 2618 N N . ASP A 1 327 ? 14.652 8.080 9.377 1.00 94.00 327 ASP A N 1
ATOM 2619 C CA . ASP A 1 327 ? 14.604 8.596 10.747 1.00 94.00 327 ASP A CA 1
ATOM 2620 C C . ASP A 1 327 ? 13.571 7.843 11.605 1.00 94.00 327 ASP A C 1
ATOM 2622 O O . ASP A 1 327 ? 13.854 7.507 12.756 1.00 94.00 327 ASP A O 1
ATOM 2626 N N . GLU A 1 328 ? 12.405 7.508 11.039 1.00 93.62 328 GLU A N 1
ATOM 2627 C CA . GLU A 1 328 ? 11.375 6.700 11.712 1.00 93.62 328 GLU A CA 1
ATOM 2628 C C . GLU A 1 328 ? 11.821 5.243 11.921 1.00 93.62 328 GLU A C 1
ATOM 2630 O O . GLU A 1 328 ? 11.563 4.636 12.961 1.00 93.62 328 GLU A O 1
ATOM 2635 N N . VAL A 1 329 ? 12.482 4.656 10.923 1.00 90.25 329 VAL A N 1
ATOM 2636 C CA . VAL A 1 329 ? 12.838 3.232 10.921 1.00 90.25 329 VAL A CA 1
ATOM 2637 C C . VAL A 1 329 ? 14.166 2.945 11.656 1.00 90.25 329 VAL A C 1
ATOM 2639 O O . VAL A 1 329 ? 14.340 1.863 12.228 1.00 90.25 329 VAL A O 1
ATOM 2642 N N . GLY A 1 330 ? 15.089 3.908 11.692 1.00 88.38 330 GLY A N 1
ATOM 2643 C CA . GLY A 1 330 ? 16.352 3.882 12.434 1.00 88.38 330 GLY A CA 1
ATOM 2644 C C . GLY A 1 330 ? 17.616 3.586 11.605 1.00 88.38 330 GLY A C 1
ATOM 2645 O O . GLY A 1 330 ? 17.571 3.212 10.433 1.00 88.38 330 GLY A O 1
ATOM 2646 N N . LEU A 1 331 ? 18.780 3.694 12.268 1.00 77.56 331 LEU A N 1
ATOM 2647 C CA . LEU A 1 331 ? 20.144 3.677 11.685 1.00 77.56 331 LEU A CA 1
ATOM 2648 C C . LEU A 1 331 ? 20.501 2.436 10.836 1.00 77.56 331 LEU A C 1
ATOM 2650 O O . LEU A 1 331 ? 21.459 2.451 10.072 1.00 77.56 331 LEU A O 1
ATOM 2654 N N . GLY A 1 332 ? 19.748 1.337 10.942 1.00 79.94 332 GLY A N 1
ATOM 2655 C CA . GLY A 1 332 ? 19.988 0.123 10.148 1.00 79.94 332 GLY A CA 1
ATOM 2656 C C . GLY A 1 332 ? 19.617 0.242 8.665 1.00 79.94 332 GLY A C 1
ATOM 2657 O O . GLY A 1 332 ? 19.877 -0.692 7.909 1.00 79.94 332 GLY A O 1
ATOM 2658 N N . PHE A 1 333 ? 18.995 1.354 8.261 1.00 85.69 333 PHE A N 1
ATOM 2659 C CA . PHE A 1 333 ? 18.404 1.547 6.936 1.00 85.69 333 PHE A CA 1
ATOM 2660 C C . PHE A 1 333 ? 18.951 2.777 6.198 1.00 85.69 333 PHE A C 1
ATOM 2662 O O . PHE A 1 333 ? 18.384 3.185 5.189 1.00 85.69 333 PHE A O 1
ATOM 2669 N N . GLU A 1 334 ? 20.080 3.336 6.648 1.00 88.50 334 GLU A N 1
ATOM 2670 C CA . GLU A 1 334 ? 20.754 4.475 5.998 1.00 88.50 334 GLU A CA 1
ATOM 2671 C C . GLU A 1 334 ? 21.037 4.228 4.512 1.00 88.50 334 GLU A C 1
ATOM 2673 O O . GLU A 1 334 ? 20.953 5.143 3.697 1.00 88.50 334 GLU A O 1
ATOM 2678 N N . GLY A 1 335 ? 21.294 2.974 4.135 1.00 86.06 335 GLY A N 1
ATOM 2679 C CA . GLY A 1 335 ? 21.493 2.591 2.744 1.00 86.06 335 GLY A CA 1
ATOM 2680 C C . GLY A 1 335 ? 20.292 2.884 1.832 1.00 86.06 335 GLY A C 1
ATOM 2681 O O . GLY A 1 335 ? 20.483 3.056 0.631 1.00 86.06 335 GLY A O 1
ATOM 2682 N N . LEU A 1 336 ? 19.073 3.009 2.372 1.00 90.19 336 LEU A N 1
ATOM 2683 C CA . LEU A 1 336 ? 17.895 3.379 1.587 1.00 90.19 336 LEU A CA 1
ATOM 2684 C C . LEU A 1 336 ? 17.907 4.845 1.146 1.00 90.19 336 LEU A C 1
ATOM 2686 O O . LEU A 1 336 ? 17.261 5.150 0.143 1.00 90.19 336 LEU A O 1
ATOM 2690 N N . LEU A 1 337 ? 18.667 5.720 1.822 1.00 92.25 337 LEU A N 1
ATOM 2691 C CA . LEU A 1 337 ? 18.809 7.135 1.451 1.00 92.25 337 LEU A CA 1
ATOM 2692 C C . LEU A 1 337 ? 19.326 7.308 0.017 1.00 92.25 337 LEU A C 1
ATOM 2694 O O . LEU A 1 337 ? 18.985 8.286 -0.640 1.00 92.25 337 LEU A O 1
ATOM 2698 N N . GLU A 1 338 ? 20.071 6.332 -0.511 1.00 91.06 338 GLU A N 1
ATOM 2699 C CA . GLU A 1 338 ? 20.551 6.324 -1.900 1.00 91.06 338 GLU A CA 1
ATOM 2700 C C . GLU A 1 338 ? 19.418 6.310 -2.943 1.00 91.06 338 GLU A C 1
ATOM 2702 O O . GLU A 1 338 ? 19.640 6.679 -4.096 1.00 91.06 338 GLU A O 1
ATOM 2707 N N . ASN A 1 339 ? 18.207 5.898 -2.551 1.00 92.06 339 ASN A N 1
ATOM 2708 C CA . ASN A 1 339 ? 17.016 5.896 -3.405 1.00 92.06 339 ASN A CA 1
ATOM 2709 C C . ASN A 1 339 ? 16.267 7.246 -3.389 1.00 92.06 339 ASN A C 1
ATOM 2711 O O . ASN A 1 339 ? 15.235 7.374 -4.056 1.00 92.06 339 ASN A O 1
ATOM 2715 N N . GLY A 1 340 ? 16.762 8.221 -2.619 1.00 93.69 340 GLY A N 1
ATOM 2716 C CA . GLY A 1 340 ? 16.261 9.590 -2.555 1.00 93.69 340 GLY A CA 1
ATOM 2717 C C . GLY A 1 340 ? 16.785 10.463 -3.699 1.00 93.69 340 GLY A C 1
ATOM 2718 O O . GLY A 1 340 ? 17.964 10.394 -4.050 1.00 93.69 340 GLY A O 1
ATOM 2719 N N . ASP A 1 341 ? 15.923 11.301 -4.278 1.00 93.88 341 ASP A N 1
ATOM 2720 C CA . ASP A 1 341 ? 16.307 12.322 -5.250 1.00 93.88 341 ASP A CA 1
ATOM 2721 C C . ASP A 1 341 ? 16.227 13.742 -4.675 1.00 93.88 341 ASP A C 1
ATOM 2723 O O . ASP A 1 341 ? 15.117 14.256 -4.516 1.00 93.88 341 ASP A O 1
ATOM 2727 N N . PRO A 1 342 ? 17.363 14.434 -4.452 1.00 92.88 342 PRO A N 1
ATOM 2728 C CA . PRO A 1 342 ? 17.357 15.850 -4.084 1.00 92.88 342 PRO A CA 1
ATOM 2729 C C . PRO A 1 342 ? 16.701 16.734 -5.150 1.00 92.88 342 PRO A C 1
ATOM 2731 O O . PRO A 1 342 ? 16.210 17.819 -4.848 1.00 92.88 342 PRO A O 1
ATOM 2734 N N . GLY A 1 343 ? 16.670 16.287 -6.413 1.00 92.69 343 GLY A N 1
ATOM 2735 C CA . GLY A 1 343 ? 15.992 17.009 -7.491 1.00 92.69 343 GLY A CA 1
ATOM 2736 C C . GLY A 1 343 ? 14.468 17.066 -7.336 1.00 92.69 343 GLY A C 1
ATOM 2737 O O . GLY A 1 343 ? 13.832 17.899 -7.979 1.00 92.69 343 GLY A O 1
ATOM 2738 N N . MET A 1 344 ? 13.883 16.211 -6.489 1.00 91.31 344 MET A N 1
ATOM 2739 C CA . MET A 1 344 ? 12.436 16.125 -6.259 1.00 91.31 344 MET A CA 1
ATOM 2740 C C . MET A 1 344 ? 11.972 16.838 -4.975 1.00 91.31 344 MET A C 1
ATOM 2742 O O . MET A 1 344 ? 10.770 16.910 -4.727 1.00 91.31 344 MET A O 1
ATOM 2746 N N . ASP A 1 345 ? 12.882 17.402 -4.173 1.00 85.56 345 ASP A N 1
ATOM 2747 C CA . ASP A 1 345 ? 12.559 17.990 -2.860 1.00 85.56 345 ASP A CA 1
ATOM 2748 C C . ASP A 1 345 ? 11.738 19.297 -2.933 1.00 85.56 345 ASP A C 1
ATOM 2750 O O . ASP A 1 345 ? 11.213 19.761 -1.924 1.00 85.56 345 ASP A O 1
ATOM 2754 N N . GLY A 1 346 ? 11.609 19.910 -4.114 1.00 73.62 346 GLY A N 1
ATOM 2755 C CA . GLY A 1 346 ? 11.051 21.259 -4.274 1.00 73.62 346 GLY A CA 1
ATOM 2756 C C . GLY A 1 346 ? 9.535 21.410 -4.088 1.00 73.62 346 GLY A C 1
ATOM 2757 O O . GLY A 1 346 ? 9.067 22.542 -3.987 1.00 73.62 346 GLY A O 1
ATOM 2758 N N . GLU A 1 347 ? 8.758 20.320 -4.060 1.00 70.44 347 GLU A N 1
ATOM 2759 C CA . GLU A 1 347 ? 7.284 20.400 -4.158 1.00 70.44 347 GLU A CA 1
ATOM 2760 C C . GLU A 1 347 ? 6.508 19.511 -3.165 1.00 70.44 347 GLU A C 1
ATOM 2762 O O . GLU A 1 347 ? 5.284 19.621 -3.063 1.00 70.44 347 GLU A O 1
ATOM 2767 N N . GLY A 1 348 ? 7.182 18.630 -2.419 1.00 76.06 348 GLY A N 1
ATOM 2768 C CA . GLY A 1 348 ? 6.538 17.692 -1.493 1.00 76.06 348 GLY A CA 1
ATOM 2769 C C . GLY A 1 348 ? 6.560 18.162 -0.036 1.00 76.06 348 GLY A C 1
ATOM 2770 O O . GLY A 1 348 ? 7.606 18.547 0.475 1.00 76.06 348 GLY A O 1
ATOM 2771 N N . GLU A 1 349 ? 5.424 18.074 0.663 1.00 88.06 349 GLU A N 1
ATOM 2772 C CA . GLU A 1 349 ? 5.362 18.251 2.125 1.00 88.06 349 GLU A CA 1
ATOM 2773 C C . GLU A 1 349 ? 6.128 17.113 2.820 1.00 88.06 349 GLU A C 1
ATOM 2775 O O . GLU A 1 349 ? 5.849 15.943 2.558 1.00 88.06 349 GLU A O 1
ATOM 2780 N N . GLU A 1 350 ? 7.083 17.424 3.700 1.00 89.88 350 GLU A N 1
ATOM 2781 C CA . GLU A 1 350 ? 7.846 16.427 4.466 1.00 89.88 350 GLU A CA 1
ATOM 2782 C C . GLU A 1 350 ? 6.913 15.445 5.201 1.00 89.88 350 GLU A C 1
ATOM 2784 O O . GLU A 1 350 ? 5.939 15.843 5.838 1.00 89.88 350 GLU A O 1
ATOM 2789 N N . GLY A 1 351 ? 7.193 14.143 5.089 1.00 92.12 351 GLY A N 1
ATOM 2790 C CA . GLY A 1 351 ? 6.438 13.093 5.779 1.00 92.12 351 GLY A CA 1
ATOM 2791 C C . GLY A 1 351 ? 5.225 12.532 5.027 1.00 92.12 351 GLY A C 1
ATOM 2792 O O . GLY A 1 351 ? 4.609 11.589 5.522 1.00 92.12 351 GLY A O 1
ATOM 2793 N N . VAL A 1 352 ? 4.894 13.019 3.823 1.00 96.00 352 VAL A N 1
ATOM 2794 C CA . VAL A 1 352 ? 3.819 12.441 2.986 1.00 96.00 352 VAL A CA 1
ATOM 2795 C C . VAL A 1 352 ? 4.065 10.962 2.672 1.00 96.00 352 VAL A C 1
ATOM 2797 O O . VAL A 1 352 ? 3.130 10.165 2.743 1.00 96.00 352 VAL A O 1
ATOM 2800 N N . LEU A 1 353 ? 5.311 10.568 2.380 1.00 96.19 353 LEU A N 1
ATOM 2801 C CA . LEU A 1 353 ? 5.681 9.162 2.194 1.00 96.19 353 LEU A CA 1
ATOM 2802 C C . LEU A 1 353 ? 5.345 8.355 3.444 1.00 96.19 353 LEU A C 1
ATOM 2804 O O . LEU A 1 353 ? 4.644 7.351 3.355 1.00 96.19 353 LEU A O 1
ATOM 2808 N N . LEU A 1 354 ? 5.819 8.803 4.607 1.00 96.50 354 LEU A N 1
ATOM 2809 C CA . LEU A 1 354 ? 5.615 8.084 5.856 1.00 96.50 354 LEU A CA 1
ATOM 2810 C C . LEU A 1 354 ? 4.124 7.979 6.205 1.00 96.50 354 LEU A C 1
ATOM 2812 O O . LEU A 1 354 ? 3.667 6.909 6.600 1.00 96.50 354 LEU A O 1
ATOM 2816 N N . ALA A 1 355 ? 3.350 9.044 5.986 1.00 96.31 355 ALA A N 1
ATOM 2817 C CA . ALA A 1 355 ? 1.903 9.039 6.170 1.00 96.31 355 ALA A CA 1
ATOM 2818 C C . ALA A 1 355 ? 1.199 8.037 5.235 1.00 96.31 355 ALA A C 1
ATOM 2820 O O . ALA A 1 355 ? 0.330 7.290 5.689 1.00 96.31 355 ALA A O 1
ATOM 2821 N N . ALA A 1 356 ? 1.593 7.969 3.959 1.00 96.38 356 ALA A N 1
ATOM 2822 C CA . ALA A 1 356 ? 1.036 7.017 2.996 1.00 96.38 356 ALA A CA 1
ATOM 2823 C C . ALA A 1 356 ? 1.394 5.562 3.351 1.00 96.38 356 ALA A C 1
ATOM 2825 O O . ALA A 1 356 ? 0.520 4.693 3.376 1.00 96.38 356 ALA A O 1
ATOM 2826 N N . LEU A 1 357 ? 2.659 5.295 3.696 1.00 96.12 357 LEU A N 1
ATOM 2827 C CA . LEU A 1 357 ? 3.112 3.976 4.147 1.00 96.12 357 LEU A CA 1
ATOM 2828 C C . LEU A 1 357 ? 2.354 3.541 5.408 1.00 96.12 357 LEU A C 1
ATOM 2830 O O . LEU A 1 357 ? 1.799 2.445 5.449 1.00 96.12 357 LEU A O 1
ATOM 2834 N N . ALA A 1 358 ? 2.259 4.424 6.406 1.00 94.69 358 ALA A N 1
ATOM 2835 C CA . ALA A 1 358 ? 1.514 4.193 7.639 1.00 94.69 358 ALA A CA 1
ATOM 2836 C C . ALA A 1 358 ? 0.027 3.918 7.380 1.00 94.69 358 ALA A C 1
ATOM 2838 O O . ALA A 1 358 ? -0.551 3.023 7.997 1.00 94.69 358 ALA A O 1
ATOM 2839 N N . GLY A 1 359 ? -0.593 4.679 6.475 1.00 94.31 359 GLY A N 1
ATOM 2840 C CA . GLY A 1 359 ? -1.987 4.498 6.083 1.00 94.31 359 GLY A CA 1
ATOM 2841 C C . GLY A 1 359 ? -2.230 3.138 5.434 1.00 94.31 359 GLY A C 1
ATOM 2842 O O . GLY A 1 359 ? -3.180 2.451 5.799 1.00 94.31 359 GLY A O 1
ATOM 2843 N N . GLN A 1 360 ? -1.339 2.711 4.536 1.00 93.56 360 GLN A N 1
ATOM 2844 C CA . GLN A 1 360 ? -1.446 1.418 3.858 1.00 93.56 360 GLN A CA 1
ATOM 2845 C C . GLN A 1 360 ? -1.211 0.248 4.823 1.00 93.56 360 GLN A C 1
ATOM 2847 O O . GLN A 1 360 ? -2.003 -0.684 4.860 1.00 93.56 360 GLN A O 1
ATOM 2852 N N . VAL A 1 361 ? -0.191 0.346 5.680 1.00 90.75 361 VAL A N 1
ATOM 2853 C CA . VAL A 1 361 ? 0.089 -0.616 6.761 1.00 90.75 361 VAL A CA 1
ATOM 2854 C C . VAL A 1 361 ? -1.085 -0.719 7.748 1.00 90.75 361 VAL A C 1
ATOM 2856 O O . VAL A 1 361 ? -1.387 -1.791 8.251 1.00 90.75 361 VAL A O 1
ATOM 2859 N N . ARG A 1 362 ? -1.797 0.369 8.055 1.00 85.56 362 ARG A N 1
ATOM 2860 C CA . ARG A 1 362 ? -2.954 0.302 8.971 1.00 85.56 362 ARG A CA 1
ATOM 2861 C C . ARG A 1 362 ? -4.223 -0.215 8.303 1.00 85.56 362 ARG A C 1
ATOM 2863 O O . ARG A 1 362 ? -4.984 -0.922 8.957 1.00 85.56 362 ARG A O 1
ATOM 2870 N N . GLY A 1 363 ? -4.447 0.148 7.040 1.00 74.50 363 GLY A N 1
ATOM 2871 C CA . GLY A 1 363 ? -5.658 -0.202 6.296 1.00 74.50 363 GLY A CA 1
ATOM 2872 C C . GLY A 1 363 ? -5.883 -1.709 6.209 1.00 74.50 363 GLY A C 1
ATOM 2873 O O . GLY A 1 363 ? -6.990 -2.164 6.471 1.00 74.50 363 GLY A O 1
ATOM 2874 N N . TYR A 1 364 ? -4.822 -2.480 5.959 1.00 63.44 364 TYR A N 1
ATOM 2875 C CA . TYR A 1 364 ? -4.933 -3.930 5.781 1.00 63.44 364 TYR A CA 1
ATOM 2876 C C . TYR A 1 364 ? -5.362 -4.691 7.039 1.00 63.44 364 TYR A C 1
ATOM 2878 O O . TYR A 1 364 ? -6.099 -5.665 6.948 1.00 63.44 364 TYR A O 1
ATOM 2886 N N . LYS A 1 365 ? -4.964 -4.237 8.233 1.00 61.16 365 LYS A N 1
ATOM 2887 C CA . LYS A 1 365 ? -5.308 -4.953 9.469 1.00 61.16 365 LYS A CA 1
ATOM 2888 C C . LYS A 1 365 ? -6.775 -4.791 9.862 1.00 61.16 365 LYS A C 1
ATOM 2890 O O . LYS A 1 365 ? -7.330 -5.667 10.512 1.00 61.16 365 LYS A O 1
ATOM 2895 N N . LYS A 1 366 ? -7.378 -3.649 9.519 1.00 57.22 366 LYS A N 1
ATOM 2896 C CA . LYS A 1 366 ? -8.762 -3.365 9.897 1.00 57.22 366 LYS A CA 1
ATOM 2897 C C . LYS A 1 366 ? -9.727 -4.316 9.187 1.00 57.22 366 LYS A C 1
ATOM 2899 O O . LYS A 1 366 ? -10.628 -4.821 9.831 1.00 57.22 366 LYS A O 1
ATOM 2904 N N . GLU A 1 367 ? -9.484 -4.607 7.911 1.00 52.31 367 GLU A N 1
ATOM 2905 C CA . GLU A 1 367 ? -10.349 -5.502 7.134 1.00 52.31 367 GLU A CA 1
ATOM 2906 C C . GLU A 1 367 ? -10.205 -6.973 7.554 1.00 52.31 367 GLU A C 1
ATOM 2908 O O . GLU A 1 367 ? -11.210 -7.661 7.658 1.00 52.31 367 GLU A O 1
ATOM 2913 N N . VAL A 1 368 ? -8.990 -7.447 7.859 1.00 51.06 368 VAL A N 1
ATOM 2914 C CA . VAL A 1 368 ? -8.772 -8.853 8.259 1.00 51.06 368 VAL A CA 1
ATOM 2915 C C . VAL A 1 368 ? -9.320 -9.147 9.657 1.00 51.06 368 VAL A C 1
ATOM 2917 O O . VAL A 1 368 ? -9.942 -10.182 9.847 1.00 51.06 368 VAL A O 1
ATOM 2920 N N . ILE A 1 369 ? -9.132 -8.241 10.626 1.00 46.00 369 ILE A N 1
ATOM 2921 C CA . ILE A 1 369 ? -9.674 -8.442 11.982 1.00 46.00 369 ILE A CA 1
ATOM 2922 C C . ILE A 1 369 ? -11.204 -8.397 11.962 1.00 46.00 369 ILE A C 1
ATOM 2924 O O . ILE A 1 369 ? -11.828 -9.224 12.609 1.00 46.00 369 ILE A O 1
ATOM 2928 N N . GLU A 1 370 ? -11.806 -7.466 11.214 1.00 48.50 370 GLU A N 1
ATOM 2929 C CA . GLU A 1 370 ? -13.269 -7.384 11.114 1.00 48.50 370 GLU A CA 1
ATOM 2930 C C . GLU A 1 370 ? -13.860 -8.633 10.426 1.00 48.50 370 GLU A C 1
ATOM 2932 O O . GLU A 1 370 ? -14.900 -9.112 10.858 1.00 48.50 370 GLU A O 1
ATOM 2937 N N . GLU A 1 371 ? -13.195 -9.211 9.415 1.00 46.59 371 GLU A N 1
ATOM 2938 C CA . GLU A 1 371 ? -13.662 -10.451 8.769 1.00 46.59 371 GLU A CA 1
ATOM 2939 C C . GLU A 1 371 ? -13.443 -11.707 9.645 1.00 46.59 371 GLU A C 1
ATOM 2941 O O . GLU A 1 371 ? -14.325 -12.561 9.691 1.00 46.59 371 GLU A O 1
ATOM 2946 N N . GLU A 1 372 ? -12.329 -11.819 10.382 1.00 40.88 372 GLU A N 1
ATOM 2947 C CA . GLU A 1 372 ? -12.090 -12.945 11.308 1.00 40.88 372 GLU A CA 1
ATOM 2948 C C . GLU A 1 372 ? -13.008 -12.894 12.546 1.00 40.88 372 GLU A C 1
ATOM 2950 O O . GLU A 1 372 ? -13.516 -13.932 12.969 1.00 40.88 372 GLU A O 1
ATOM 2955 N N . GLU A 1 373 ? -13.262 -11.707 13.113 1.00 45.00 373 GLU A N 1
ATOM 2956 C CA . GLU A 1 373 ? -14.198 -11.542 14.238 1.00 45.00 373 GLU A CA 1
ATOM 2957 C C . GLU A 1 373 ? -15.649 -11.843 13.814 1.00 45.00 373 GLU A C 1
ATOM 2959 O O . GLU A 1 373 ? -16.384 -12.478 14.570 1.00 45.00 373 GLU A O 1
ATOM 2964 N N . GLU A 1 374 ? -16.058 -11.465 12.594 1.00 53.03 374 GLU A N 1
ATOM 2965 C CA . GLU A 1 374 ? -17.382 -11.815 12.054 1.00 53.03 374 GLU A CA 1
ATOM 2966 C C . GLU A 1 374 ? -17.534 -13.331 11.796 1.00 53.03 374 GLU A C 1
ATOM 2968 O O . GLU A 1 374 ? -18.593 -13.891 12.086 1.00 53.03 374 GLU A O 1
ATOM 2973 N N . GLU A 1 375 ? -16.499 -14.020 11.292 1.00 50.47 375 GLU A N 1
ATOM 2974 C CA . GLU A 1 375 ? -16.536 -15.480 11.085 1.00 50.47 375 GLU A CA 1
ATOM 2975 C C . GLU A 1 375 ? -16.556 -16.264 12.415 1.00 50.47 375 GLU A C 1
ATOM 2977 O O . GLU A 1 375 ? -17.295 -17.246 12.538 1.00 50.47 375 GLU A O 1
ATOM 2982 N N . GLU A 1 376 ? -15.809 -15.829 13.440 1.00 50.00 376 GLU A N 1
ATOM 2983 C CA . GLU A 1 376 ? -15.841 -16.465 14.767 1.00 50.00 376 GLU A CA 1
ATOM 2984 C C . GLU A 1 376 ? -17.194 -16.276 15.481 1.00 50.00 376 GLU A C 1
ATOM 2986 O O . GLU A 1 376 ? -17.670 -17.205 16.143 1.00 50.00 376 GLU A O 1
ATOM 2991 N N . GLU A 1 377 ? -17.847 -15.116 15.333 1.00 59.84 377 GLU A N 1
ATOM 2992 C CA . GLU A 1 377 ? -19.190 -14.884 15.884 1.00 59.84 377 GLU A CA 1
ATOM 2993 C C . GLU A 1 377 ? -20.263 -15.750 15.195 1.00 59.84 377 GLU A C 1
ATOM 2995 O O . GLU A 1 377 ? -21.116 -16.318 15.888 1.00 59.84 377 GLU A O 1
ATOM 3000 N N . GLU A 1 378 ? -20.206 -15.920 13.865 1.00 63.31 378 GLU A N 1
ATOM 3001 C CA . GLU A 1 378 ? -21.127 -16.809 13.135 1.00 63.31 378 GLU A CA 1
ATOM 3002 C C . GLU A 1 378 ? -20.938 -18.289 13.558 1.00 63.31 378 GLU A C 1
ATOM 3004 O O . GLU A 1 378 ? -21.928 -18.989 13.806 1.00 63.31 378 GLU A O 1
ATOM 3009 N N . GLU A 1 379 ? -19.697 -18.763 13.754 1.00 63.41 379 GLU A N 1
ATOM 3010 C CA . GLU A 1 379 ? -19.438 -20.121 14.269 1.00 63.41 379 GLU A CA 1
ATOM 3011 C C . GLU A 1 379 ? -19.910 -20.320 15.725 1.00 63.41 379 GLU A C 1
ATOM 3013 O O . GLU A 1 379 ? -20.390 -21.404 16.090 1.00 63.41 379 GLU A O 1
ATOM 3018 N N . GLU A 1 380 ? -19.776 -19.310 16.592 1.00 67.69 380 GLU A N 1
ATOM 3019 C CA . GLU A 1 380 ? -20.268 -19.393 17.972 1.00 67.69 380 GLU A CA 1
ATOM 3020 C C . GLU A 1 380 ? -21.803 -19.434 18.036 1.00 67.69 380 GLU A C 1
ATOM 3022 O O . GLU A 1 380 ? -22.363 -20.171 18.859 1.00 67.69 380 GLU A O 1
ATOM 3027 N N . GLU A 1 381 ? -22.498 -18.686 17.173 1.00 69.19 381 GLU A N 1
ATOM 3028 C CA . GLU A 1 381 ? -23.958 -18.742 17.076 1.00 69.19 381 GLU A CA 1
ATOM 3029 C C . GLU A 1 381 ? -24.456 -20.108 16.586 1.00 69.19 381 GLU A C 1
ATOM 3031 O O . GLU A 1 381 ? -25.408 -20.642 17.171 1.00 69.19 381 GLU A O 1
ATOM 3036 N N . GLU A 1 382 ? -23.799 -20.726 15.597 1.00 76.06 382 GLU A N 1
ATOM 3037 C CA . GLU A 1 382 ? -24.131 -22.091 15.162 1.00 76.06 382 GLU A CA 1
ATOM 3038 C C . GLU A 1 382 ? -23.934 -23.108 16.297 1.00 76.06 382 GLU A C 1
ATOM 3040 O O . GLU A 1 382 ? -24.833 -23.910 16.575 1.00 76.06 382 GLU A O 1
ATOM 3045 N N . ARG A 1 383 ? -22.830 -23.026 17.058 1.00 75.12 383 ARG A N 1
ATOM 3046 C CA . ARG A 1 383 ? -22.608 -23.917 18.218 1.00 75.12 383 ARG A CA 1
ATOM 3047 C C . ARG A 1 383 ? -23.653 -23.739 19.316 1.00 75.12 383 ARG A C 1
ATOM 3049 O O . ARG A 1 383 ? -24.022 -24.717 19.971 1.00 75.12 383 ARG A O 1
ATOM 3056 N N . ARG A 1 384 ? -24.143 -22.516 19.541 1.00 74.94 384 ARG A N 1
ATOM 3057 C CA . ARG A 1 384 ? -25.224 -22.257 20.509 1.00 74.94 384 ARG A CA 1
ATOM 3058 C C . ARG A 1 384 ? -26.547 -22.872 20.052 1.00 74.94 384 ARG A C 1
ATOM 3060 O O . ARG A 1 384 ? -27.284 -23.393 20.888 1.00 74.94 384 ARG A O 1
ATOM 3067 N N . GLN A 1 385 ? -26.836 -22.860 18.753 1.00 75.44 385 GLN A N 1
ATOM 3068 C CA . GLN A 1 385 ? -28.060 -23.450 18.200 1.00 75.44 385 GLN A CA 1
ATOM 3069 C C . GLN A 1 385 ? -28.008 -24.981 18.120 1.00 75.44 385 GLN A C 1
ATOM 3071 O O . GLN A 1 385 ? -29.045 -25.630 18.255 1.00 75.44 385 GLN A O 1
ATOM 3076 N N . GLU A 1 386 ? -26.821 -25.568 17.964 1.00 71.50 386 GLU A N 1
ATOM 3077 C CA . GLU A 1 386 ? -26.660 -27.024 17.923 1.00 71.50 386 GLU A CA 1
ATOM 3078 C C . GLU A 1 386 ? -26.623 -27.703 19.294 1.00 71.50 386 GLU A C 1
ATOM 3080 O O . GLU A 1 386 ? -26.764 -28.926 19.345 1.00 71.50 386 GLU A O 1
ATOM 3085 N N . THR A 1 387 ? -26.489 -26.976 20.414 1.00 63.59 387 THR A N 1
ATOM 3086 C CA . THR A 1 387 ? -26.658 -27.618 21.728 1.00 63.59 387 THR A CA 1
ATOM 3087 C C . THR A 1 387 ? -28.104 -28.096 21.896 1.00 63.59 387 THR A C 1
ATOM 3089 O O . THR A 1 387 ? -29.012 -27.276 22.056 1.00 63.59 387 THR A O 1
ATOM 3092 N N . PRO A 1 388 ? -28.366 -29.420 21.879 1.00 62.00 388 PRO A N 1
ATOM 3093 C CA . PRO A 1 388 ? -29.710 -29.927 22.069 1.00 62.00 388 PRO A CA 1
ATOM 3094 C C . PRO A 1 388 ? -30.130 -29.545 23.480 1.00 62.00 388 PRO A C 1
ATOM 3096 O O . PRO A 1 388 ? -29.386 -29.787 24.435 1.00 62.00 388 PRO A O 1
ATOM 3099 N N . LEU A 1 389 ? -31.326 -28.975 23.620 1.00 59.69 389 LEU A N 1
ATOM 3100 C CA . LEU A 1 389 ? -32.022 -28.909 24.898 1.00 59.69 389 LEU A CA 1
ATOM 3101 C C . LEU A 1 389 ? -32.083 -30.338 25.440 1.00 59.69 389 LEU A C 1
ATOM 3103 O O . LEU A 1 389 ? -32.933 -31.129 25.034 1.00 59.69 389 LEU A O 1
ATOM 3107 N N . VAL A 1 390 ? -31.141 -30.682 26.322 1.00 60.53 390 VAL A N 1
ATOM 3108 C CA . VAL A 1 390 ? -31.198 -31.901 27.116 1.00 60.53 390 VAL A CA 1
ATOM 3109 C C . VAL A 1 390 ? -32.461 -31.746 27.941 1.00 60.53 390 VAL A C 1
ATOM 3111 O O . VAL A 1 390 ? -32.496 -31.011 28.929 1.00 60.53 390 VAL A O 1
ATOM 3114 N N . SER A 1 391 ? -33.538 -32.366 27.464 1.00 56.00 391 SER A N 1
ATOM 3115 C CA . SER A 1 391 ? -34.782 -32.470 28.194 1.00 56.00 391 SER A CA 1
ATOM 3116 C C . SER A 1 391 ? -34.439 -33.166 29.501 1.00 56.00 391 SER A C 1
ATOM 3118 O O . SER A 1 391 ? -34.156 -34.366 29.519 1.00 56.00 391 SER A O 1
ATOM 3120 N N . ASN A 1 392 ? -34.421 -32.399 30.588 1.00 52.38 392 ASN A N 1
ATOM 3121 C CA . ASN A 1 392 ? -34.464 -32.936 31.937 1.00 52.38 392 ASN A CA 1
ATOM 3122 C C . ASN A 1 392 ? -35.832 -33.596 32.121 1.00 52.38 392 ASN A C 1
ATOM 3124 O O . ASN A 1 392 ? -36.718 -33.052 32.775 1.00 52.38 392 ASN A O 1
ATOM 3128 N N . ASP A 1 393 ? -35.997 -34.772 31.523 1.00 51.03 393 ASP A N 1
ATOM 3129 C CA . ASP A 1 393 ? -37.065 -35.689 31.868 1.00 51.03 393 ASP A CA 1
ATOM 3130 C C . ASP A 1 393 ? -36.625 -36.416 33.137 1.00 51.03 393 ASP A C 1
ATOM 3132 O O . ASP A 1 393 ? -36.035 -37.498 33.153 1.00 51.03 393 ASP A O 1
ATOM 3136 N N . THR A 1 394 ? -36.879 -35.734 34.249 1.00 58.91 394 THR A N 1
ATOM 3137 C CA . THR A 1 394 ? -36.988 -36.335 35.567 1.00 58.91 394 THR A CA 1
ATOM 3138 C C . THR A 1 394 ? -38.021 -37.452 35.508 1.00 58.91 394 THR A C 1
ATOM 3140 O O . THR A 1 394 ? -39.218 -37.195 35.616 1.00 58.91 394 THR A O 1
ATOM 3143 N N . THR A 1 395 ? -37.566 -38.699 35.404 1.00 48.94 395 THR A N 1
ATOM 3144 C CA . THR A 1 395 ? -38.385 -39.843 35.808 1.00 48.94 395 THR A CA 1
ATOM 3145 C C . THR A 1 395 ? -37.787 -40.455 37.061 1.00 48.94 395 THR A C 1
ATOM 3147 O O . THR A 1 395 ? -36.806 -41.194 37.042 1.00 48.94 395 THR A O 1
ATOM 3150 N N . SER A 1 396 ? -38.404 -40.089 38.177 1.00 54.69 396 SER A N 1
ATOM 3151 C CA . SER A 1 396 ? -38.348 -40.784 39.453 1.00 54.69 396 SER A CA 1
ATOM 3152 C C . SER A 1 396 ? -38.569 -42.286 39.279 1.00 54.69 396 SER A C 1
ATOM 3154 O O . SER A 1 396 ? -39.645 -42.698 38.845 1.00 54.69 396 SER A O 1
ATOM 3156 N N . LEU A 1 397 ? -37.602 -43.096 39.706 1.00 42.22 397 LEU A N 1
ATOM 3157 C CA . LEU A 1 397 ? -37.796 -44.521 39.954 1.00 42.22 397 LEU A CA 1
ATOM 3158 C C . LEU A 1 397 ? -37.196 -44.887 41.313 1.00 42.22 397 LEU A C 1
ATOM 3160 O O . LEU A 1 397 ? -35.986 -44.904 41.520 1.00 42.22 397 LEU A O 1
ATOM 3164 N N . TRP A 1 398 ? -38.120 -45.106 42.243 1.00 54.81 398 TRP A N 1
ATOM 3165 C CA . TRP A 1 398 ? -37.945 -45.806 43.507 1.00 54.81 398 TRP A CA 1
ATOM 3166 C C . TRP A 1 398 ? -37.719 -47.315 43.274 1.00 54.81 398 TRP A C 1
ATOM 3168 O O . TRP A 1 398 ? -38.194 -47.840 42.267 1.00 54.81 398 TRP A O 1
ATOM 3178 N N . PHE A 1 399 ? -37.142 -47.981 44.291 1.00 40.94 399 PHE A N 1
ATOM 3179 C CA . PHE A 1 399 ? -36.906 -49.433 44.498 1.00 40.94 399 PHE A CA 1
ATOM 3180 C C . PHE A 1 399 ? -35.647 -50.003 43.807 1.00 40.94 399 PHE A C 1
ATOM 3182 O O . PHE A 1 399 ? -35.509 -49.884 42.597 1.00 40.94 399 PHE A O 1
ATOM 3189 N N . TRP A 1 400 ? -34.685 -50.649 44.482 1.00 46.88 400 TRP A N 1
ATOM 3190 C CA . TRP A 1 400 ? -34.648 -51.390 45.759 1.00 46.88 400 TRP A CA 1
ATOM 3191 C C . TRP A 1 400 ? -33.486 -50.969 46.664 1.00 46.88 400 TRP A C 1
ATOM 3193 O O . TRP A 1 400 ? -32.417 -50.624 46.113 1.00 46.88 400 TRP A O 1
#

Sequence (400 aa):
MSNSFTSAELQEAIESLTMHTKIQKGGLKMMCYYNCDYWESASLLSKFLEDRACHQFAKCSQEAREQGTRIDVFFNSKLCGELLDEWNTWTYFRALCERQARYMQEHGKVFAFDKHKLYMLLHQSPLGLHIRPSPDYLAQKRADELAFQRNWDIIANRPIPSSHCVAYPLFAHPHGPKALTSIFGPATDPEDLFSAKNALLLPRYLVSALDDGLVAFVPDIPDLDSSAATTAAAISAWASGSRPRGYRVQVMDLARGGVWTRRLAFPNEHRPDAKYMFFLYLCQVLWNVWWKGRVGGLLGRAVGVGRNHWGMGERYVAEVQMRAFVDEVGLGFEGLLENGDPGMDGEGEEGVLLAALAGQVRGYKKEVIEEEEEEEEEEEEERRQETPLVSNDTTSLWFW

Secondary structure (DSSP, 8-state):
------HHHHHHHHHHHHHHHHHHTTS-TTSGGG-HHHHHHHHHHHHHHHHHHHHHHHHHHHHHHHTT--HHHHHTSHHHHHHHHHHHHHHHHHHHHHHHHHHHHHHHHHHHHHHHHHHHHHHS-TT-------HHHHHHHHHHHHHH-EEEETTTTEEEEGGGEEEEESS-GGGHHHHHHHHH-TTS-GGGGGSTTSEEEEEHHHHHHHHTT-EEEEE--TTTTS-HHHHHHHHHHHHHSPSSPPEEEEE--GGGT---EEE---SSS----HHHHHHHHHHHHHHHHHHHTTSTT-HHHHTTTSS-SS-SS---EEHHHHHHHHHHH-GGGGGGGGGEEGGGTTSPPTTHHHHHHHHHHHHHHHHHHHHHHHHHHHHHHHHHHHS-------------